Protein AF-A0A957N315-F1 (afdb_monomer_lite)

Foldseek 3Di:
DDDDDDPPPVVVVVVVVVVVVVVLVVVLVVLVVVLVPPDPDDPDDDDVDPPDDPSRVVLLVVLLVCLQVLVLVSSLSSQVSCCVVPVCSNLVSLLSNLVPCVVPVPSLVVSVVVLVVCVVVLLDDDDPVCLVVSLVSLLSSLLSCLSSVNLPSNVVSVVSQVPDDCSCQVQLQDPVSLLSVLLSLLSNADDPVSLVCLQCQCVPHNPSSLVSLLSNLLNHDCVPVNSLVSLVSSLVNLLPHPRDAPNSLLSNLQSCQLNQNLVSNVVSLVVLLVVVVVCVVVVPDHDPVNCVLLVPDPDPLAPSSLLSSLVSLLSSLVNHPLVPHDPVSLVVSLVSLLVSLLSGALQSVLSSLLSNVVSVNNVSLVVSLVSHDPPDPSSVSSVVSSVD

Structure (mmCIF, N/CA/C/O backbone):
data_AF-A0A957N315-F1
#
_entry.id   AF-A0A957N315-F1
#
loop_
_atom_site.group_PDB
_atom_site.id
_atom_site.type_symbol
_atom_site.label_atom_id
_atom_site.label_alt_id
_atom_site.label_comp_id
_atom_site.label_asym_id
_atom_site.label_entity_id
_atom_site.label_seq_id
_atom_site.pdbx_PDB_ins_code
_atom_site.Cartn_x
_atom_site.Cartn_y
_atom_site.Cartn_z
_atom_site.occupancy
_atom_site.B_iso_or_equiv
_atom_site.auth_seq_id
_atom_site.auth_comp_id
_atom_site.auth_asym_id
_atom_site.auth_atom_id
_atom_site.pdbx_PDB_model_num
ATOM 1 N N . MET A 1 1 ? 66.581 -8.376 11.804 1.00 42.16 1 MET A N 1
ATOM 2 C CA . MET A 1 1 ? 65.235 -8.975 11.687 1.00 42.16 1 MET A CA 1
ATOM 3 C C . MET A 1 1 ? 64.242 -7.842 11.503 1.00 42.16 1 MET A C 1
ATOM 5 O O . MET A 1 1 ? 63.866 -7.203 12.472 1.00 42.16 1 MET A O 1
ATOM 9 N N . THR A 1 2 ? 63.918 -7.516 10.257 1.00 40.84 2 THR A N 1
ATOM 10 C CA . THR A 1 2 ? 62.877 -6.547 9.901 1.00 40.84 2 THR A CA 1
ATOM 11 C C . THR A 1 2 ? 61.554 -7.301 9.798 1.00 40.84 2 THR A C 1
ATOM 13 O O . THR A 1 2 ? 61.443 -8.248 9.023 1.00 40.84 2 THR A O 1
ATOM 16 N N . ALA A 1 3 ? 60.582 -6.945 10.639 1.00 39.81 3 ALA A N 1
ATOM 17 C CA . ALA A 1 3 ? 59.240 -7.519 10.597 1.00 39.81 3 ALA A CA 1
ATOM 18 C C . ALA A 1 3 ? 58.529 -7.111 9.289 1.00 39.81 3 ALA A C 1
ATOM 20 O O . ALA A 1 3 ? 58.725 -5.980 8.833 1.00 39.81 3 ALA A O 1
ATOM 21 N N . PRO A 1 4 ? 57.723 -7.992 8.669 1.00 47.16 4 PRO A N 1
ATOM 22 C CA . PRO A 1 4 ? 56.985 -7.645 7.466 1.00 47.16 4 PRO A CA 1
ATOM 23 C C . PRO A 1 4 ? 55.876 -6.651 7.824 1.00 47.16 4 PRO A C 1
ATOM 25 O O . PRO A 1 4 ? 55.060 -6.892 8.711 1.00 47.16 4 PRO A O 1
ATOM 28 N N . VAL A 1 5 ? 55.878 -5.513 7.135 1.00 52.97 5 VAL A N 1
ATOM 29 C CA . VAL A 1 5 ? 54.829 -4.495 7.213 1.00 52.97 5 VAL A CA 1
ATOM 30 C C . VAL A 1 5 ? 53.558 -5.095 6.610 1.00 52.97 5 VAL A C 1
ATOM 32 O O . VAL A 1 5 ? 53.549 -5.441 5.427 1.00 52.97 5 VAL A O 1
ATOM 35 N N . SER A 1 6 ? 52.504 -5.256 7.416 1.00 55.56 6 SER A N 1
ATOM 36 C CA . SER A 1 6 ? 51.179 -5.641 6.920 1.00 55.56 6 SER A CA 1
ATOM 37 C C . SER A 1 6 ? 50.740 -4.657 5.831 1.00 55.56 6 SER A C 1
ATOM 39 O O . SER A 1 6 ? 50.891 -3.447 6.026 1.00 55.56 6 SER A O 1
ATOM 41 N N . PRO A 1 7 ? 50.223 -5.133 4.683 1.00 53.25 7 PRO A N 1
ATOM 42 C CA . PRO A 1 7 ? 49.737 -4.234 3.649 1.00 53.25 7 PRO A CA 1
ATOM 43 C C . PRO A 1 7 ? 48.617 -3.350 4.223 1.00 53.25 7 PRO A C 1
ATOM 45 O O . PRO A 1 7 ? 47.848 -3.815 5.068 1.00 53.25 7 PRO A O 1
ATOM 48 N N . PRO A 1 8 ? 48.516 -2.078 3.800 1.00 57.81 8 PRO A N 1
ATOM 49 C CA . PRO A 1 8 ? 47.429 -1.217 4.242 1.00 57.81 8 PRO A CA 1
ATOM 50 C C . PRO A 1 8 ? 46.096 -1.862 3.849 1.00 57.81 8 PRO A C 1
ATOM 52 O O . PRO A 1 8 ? 45.973 -2.405 2.752 1.00 57.8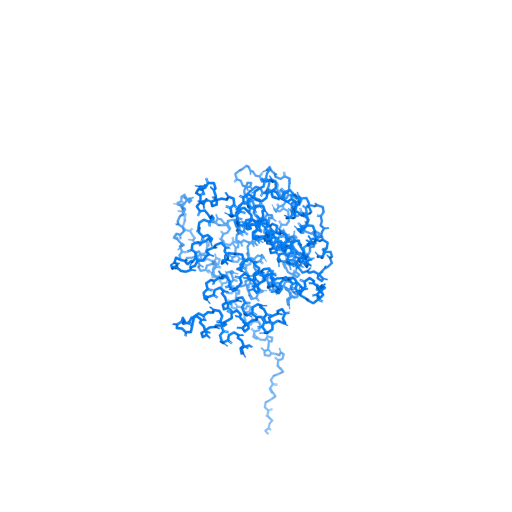1 8 PRO A O 1
ATOM 55 N N . VAL A 1 9 ? 45.103 -1.797 4.738 1.00 56.72 9 VAL A N 1
ATOM 56 C CA . VAL A 1 9 ? 43.756 -2.386 4.576 1.00 56.72 9 VAL A CA 1
ATOM 57 C C . VAL A 1 9 ? 43.121 -2.029 3.217 1.00 56.72 9 VAL A C 1
ATOM 59 O O . VAL A 1 9 ? 42.408 -2.834 2.622 1.00 56.72 9 VAL A O 1
ATOM 62 N N . GLU A 1 10 ? 43.462 -0.865 2.660 1.00 50.09 10 GLU A N 1
ATOM 63 C CA . GLU A 1 10 ? 43.061 -0.416 1.319 1.00 50.09 10 GLU A CA 1
ATOM 64 C C . GLU A 1 10 ? 43.592 -1.294 0.171 1.00 50.09 10 GLU A C 1
ATOM 66 O O . GLU A 1 10 ? 42.893 -1.505 -0.823 1.00 50.09 10 GLU A O 1
ATOM 71 N N . ALA A 1 11 ? 44.805 -1.842 0.288 1.00 59.50 11 ALA A N 1
ATOM 72 C CA . ALA A 1 11 ? 45.408 -2.703 -0.730 1.00 59.50 11 ALA A CA 1
ATOM 73 C C . ALA A 1 11 ? 44.773 -4.102 -0.748 1.00 59.50 11 ALA A C 1
ATOM 75 O O . ALA A 1 11 ? 44.626 -4.706 -1.812 1.00 59.50 11 ALA A O 1
ATOM 76 N N . GLU A 1 12 ? 44.368 -4.610 0.415 1.00 60.16 12 GLU A N 1
ATOM 77 C CA . GLU A 1 12 ? 43.662 -5.888 0.538 1.00 60.16 12 GLU A CA 1
ATOM 78 C C . GLU A 1 12 ? 42.206 -5.764 0.065 1.00 60.16 12 GLU A C 1
ATOM 80 O O . GLU A 1 12 ? 41.742 -6.590 -0.723 1.00 60.16 12 GLU A O 1
ATOM 85 N N . TYR A 1 13 ? 41.532 -4.662 0.411 1.00 50.81 13 TYR A N 1
ATOM 86 C CA . TYR A 1 13 ? 40.208 -4.326 -0.114 1.00 50.81 13 TYR A CA 1
ATOM 87 C C . TYR A 1 13 ? 40.211 -4.185 -1.646 1.00 50.81 13 TYR A C 1
ATOM 89 O O . TYR A 1 13 ? 39.395 -4.797 -2.335 1.00 50.81 13 TYR A O 1
ATOM 97 N N . SER A 1 14 ? 41.189 -3.466 -2.206 1.00 57.22 14 SER A N 1
ATOM 98 C CA . SER A 1 14 ? 41.328 -3.285 -3.660 1.00 57.22 14 SER A CA 1
ATOM 99 C C . SER A 1 14 ? 41.595 -4.602 -4.398 1.00 57.22 14 SER A C 1
ATOM 101 O O . SER A 1 14 ? 41.053 -4.830 -5.483 1.00 57.22 14 SER A O 1
ATOM 103 N N . ARG A 1 15 ? 42.387 -5.511 -3.809 1.00 62.25 15 ARG A N 1
ATOM 104 C CA . ARG A 1 15 ? 42.617 -6.857 -4.362 1.00 62.25 15 ARG A CA 1
ATOM 105 C C . ARG A 1 15 ? 41.348 -7.702 -4.355 1.00 62.25 15 ARG A C 1
ATOM 107 O O . ARG A 1 15 ? 41.042 -8.311 -5.375 1.00 62.25 15 ARG A O 1
ATOM 114 N N . LEU A 1 16 ? 40.593 -7.699 -3.257 1.00 55.22 16 LEU A N 1
ATOM 115 C CA . LEU A 1 16 ? 39.334 -8.443 -3.151 1.00 55.22 16 LEU A CA 1
ATOM 116 C C . LEU A 1 16 ? 38.274 -7.925 -4.132 1.00 55.22 16 LEU A C 1
ATOM 118 O O . LEU A 1 16 ? 37.578 -8.726 -4.753 1.00 55.22 16 LEU A O 1
ATOM 122 N N . VAL A 1 17 ? 38.183 -6.606 -4.335 1.00 58.78 17 VAL A N 1
ATOM 123 C CA . VAL A 1 17 ? 37.297 -5.999 -5.346 1.00 58.78 17 VAL A CA 1
ATOM 124 C C . VAL A 1 17 ? 37.718 -6.403 -6.764 1.00 58.78 17 VAL A C 1
ATOM 126 O O . VAL A 1 17 ? 36.874 -6.801 -7.565 1.00 58.78 17 VAL A O 1
ATOM 129 N N . THR A 1 18 ? 39.019 -6.376 -7.064 1.00 61.09 18 THR A N 1
ATOM 130 C CA . THR A 1 18 ? 39.552 -6.758 -8.385 1.00 61.09 18 THR A CA 1
ATOM 131 C C . THR A 1 18 ? 39.343 -8.248 -8.676 1.00 61.09 18 THR A C 1
ATOM 133 O O . THR A 1 18 ? 38.938 -8.617 -9.775 1.00 61.09 18 THR A O 1
ATOM 136 N N . GLN A 1 19 ? 39.562 -9.115 -7.684 1.00 63.75 19 GLN A N 1
ATOM 137 C CA . GLN A 1 19 ? 39.376 -10.563 -7.808 1.00 63.75 19 GLN A CA 1
ATOM 138 C C . GLN A 1 19 ? 37.895 -10.958 -7.917 1.00 63.75 19 GLN A C 1
ATOM 140 O O . GLN A 1 19 ? 37.559 -11.921 -8.602 1.00 63.75 19 GLN A O 1
ATOM 145 N N . ARG A 1 20 ? 36.991 -10.212 -7.269 1.00 59.84 20 ARG A N 1
ATOM 146 C CA . ARG A 1 20 ? 35.546 -10.387 -7.465 1.00 59.84 20 ARG A CA 1
ATOM 147 C C . ARG A 1 20 ? 35.123 -9.992 -8.877 1.00 59.84 20 ARG A C 1
ATOM 149 O O . ARG A 1 20 ? 34.410 -10.764 -9.505 1.00 59.84 20 ARG A O 1
ATOM 156 N N . ARG A 1 21 ? 35.610 -8.857 -9.398 1.00 61.50 21 ARG A N 1
ATOM 157 C CA . ARG A 1 21 ? 35.339 -8.435 -10.785 1.00 61.50 21 ARG A CA 1
ATOM 158 C C . ARG A 1 21 ? 35.793 -9.481 -11.804 1.00 61.50 21 ARG A C 1
ATOM 160 O O . ARG A 1 21 ? 35.005 -9.856 -12.662 1.00 61.50 21 ARG A O 1
ATOM 167 N N . SER A 1 22 ? 36.992 -10.046 -11.648 1.00 74.00 22 SER A N 1
ATOM 168 C CA . SER A 1 22 ? 37.493 -11.064 -12.584 1.00 74.00 22 SER A CA 1
ATOM 169 C C . SER A 1 22 ? 36.699 -12.379 -12.562 1.00 74.00 22 SER A C 1
ATOM 171 O O . SER A 1 22 ? 36.553 -13.029 -13.599 1.00 74.00 22 SER A O 1
ATOM 173 N N . LEU A 1 23 ? 36.146 -12.777 -11.410 1.00 73.12 23 LEU A N 1
ATOM 174 C CA . LEU A 1 23 ? 35.267 -13.948 -11.310 1.00 73.12 23 LEU A CA 1
ATOM 175 C C . LEU A 1 23 ? 33.892 -13.695 -11.934 1.00 73.12 23 LEU A C 1
ATOM 177 O O . LEU A 1 23 ? 33.381 -14.568 -12.639 1.00 73.12 23 LEU A O 1
ATOM 181 N N . THR A 1 24 ? 33.307 -12.516 -11.710 1.00 74.62 24 THR A N 1
ATOM 182 C CA . THR A 1 24 ? 32.029 -12.139 -12.326 1.00 74.62 24 THR A CA 1
ATOM 183 C C . THR A 1 24 ? 32.164 -12.067 -13.846 1.00 74.62 24 THR A C 1
ATOM 185 O O . THR A 1 24 ? 31.366 -12.677 -14.552 1.00 74.62 24 THR A O 1
ATOM 188 N N . GLU A 1 25 ? 33.220 -11.434 -14.363 1.00 76.56 25 GLU A N 1
ATOM 189 C CA . GLU A 1 25 ? 33.518 -11.375 -15.802 1.00 76.56 25 GLU A CA 1
ATOM 190 C C . GLU A 1 25 ? 33.652 -12.775 -16.424 1.00 76.56 25 GLU A C 1
ATOM 192 O O . GLU A 1 25 ? 33.081 -13.051 -17.487 1.00 76.56 25 GLU A O 1
ATOM 197 N N . TYR A 1 26 ? 34.359 -13.691 -15.750 1.00 74.25 26 TYR A N 1
ATOM 198 C CA . TYR A 1 26 ? 34.494 -15.077 -16.201 1.00 74.25 26 TYR A CA 1
ATOM 199 C C . TYR A 1 26 ? 33.142 -15.804 -16.227 1.00 74.25 26 TYR A C 1
ATOM 201 O O . TYR A 1 26 ? 32.805 -16.458 -17.217 1.00 74.25 26 TYR A O 1
ATOM 209 N N . ALA A 1 27 ? 32.338 -15.661 -15.168 1.00 76.94 27 ALA A N 1
ATOM 210 C CA . ALA A 1 27 ? 31.018 -16.278 -15.069 1.00 76.94 27 ALA A CA 1
ATOM 211 C C . ALA A 1 27 ? 30.054 -15.750 -16.143 1.00 76.94 27 ALA A C 1
ATOM 213 O O . ALA A 1 27 ? 29.397 -16.541 -16.823 1.00 76.94 27 ALA A O 1
ATOM 214 N N . VAL A 1 28 ? 30.012 -14.431 -16.359 1.00 78.81 28 VAL A N 1
ATOM 215 C CA . VAL A 1 28 ? 29.196 -13.810 -17.411 1.00 78.81 28 VAL A CA 1
ATOM 216 C C . VAL A 1 28 ? 29.643 -14.291 -18.793 1.00 78.81 28 VAL A C 1
ATOM 218 O O . VAL A 1 28 ? 28.807 -14.655 -19.621 1.00 78.81 28 VAL A O 1
ATOM 221 N N . THR A 1 29 ? 30.951 -14.383 -19.040 1.00 79.56 29 THR A N 1
ATOM 222 C CA . THR A 1 29 ? 31.499 -14.895 -20.309 1.00 79.56 29 THR A CA 1
ATOM 223 C C . THR A 1 29 ? 31.118 -16.358 -20.554 1.00 79.56 29 THR A C 1
ATOM 225 O O . THR A 1 29 ? 30.714 -16.722 -21.665 1.00 79.56 29 THR A O 1
ATOM 228 N N . ALA A 1 30 ? 31.181 -17.201 -19.521 1.00 75.00 30 ALA A N 1
ATOM 229 C CA . ALA A 1 30 ? 30.751 -18.594 -19.600 1.00 75.00 30 ALA A CA 1
ATOM 230 C C . ALA A 1 30 ? 29.245 -18.706 -19.901 1.00 75.00 30 ALA A C 1
ATOM 232 O O . ALA A 1 30 ? 28.848 -19.470 -20.784 1.00 75.00 30 ALA A O 1
ATOM 233 N N . LEU A 1 31 ? 28.413 -17.892 -19.239 1.00 77.44 31 LEU A N 1
ATOM 234 C CA . LEU A 1 31 ? 26.967 -17.838 -19.481 1.00 77.44 31 LEU A CA 1
ATOM 235 C C . LEU A 1 31 ? 26.634 -17.375 -20.903 1.00 77.44 31 LEU A C 1
ATOM 237 O O . LEU A 1 31 ? 25.792 -17.992 -21.553 1.00 77.44 31 LEU A O 1
ATOM 241 N N . ARG A 1 32 ? 27.319 -16.347 -21.426 1.00 76.88 32 ARG A N 1
ATOM 242 C CA . ARG A 1 32 ? 27.168 -15.902 -22.825 1.00 76.88 32 ARG A CA 1
ATOM 243 C C . ARG A 1 32 ? 27.498 -17.018 -23.809 1.00 76.88 32 ARG A C 1
ATOM 245 O O . ARG A 1 32 ? 26.747 -17.248 -24.753 1.00 76.88 32 ARG A O 1
ATOM 252 N N . THR A 1 33 ? 28.607 -17.717 -23.572 1.00 74.88 33 THR A N 1
ATOM 253 C CA . THR A 1 33 ? 29.059 -18.818 -24.431 1.00 74.88 33 THR A CA 1
ATOM 254 C C . THR A 1 33 ? 28.037 -19.955 -24.441 1.00 74.88 33 THR A C 1
ATOM 256 O O . THR A 1 33 ? 27.688 -20.454 -25.508 1.00 74.88 33 THR A O 1
ATOM 259 N N . ALA A 1 34 ? 27.493 -20.314 -23.276 1.00 70.25 34 ALA A N 1
ATOM 260 C CA . ALA A 1 34 ? 26.443 -21.322 -23.160 1.00 70.25 34 ALA A CA 1
ATOM 261 C C . ALA A 1 34 ? 25.122 -20.877 -23.819 1.00 70.25 34 ALA A C 1
ATOM 263 O O . ALA A 1 34 ? 24.487 -21.663 -24.519 1.00 70.25 34 ALA A O 1
ATOM 264 N N . ALA A 1 35 ? 24.724 -19.610 -23.652 1.00 68.50 35 ALA A N 1
ATOM 265 C CA . ALA A 1 35 ? 23.514 -19.055 -24.262 1.00 68.50 35 ALA A CA 1
ATOM 266 C C . ALA A 1 35 ? 23.584 -19.034 -25.800 1.00 68.50 35 ALA A C 1
ATOM 268 O O . ALA A 1 35 ? 22.588 -19.306 -26.469 1.00 68.50 35 ALA A O 1
ATOM 269 N N . ALA A 1 36 ? 24.764 -18.757 -26.364 1.00 69.56 36 ALA A N 1
ATOM 270 C CA . ALA A 1 36 ? 25.000 -18.747 -27.807 1.00 69.56 36 ALA A CA 1
ATOM 271 C C . ALA A 1 36 ? 24.941 -20.147 -28.452 1.00 69.56 36 ALA A C 1
ATOM 273 O O . ALA A 1 36 ? 24.751 -20.255 -29.661 1.00 69.56 36 ALA A O 1
ATOM 274 N N . GLN A 1 37 ? 25.077 -21.216 -27.661 1.00 65.94 37 GLN A N 1
ATOM 275 C CA . GLN A 1 37 ? 25.017 -22.608 -28.124 1.00 65.94 37 GLN A CA 1
ATOM 276 C C . GLN A 1 37 ? 23.588 -23.185 -28.146 1.00 65.94 37 GLN A C 1
ATOM 278 O O . GLN A 1 37 ? 23.415 -24.381 -28.386 1.00 65.94 37 GLN A O 1
ATOM 283 N N . ALA A 1 38 ? 22.553 -22.369 -27.901 1.00 54.44 38 ALA A N 1
ATOM 284 C CA . ALA A 1 38 ? 21.168 -22.835 -27.897 1.00 54.44 38 ALA A CA 1
ATOM 285 C C . ALA A 1 38 ? 20.775 -23.467 -29.256 1.00 54.44 38 ALA A C 1
ATOM 287 O O . ALA A 1 38 ? 21.025 -22.869 -30.306 1.00 54.44 38 ALA A O 1
ATOM 288 N N . PRO A 1 39 ? 20.157 -24.666 -29.258 1.00 49.19 39 PRO A N 1
ATOM 289 C CA . PRO A 1 39 ? 19.951 -25.452 -30.468 1.00 49.19 39 PRO A CA 1
ATOM 290 C C . PRO A 1 39 ? 18.994 -24.767 -31.445 1.00 49.19 39 PRO A C 1
ATOM 292 O O . PRO A 1 39 ? 17.957 -24.212 -31.076 1.00 49.19 39 PRO A O 1
ATOM 295 N N . SER A 1 40 ? 19.362 -24.844 -32.718 1.00 43.81 40 SER A N 1
ATOM 296 C CA . SER A 1 40 ? 18.586 -24.392 -33.858 1.00 43.81 40 SER A CA 1
ATOM 297 C C . SER A 1 40 ? 17.329 -25.248 -34.034 1.00 43.81 40 SER A C 1
ATOM 299 O O . SER A 1 40 ? 17.402 -26.422 -34.374 1.00 43.81 40 SER A O 1
ATOM 301 N N . GLY A 1 41 ? 16.163 -24.620 -33.873 1.00 45.44 41 GLY A N 1
ATOM 302 C CA . GLY A 1 41 ? 14.938 -25.067 -34.534 1.00 45.44 41 GLY A CA 1
ATOM 303 C C . GLY A 1 41 ? 13.937 -25.856 -33.698 1.00 45.44 41 GLY A C 1
ATOM 304 O O . GLY A 1 41 ? 13.662 -26.997 -34.025 1.00 45.44 41 GLY A O 1
ATOM 305 N N . GLU A 1 42 ? 13.257 -25.206 -32.754 1.00 41.69 42 GLU A N 1
ATOM 306 C CA . GLU A 1 42 ? 11.867 -25.549 -32.427 1.00 41.69 42 GLU A CA 1
ATOM 307 C C . GLU A 1 42 ? 11.088 -24.256 -32.159 1.00 41.69 42 GLU A C 1
ATOM 309 O O . GLU A 1 42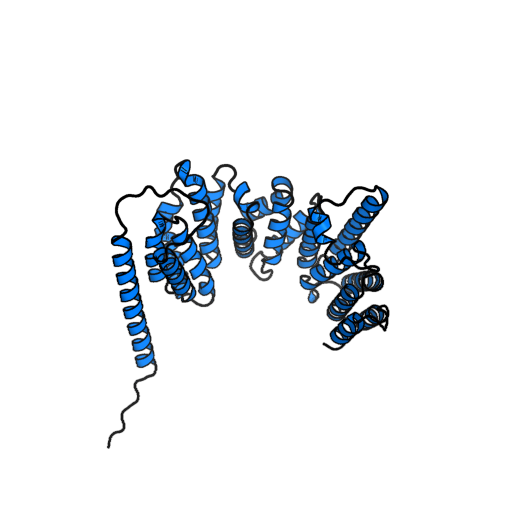 ? 11.545 -23.369 -31.437 1.00 41.69 42 GLU A O 1
ATOM 314 N N . ARG A 1 43 ? 9.930 -24.106 -32.815 1.00 42.97 43 ARG A N 1
ATOM 315 C CA . ARG A 1 43 ? 9.032 -22.961 -32.629 1.00 42.97 43 ARG A CA 1
ATOM 316 C C . ARG A 1 43 ? 8.603 -22.911 -31.163 1.00 42.97 43 ARG A C 1
ATOM 318 O O . ARG A 1 43 ? 7.898 -23.799 -30.696 1.00 42.97 43 ARG A O 1
ATOM 325 N N . PHE A 1 44 ? 9.024 -21.855 -30.476 1.00 46.66 44 PHE A N 1
ATOM 326 C CA . PHE A 1 44 ? 8.706 -21.562 -29.084 1.00 46.66 44 PHE A CA 1
ATOM 327 C C . PHE A 1 44 ? 7.207 -21.276 -28.927 1.00 46.66 44 PHE A C 1
ATOM 329 O O . PHE A 1 44 ? 6.764 -20.134 -29.047 1.00 46.66 44 PHE A O 1
ATOM 336 N N . PHE A 1 45 ? 6.411 -22.319 -28.702 1.00 38.00 45 PHE A N 1
ATOM 337 C CA . PHE A 1 45 ? 5.033 -22.156 -28.261 1.00 38.00 45 PHE A CA 1
ATOM 338 C C . PHE A 1 45 ? 5.026 -21.724 -26.793 1.00 38.00 45 PHE A C 1
ATOM 340 O O . PHE A 1 45 ? 5.645 -22.353 -25.937 1.00 38.00 45 PHE A O 1
ATOM 347 N N . GLN A 1 46 ? 4.334 -20.615 -26.528 1.00 43.41 46 GLN A N 1
ATOM 348 C CA . GLN A 1 46 ? 3.899 -20.212 -25.197 1.00 43.41 46 GLN A CA 1
ATOM 349 C C . GLN A 1 46 ? 3.005 -21.321 -24.628 1.00 43.41 46 GLN A C 1
ATOM 351 O O . GLN A 1 46 ? 1.822 -21.377 -24.949 1.00 43.41 46 GLN A O 1
ATOM 356 N N . GLU A 1 47 ? 3.550 -22.207 -23.799 1.00 33.78 47 GLU A N 1
ATOM 357 C CA . GLU A 1 47 ? 2.734 -23.036 -22.914 1.00 33.78 47 GLU A CA 1
ATOM 358 C C . GLU A 1 47 ? 2.729 -22.413 -21.519 1.00 33.78 47 GLU A C 1
ATOM 360 O O . GLU A 1 47 ? 3.769 -22.183 -20.906 1.00 33.78 47 GLU A O 1
ATOM 365 N N . GLU A 1 48 ? 1.522 -22.137 -21.024 1.00 36.34 48 GLU A N 1
ATOM 366 C CA . GLU A 1 48 ? 1.171 -21.444 -19.775 1.00 36.34 48 GLU A CA 1
ATOM 367 C C . GLU A 1 48 ? 1.627 -22.164 -18.484 1.00 36.34 48 GLU A C 1
ATOM 369 O O . GLU A 1 48 ? 1.170 -21.858 -17.383 1.00 36.34 48 GLU A O 1
ATOM 374 N N . ARG A 1 49 ? 2.550 -23.125 -18.584 1.00 40.56 49 ARG A N 1
ATOM 375 C CA . ARG A 1 49 ? 3.168 -23.825 -17.458 1.00 40.56 49 ARG A CA 1
ATOM 376 C C . ARG A 1 49 ? 4.680 -23.819 -17.640 1.00 40.56 49 ARG A C 1
ATOM 378 O O . ARG A 1 49 ? 5.244 -24.691 -18.290 1.00 40.56 49 ARG A O 1
ATOM 385 N N . ASN A 1 50 ? 5.321 -22.822 -17.031 1.00 40.94 50 ASN A N 1
ATOM 386 C CA . ASN A 1 50 ? 6.772 -22.658 -16.947 1.00 40.94 50 ASN A CA 1
ATOM 387 C C . ASN A 1 50 ? 7.447 -23.878 -16.289 1.00 40.94 50 ASN A C 1
ATOM 389 O O . ASN A 1 50 ? 7.788 -23.847 -15.106 1.00 40.94 50 ASN A O 1
ATOM 393 N N . ILE A 1 51 ? 7.697 -24.945 -17.046 1.00 41.72 51 ILE A N 1
ATOM 394 C CA . ILE A 1 51 ? 8.771 -25.880 -16.713 1.00 41.72 51 ILE A CA 1
ATOM 395 C C . ILE A 1 51 ? 10.055 -25.165 -17.130 1.00 41.72 51 ILE A C 1
ATOM 397 O O . ILE A 1 51 ? 10.482 -25.226 -18.283 1.00 41.72 51 ILE A O 1
ATOM 401 N N . TRP A 1 52 ? 10.613 -24.386 -16.199 1.00 50.56 52 TRP A N 1
ATOM 402 C CA . TRP A 1 52 ? 11.869 -23.674 -16.399 1.00 50.56 52 TRP A CA 1
ATOM 403 C C . TRP A 1 52 ? 12.943 -24.679 -16.809 1.00 50.56 52 TRP A C 1
ATOM 405 O O . TRP A 1 52 ? 13.300 -25.569 -16.036 1.00 50.56 52 TRP A O 1
ATOM 415 N N . ARG A 1 53 ? 13.474 -24.546 -18.029 1.00 55.47 53 ARG A N 1
ATOM 416 C CA . ARG A 1 53 ? 14.694 -25.266 -18.389 1.00 55.47 53 ARG A CA 1
ATOM 417 C C . ARG A 1 53 ? 15.797 -24.843 -17.394 1.00 55.47 53 ARG A C 1
ATOM 419 O O . ARG A 1 53 ? 15.859 -23.657 -17.047 1.00 55.47 53 ARG A O 1
ATOM 426 N N . PRO A 1 54 ? 16.651 -25.771 -16.918 1.00 56.88 54 PRO A N 1
ATOM 427 C CA . PRO A 1 54 ? 17.663 -25.470 -15.900 1.00 56.88 54 PRO A CA 1
ATOM 428 C C . PRO A 1 54 ? 18.579 -24.285 -16.256 1.00 56.88 54 PRO A C 1
ATOM 430 O O . PRO A 1 54 ? 18.980 -23.534 -15.371 1.00 56.88 54 PRO A O 1
ATOM 433 N N . ASP A 1 55 ? 18.846 -24.080 -17.554 1.00 63.47 55 ASP A N 1
ATOM 434 C CA . ASP A 1 55 ? 19.615 -22.951 -18.103 1.00 63.47 55 ASP A CA 1
ATOM 435 C C . ASP A 1 55 ? 18.975 -21.585 -17.783 1.00 63.47 55 ASP A C 1
ATOM 437 O O . ASP A 1 55 ? 19.647 -20.645 -17.368 1.00 63.47 55 ASP A O 1
ATOM 441 N N . SER A 1 56 ? 17.657 -21.494 -17.924 1.00 71.62 56 SER A N 1
ATOM 442 C CA . SER A 1 56 ? 16.879 -20.262 -17.797 1.00 71.62 56 SER A CA 1
ATOM 443 C C . SER A 1 56 ? 16.694 -19.878 -16.338 1.00 71.62 56 SER A C 1
ATOM 445 O O . SER A 1 56 ? 16.747 -18.699 -16.001 1.00 71.62 56 SER A O 1
ATOM 447 N N . TRP A 1 57 ? 16.513 -20.876 -15.469 1.00 81.50 57 TRP A N 1
ATOM 448 C CA . TRP A 1 57 ? 16.418 -20.651 -14.031 1.00 81.50 57 TRP A CA 1
ATOM 449 C C . TRP A 1 57 ? 17.754 -20.173 -13.460 1.00 81.50 57 TRP A C 1
ATOM 451 O O . TRP A 1 57 ? 17.773 -19.213 -12.694 1.00 81.50 57 TRP A O 1
ATOM 461 N N . LEU A 1 58 ? 18.871 -20.784 -13.875 1.00 83.50 58 LEU A N 1
ATOM 462 C CA . LEU A 1 58 ? 20.203 -20.367 -13.435 1.00 83.50 58 LEU A CA 1
ATOM 463 C C . LEU A 1 58 ? 20.504 -18.929 -13.876 1.00 83.50 58 LEU A C 1
ATOM 465 O O . LEU A 1 58 ? 20.921 -18.120 -13.055 1.00 83.50 58 LEU A O 1
ATOM 469 N N . MET A 1 59 ? 20.249 -18.594 -15.147 1.00 85.12 59 MET A N 1
ATOM 470 C CA . MET A 1 59 ? 20.412 -17.222 -15.642 1.00 85.12 59 MET A CA 1
ATOM 471 C C . MET A 1 59 ? 19.503 -16.244 -14.897 1.00 85.12 59 MET A C 1
ATOM 473 O O . MET A 1 59 ? 19.939 -15.141 -14.582 1.00 85.12 59 MET A O 1
ATOM 477 N N . GLN A 1 60 ? 18.269 -16.650 -14.575 1.00 87.88 60 GLN A N 1
ATOM 478 C CA . GLN A 1 60 ? 17.361 -15.822 -13.791 1.00 87.88 60 GLN A CA 1
ATOM 479 C C . GLN A 1 60 ? 17.915 -15.541 -12.392 1.00 87.88 60 GLN A C 1
ATOM 481 O O . GLN A 1 60 ? 18.001 -14.388 -11.985 1.00 87.88 60 GLN A O 1
ATOM 486 N N . ARG A 1 61 ? 18.315 -16.588 -11.662 1.00 90.06 61 ARG A N 1
ATOM 487 C CA . ARG A 1 61 ? 18.906 -16.441 -10.327 1.00 90.06 61 ARG A CA 1
ATOM 488 C C . ARG A 1 61 ? 20.181 -15.601 -10.373 1.00 90.06 61 ARG A C 1
ATOM 490 O O . ARG A 1 61 ? 20.377 -14.761 -9.509 1.00 90.06 61 ARG A O 1
ATOM 497 N N . ALA A 1 62 ? 21.015 -15.789 -11.394 1.00 89.88 62 ALA A N 1
ATOM 498 C CA . ALA A 1 62 ? 22.268 -15.061 -11.534 1.00 89.88 62 ALA A CA 1
ATOM 499 C C . ALA A 1 62 ? 22.056 -13.548 -11.684 1.00 89.88 62 ALA A C 1
ATOM 501 O O . ALA A 1 62 ? 22.692 -12.789 -10.958 1.00 89.88 62 ALA A O 1
ATOM 502 N N . TRP A 1 63 ? 21.161 -13.087 -12.572 1.00 93.69 63 TRP A N 1
ATOM 503 C CA . TRP A 1 63 ? 20.924 -11.641 -12.680 1.00 93.69 63 TRP A CA 1
ATOM 504 C C . TRP A 1 63 ? 20.217 -11.078 -11.442 1.00 93.69 63 TRP A C 1
ATOM 506 O O . TRP A 1 63 ? 20.497 -9.940 -11.074 1.00 93.69 63 TRP A O 1
ATOM 516 N N . GLU A 1 64 ? 19.335 -11.848 -10.788 1.00 93.50 64 GLU A N 1
ATOM 517 C CA . GLU A 1 64 ? 18.656 -11.415 -9.558 1.00 93.50 64 GLU A CA 1
ATOM 518 C C . GLU A 1 64 ?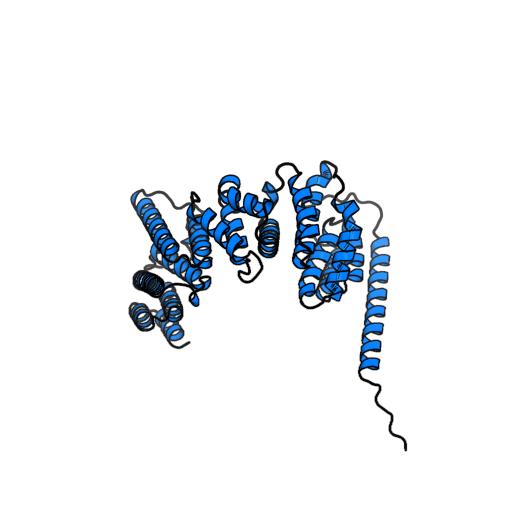 19.666 -11.136 -8.432 1.00 93.50 64 GLU A C 1
ATOM 520 O O . GLU A 1 64 ? 19.641 -10.054 -7.851 1.00 93.50 64 GLU A O 1
ATOM 525 N N . GLU A 1 65 ? 20.603 -12.057 -8.190 1.00 93.31 65 GLU A N 1
ATOM 526 C CA . GLU A 1 65 ? 21.656 -11.904 -7.171 1.00 93.31 65 GLU A CA 1
ATOM 527 C C . GLU A 1 65 ? 22.650 -10.778 -7.515 1.00 93.31 65 GLU A C 1
ATOM 529 O O . GLU A 1 65 ? 23.092 -10.022 -6.645 1.00 93.31 65 GLU A O 1
ATOM 534 N N . LEU A 1 66 ? 22.998 -10.613 -8.796 1.00 92.56 66 LEU A N 1
ATOM 535 C CA . LEU A 1 66 ? 23.848 -9.500 -9.240 1.00 92.56 66 LEU A CA 1
ATOM 536 C C . LEU A 1 66 ? 23.155 -8.145 -9.028 1.00 92.56 66 LEU A C 1
ATOM 538 O O . LEU A 1 66 ? 23.778 -7.200 -8.544 1.00 92.56 66 LEU A O 1
ATOM 542 N N . ALA A 1 67 ? 21.855 -8.057 -9.320 1.00 92.94 67 ALA A N 1
ATOM 543 C CA . ALA A 1 67 ? 21.070 -6.852 -9.074 1.00 92.94 67 ALA A CA 1
ATOM 544 C C . ALA A 1 67 ? 20.977 -6.530 -7.572 1.00 92.94 67 ALA A C 1
ATOM 546 O O . ALA A 1 67 ? 21.195 -5.382 -7.186 1.00 92.94 67 ALA A O 1
ATOM 547 N N . ASP A 1 68 ? 20.743 -7.536 -6.723 1.00 91.94 68 ASP A N 1
ATOM 548 C CA . ASP A 1 68 ? 20.664 -7.373 -5.262 1.00 91.94 68 ASP A CA 1
ATOM 549 C C . ASP A 1 68 ? 22.001 -6.956 -4.632 1.00 91.94 68 ASP A C 1
ATOM 551 O O . ASP A 1 68 ? 22.034 -6.313 -3.585 1.00 91.94 68 ASP A O 1
ATOM 555 N N . THR A 1 69 ? 23.123 -7.278 -5.276 1.00 89.25 69 THR A N 1
ATOM 556 C CA . THR A 1 69 ? 24.462 -6.851 -4.836 1.00 89.25 69 THR A CA 1
ATOM 557 C C . THR A 1 69 ? 24.907 -5.516 -5.448 1.00 89.25 69 THR A C 1
ATOM 559 O O . THR A 1 69 ? 25.967 -4.988 -5.091 1.00 89.25 69 THR A O 1
ATOM 562 N N . GLY A 1 70 ? 24.099 -4.924 -6.334 1.00 86.94 70 GLY A N 1
ATOM 563 C CA . GLY A 1 70 ? 24.393 -3.663 -7.020 1.00 86.94 70 GLY A CA 1
ATOM 564 C C . GLY A 1 70 ? 25.429 -3.779 -8.145 1.00 86.94 70 GLY A C 1
ATOM 565 O O . GLY A 1 70 ? 26.020 -2.768 -8.523 1.00 86.94 70 GLY A O 1
ATOM 566 N N . ALA A 1 71 ? 25.674 -4.984 -8.670 1.00 90.19 71 ALA A N 1
ATOM 567 C CA . ALA A 1 71 ? 26.487 -5.227 -9.866 1.00 90.19 71 ALA A CA 1
ATOM 568 C C . ALA A 1 71 ? 25.633 -4.990 -11.126 1.00 90.19 71 ALA A C 1
ATOM 570 O O . ALA A 1 71 ? 25.144 -5.928 -11.758 1.00 90.19 71 ALA A O 1
ATOM 571 N N . VAL A 1 72 ? 25.347 -3.712 -11.410 1.00 91.00 72 VAL A N 1
ATOM 572 C CA . VAL A 1 72 ? 24.330 -3.300 -12.393 1.00 91.00 72 VAL A CA 1
ATOM 573 C C . VAL A 1 72 ? 24.670 -3.790 -13.797 1.00 91.00 72 VAL A C 1
ATOM 575 O O . VAL A 1 72 ? 23.830 -4.434 -14.420 1.00 91.00 72 VAL A O 1
ATOM 578 N N . ASP A 1 73 ? 25.877 -3.519 -14.294 1.00 90.50 73 ASP A N 1
ATOM 579 C CA . ASP A 1 73 ? 26.249 -3.860 -15.670 1.00 90.50 73 ASP A CA 1
ATOM 580 C C . ASP A 1 73 ? 26.182 -5.372 -15.893 1.00 90.50 73 ASP A C 1
ATOM 582 O O . ASP A 1 73 ? 25.537 -5.842 -16.830 1.00 90.50 73 ASP A O 1
ATOM 586 N N . GLU A 1 74 ? 26.740 -6.154 -14.971 1.00 90.50 74 GLU A N 1
ATOM 587 C CA . GLU A 1 74 ? 26.746 -7.610 -15.061 1.00 90.50 74 GLU A CA 1
ATOM 588 C C . GLU A 1 74 ? 25.331 -8.194 -14.944 1.00 90.50 74 GLU A C 1
ATOM 590 O O . GLU A 1 74 ? 24.979 -9.126 -15.675 1.00 90.50 74 GLU A O 1
ATOM 595 N N . ALA A 1 75 ? 24.478 -7.622 -14.086 1.00 92.81 75 ALA A N 1
ATOM 596 C CA . ALA A 1 75 ? 23.072 -8.008 -14.001 1.00 92.81 75 ALA A CA 1
ATOM 597 C C . ALA A 1 75 ? 22.337 -7.756 -15.327 1.00 92.81 75 ALA A C 1
ATOM 599 O O . ALA A 1 75 ? 21.603 -8.627 -15.801 1.00 92.81 75 ALA A O 1
ATOM 600 N N . LEU A 1 76 ? 22.545 -6.592 -15.954 1.00 93.31 76 LEU A N 1
ATOM 601 C CA . LEU A 1 76 ? 21.910 -6.243 -17.227 1.00 93.31 76 LEU A CA 1
ATOM 602 C C . LEU A 1 76 ? 22.417 -7.108 -18.380 1.00 93.31 76 LEU A C 1
ATOM 604 O O . LEU A 1 76 ? 21.625 -7.511 -19.235 1.00 93.31 76 LEU A O 1
ATOM 608 N N . GLU A 1 77 ? 23.702 -7.448 -18.385 1.00 91.31 77 GLU A N 1
ATOM 609 C CA . GLU A 1 77 ? 24.294 -8.343 -19.374 1.00 91.31 77 GLU A CA 1
ATOM 610 C C . GLU A 1 77 ? 23.718 -9.761 -19.289 1.00 91.31 77 GLU A C 1
ATOM 612 O O . GLU A 1 77 ? 23.348 -10.334 -20.317 1.00 91.31 77 GLU A O 1
ATOM 617 N N . VAL A 1 78 ? 23.583 -10.324 -18.083 1.00 89.88 78 VAL A N 1
ATOM 618 C CA . VAL A 1 78 ? 22.956 -11.644 -17.895 1.00 89.88 78 VAL A CA 1
ATOM 619 C C . VAL A 1 78 ? 21.461 -11.585 -18.217 1.00 89.88 78 VAL A C 1
ATOM 621 O O . VAL A 1 78 ? 20.942 -12.472 -18.898 1.00 89.88 78 VAL A O 1
ATOM 624 N N . ALA A 1 79 ? 20.763 -10.522 -17.808 1.00 90.31 79 ALA A N 1
ATOM 625 C CA . ALA A 1 79 ? 19.351 -10.319 -18.124 1.00 90.31 79 ALA A CA 1
ATOM 626 C C . ALA A 1 79 ? 19.096 -10.218 -19.639 1.00 90.31 79 ALA A C 1
ATOM 628 O O . ALA A 1 79 ? 18.082 -10.724 -20.131 1.00 90.31 79 ALA A O 1
ATOM 629 N N . ALA A 1 80 ? 20.020 -9.617 -20.398 1.00 90.12 80 ALA A N 1
ATOM 630 C CA . ALA A 1 80 ? 19.926 -9.496 -21.851 1.00 90.12 80 ALA A CA 1
ATOM 631 C C . ALA A 1 80 ? 19.879 -10.863 -22.558 1.00 90.12 80 ALA A C 1
ATOM 633 O O . ALA A 1 80 ? 19.190 -11.002 -23.572 1.00 90.12 80 ALA A O 1
ATOM 634 N N . LEU A 1 81 ? 20.522 -11.894 -21.993 1.00 87.62 81 LEU A N 1
ATOM 635 C CA . LEU A 1 81 ? 20.505 -13.263 -22.531 1.00 87.62 81 LEU A CA 1
ATOM 636 C C . LEU A 1 81 ? 19.105 -13.893 -22.512 1.00 87.62 81 LEU A C 1
ATOM 638 O O . LEU A 1 81 ? 18.808 -14.777 -23.315 1.00 87.62 81 LEU A O 1
ATOM 642 N N . LEU A 1 82 ? 18.226 -13.420 -21.626 1.00 86.19 82 LEU A N 1
ATOM 643 C CA . LEU A 1 82 ? 16.868 -13.935 -21.468 1.00 86.19 82 LEU A CA 1
ATOM 644 C C . LEU A 1 82 ? 15.816 -13.140 -22.251 1.00 86.19 82 LEU A C 1
ATOM 646 O O . LEU A 1 82 ? 14.676 -13.593 -22.333 1.00 86.19 82 LEU A O 1
ATOM 650 N N . VAL A 1 83 ? 16.160 -12.005 -22.875 1.00 84.06 83 VAL A N 1
ATOM 651 C CA . VAL A 1 83 ? 15.186 -11.087 -23.510 1.00 84.06 83 VAL A CA 1
ATOM 652 C C . VAL A 1 83 ? 14.345 -11.756 -24.598 1.00 84.06 83 VAL A C 1
ATOM 654 O O . VAL A 1 83 ? 13.158 -11.458 -24.722 1.00 84.06 83 VAL A O 1
ATOM 657 N N . ALA A 1 84 ? 14.927 -12.686 -25.360 1.00 80.69 84 ALA A N 1
ATOM 658 C CA . ALA A 1 84 ? 14.207 -13.420 -26.402 1.00 80.69 84 ALA A CA 1
ATOM 659 C C . ALA A 1 84 ? 13.090 -14.321 -25.839 1.00 80.69 84 ALA A C 1
ATOM 661 O O . ALA A 1 84 ? 12.092 -14.551 -26.518 1.00 80.69 84 ALA A O 1
ATOM 662 N N . ARG A 1 85 ? 13.252 -14.822 -24.606 1.00 79.75 85 ARG A N 1
ATOM 663 C CA . ARG A 1 85 ? 12.276 -15.686 -23.918 1.00 79.75 85 ARG A CA 1
ATOM 664 C C . ARG A 1 85 ? 11.341 -14.869 -23.026 1.00 79.75 85 ARG A C 1
ATOM 666 O O . ARG A 1 85 ? 10.138 -15.103 -23.015 1.00 79.75 85 ARG A O 1
ATOM 673 N N . ASN A 1 86 ? 11.895 -13.902 -22.300 1.00 84.88 86 ASN A N 1
ATOM 674 C CA . ASN A 1 86 ? 11.168 -12.982 -21.442 1.00 84.88 86 ASN A CA 1
ATOM 675 C C . ASN A 1 86 ? 11.595 -11.526 -21.732 1.00 84.88 86 ASN A C 1
ATOM 677 O O . ASN A 1 86 ? 12.625 -11.060 -21.229 1.00 84.88 86 ASN A O 1
ATOM 681 N N . PRO A 1 87 ? 10.781 -10.770 -22.491 1.00 85.75 87 PRO A N 1
ATOM 682 C CA . PRO A 1 87 ? 11.104 -9.409 -22.912 1.00 85.75 87 PRO A CA 1
ATOM 683 C C . PRO A 1 87 ? 11.131 -8.358 -21.790 1.00 85.75 87 PRO A C 1
ATOM 685 O O . PRO A 1 87 ? 11.416 -7.192 -22.077 1.00 85.75 87 PRO A O 1
ATOM 688 N N . LEU A 1 88 ? 10.774 -8.723 -20.556 1.00 89.94 88 LEU A N 1
ATOM 689 C CA . LEU A 1 88 ? 10.749 -7.826 -19.397 1.00 89.94 88 LEU A CA 1
ATOM 690 C C . LEU A 1 88 ? 11.984 -7.969 -18.502 1.00 89.94 88 LEU A C 1
ATOM 692 O O . LEU A 1 88 ? 12.164 -7.144 -17.613 1.00 89.94 88 LEU A O 1
ATOM 696 N N . THR A 1 89 ? 12.848 -8.958 -18.754 1.00 90.88 89 THR A N 1
ATOM 697 C CA . THR A 1 89 ? 13.962 -9.304 -17.854 1.00 90.88 89 THR A CA 1
ATOM 698 C C . THR A 1 89 ? 14.912 -8.131 -17.604 1.00 90.88 89 THR A C 1
ATOM 700 O O . THR A 1 89 ? 15.253 -7.854 -16.462 1.00 90.88 89 THR A O 1
ATOM 703 N N . VAL A 1 90 ? 15.304 -7.389 -18.646 1.00 92.19 90 VAL A N 1
ATOM 704 C CA . VAL A 1 90 ? 16.221 -6.240 -18.504 1.00 92.19 90 VAL A CA 1
ATOM 705 C C . VAL A 1 90 ? 15.590 -5.096 -17.688 1.00 92.19 90 VAL A C 1
ATOM 707 O O . VAL A 1 90 ? 16.202 -4.664 -16.714 1.00 92.19 90 VAL A O 1
ATOM 710 N N . PRO A 1 91 ? 14.357 -4.631 -17.984 1.00 93.06 91 PRO A N 1
ATOM 711 C CA . PRO A 1 91 ? 13.647 -3.707 -17.096 1.00 93.06 91 PRO A CA 1
ATOM 712 C C . PRO A 1 91 ? 13.495 -4.209 -15.655 1.00 93.06 91 PRO A C 1
ATOM 714 O O . PRO A 1 91 ? 13.672 -3.432 -14.722 1.00 93.06 91 PRO A O 1
ATOM 717 N N . GLN A 1 92 ? 13.191 -5.495 -15.458 1.00 94.50 92 GLN A N 1
ATOM 718 C CA . GLN A 1 92 ? 13.062 -6.094 -14.125 1.00 94.50 92 GLN A CA 1
ATOM 719 C C . GLN A 1 92 ? 14.391 -6.082 -13.359 1.00 94.50 92 GLN A C 1
ATOM 721 O O . GLN A 1 92 ? 14.393 -5.776 -12.169 1.00 94.50 92 GLN A O 1
ATOM 726 N N . ALA A 1 93 ? 15.509 -6.347 -14.039 1.00 94.50 93 ALA A N 1
ATOM 727 C CA . ALA A 1 93 ? 16.847 -6.255 -13.464 1.00 94.50 93 ALA A CA 1
ATOM 728 C C . ALA A 1 93 ? 17.180 -4.828 -13.011 1.00 94.50 93 ALA A C 1
ATOM 730 O O . ALA A 1 93 ? 17.637 -4.646 -11.885 1.00 94.50 93 ALA A O 1
ATOM 731 N N . MET A 1 94 ? 16.864 -3.816 -13.830 1.00 95.06 94 MET A N 1
ATOM 732 C CA . MET A 1 94 ? 17.037 -2.409 -13.441 1.00 95.06 94 MET A CA 1
ATOM 733 C C . MET A 1 94 ? 16.197 -2.048 -12.210 1.00 95.06 94 MET A C 1
ATOM 735 O O . MET A 1 94 ? 16.719 -1.460 -11.265 1.00 95.06 94 MET A O 1
ATOM 739 N N . LEU A 1 95 ? 14.914 -2.429 -12.185 1.00 95.56 95 LEU A N 1
ATOM 740 C CA . LEU A 1 95 ? 14.028 -2.160 -11.048 1.00 95.56 95 LEU A CA 1
ATOM 741 C C . LEU A 1 95 ? 14.515 -2.846 -9.767 1.00 95.56 95 LEU A C 1
ATOM 743 O O . LEU A 1 95 ? 14.469 -2.246 -8.695 1.00 95.56 95 LEU A O 1
ATOM 747 N N . ARG A 1 96 ? 14.987 -4.092 -9.873 1.00 94.50 96 ARG A N 1
ATOM 748 C CA . ARG A 1 96 ? 15.527 -4.837 -8.733 1.00 94.50 96 ARG A CA 1
ATOM 749 C C . ARG A 1 96 ? 16.789 -4.171 -8.188 1.00 94.50 96 ARG A C 1
ATOM 751 O O . ARG A 1 96 ? 16.855 -3.910 -6.992 1.00 94.50 96 ARG A O 1
ATOM 758 N N . ALA A 1 97 ? 17.722 -3.796 -9.064 1.00 93.62 97 ALA A N 1
ATOM 759 C CA . ALA A 1 97 ? 18.931 -3.069 -8.678 1.00 93.62 97 ALA A CA 1
ATOM 760 C C . ALA A 1 97 ? 18.613 -1.695 -8.057 1.00 93.62 97 ALA A C 1
ATOM 762 O O . ALA A 1 97 ? 19.297 -1.251 -7.136 1.00 93.62 97 ALA A O 1
ATOM 763 N N . ALA A 1 98 ? 17.534 -1.035 -8.491 1.00 93.31 98 ALA A N 1
ATOM 764 C CA . ALA A 1 98 ? 17.086 0.218 -7.883 1.00 93.31 98 ALA A CA 1
ATOM 765 C C . ALA A 1 98 ? 16.651 0.044 -6.416 1.00 93.31 98 ALA A C 1
ATOM 767 O O . ALA A 1 98 ? 16.683 1.010 -5.653 1.00 93.31 98 ALA A O 1
ATOM 768 N N . GLY A 1 99 ? 16.310 -1.178 -5.991 1.00 90.38 99 GLY A N 1
ATOM 769 C CA . GLY A 1 99 ? 16.006 -1.508 -4.598 1.00 90.38 99 GLY A CA 1
ATOM 770 C C . GLY A 1 99 ? 17.171 -1.266 -3.633 1.00 90.38 99 GLY A C 1
ATOM 771 O O . GLY A 1 99 ? 16.926 -0.933 -2.477 1.00 90.38 99 GLY A O 1
ATOM 772 N N . VAL A 1 100 ? 18.421 -1.352 -4.106 1.00 88.56 100 VAL A N 1
ATOM 773 C CA . VAL A 1 100 ? 19.631 -1.102 -3.296 1.00 88.56 100 VAL A CA 1
ATOM 774 C C . VAL A 1 100 ? 20.271 0.267 -3.558 1.00 88.56 100 VAL A C 1
ATOM 776 O O . VAL A 1 100 ? 21.277 0.615 -2.944 1.00 88.56 100 VAL A O 1
ATOM 779 N N . ALA A 1 101 ? 19.681 1.079 -4.442 1.00 86.12 101 ALA A N 1
ATOM 780 C CA . ALA A 1 101 ? 20.209 2.389 -4.829 1.00 86.12 101 ALA A CA 1
ATOM 781 C C . ALA A 1 101 ? 20.072 3.465 -3.733 1.00 86.12 101 ALA A C 1
ATOM 783 O O . ALA A 1 101 ? 20.771 4.477 -3.783 1.00 86.12 101 ALA A O 1
ATOM 784 N N . GLY A 1 102 ? 19.191 3.261 -2.744 1.00 80.56 102 GLY A N 1
ATOM 785 C CA . GLY A 1 102 ? 18.999 4.194 -1.625 1.00 80.56 102 GLY A CA 1
ATOM 786 C C . GLY A 1 102 ? 20.277 4.421 -0.812 1.00 80.56 102 GLY A C 1
ATOM 787 O O . GLY A 1 102 ? 20.615 5.563 -0.510 1.00 80.56 102 GLY A O 1
ATOM 788 N N . ASP A 1 103 ? 21.027 3.347 -0.562 1.00 79.81 103 ASP A N 1
ATOM 789 C CA . ASP A 1 103 ? 22.267 3.367 0.227 1.00 79.81 103 ASP A CA 1
ATOM 790 C C . ASP A 1 103 ? 23.530 3.506 -0.644 1.00 79.81 103 ASP A C 1
ATOM 792 O O . ASP A 1 103 ? 24.647 3.594 -0.131 1.00 79.81 103 ASP A O 1
ATOM 796 N N . ARG A 1 104 ? 23.370 3.510 -1.976 1.00 88.75 104 ARG A N 1
ATOM 797 C CA . ARG A 1 104 ? 24.464 3.429 -2.953 1.00 88.75 104 ARG A CA 1
ATOM 798 C C . ARG A 1 104 ? 24.278 4.419 -4.108 1.00 88.75 104 ARG A C 1
ATOM 800 O O . ARG A 1 104 ? 23.667 4.077 -5.126 1.00 88.75 104 ARG A O 1
ATOM 807 N N . PRO A 1 105 ? 24.809 5.653 -3.989 1.00 88.88 105 PRO A N 1
ATOM 808 C CA . PRO A 1 105 ? 24.655 6.674 -5.026 1.00 88.88 105 PRO A CA 1
ATOM 809 C C . PRO A 1 105 ? 25.324 6.282 -6.352 1.00 88.88 105 PRO A C 1
ATOM 811 O O . PRO A 1 105 ? 24.827 6.664 -7.407 1.00 88.88 105 PRO A O 1
ATOM 814 N N . ASP A 1 106 ? 26.385 5.474 -6.306 1.00 89.81 106 ASP A N 1
ATOM 815 C CA . ASP A 1 106 ? 27.057 4.905 -7.478 1.00 89.81 106 ASP A CA 1
ATOM 816 C C . ASP A 1 106 ? 26.122 3.989 -8.283 1.00 89.81 106 ASP A C 1
ATOM 818 O O . ASP A 1 106 ? 26.013 4.107 -9.501 1.00 89.81 106 ASP A O 1
ATOM 822 N N . VAL A 1 107 ? 25.385 3.108 -7.600 1.00 91.44 107 VAL A N 1
ATOM 823 C CA . VAL A 1 107 ? 24.397 2.216 -8.228 1.00 91.44 107 VAL A CA 1
ATOM 824 C C . VAL A 1 107 ? 23.272 3.029 -8.863 1.00 91.44 107 VAL A C 1
ATOM 826 O O . VAL A 1 107 ? 22.874 2.757 -9.995 1.00 91.44 107 VAL A O 1
ATOM 829 N N . ARG A 1 108 ? 22.793 4.065 -8.165 1.00 94.00 108 ARG A N 1
ATOM 830 C CA . ARG A 1 108 ? 21.768 4.979 -8.680 1.00 94.00 108 ARG A CA 1
ATOM 831 C C . ARG A 1 108 ? 22.201 5.641 -9.989 1.00 94.00 108 ARG A C 1
ATOM 833 O O . ARG A 1 108 ? 21.438 5.632 -10.950 1.00 94.00 108 ARG A O 1
ATOM 840 N N . GLU A 1 109 ? 23.404 6.208 -10.038 1.00 92.62 109 GLU A N 1
ATOM 841 C CA . GLU A 1 109 ? 23.930 6.872 -11.239 1.00 92.62 109 GLU A CA 1
ATOM 842 C C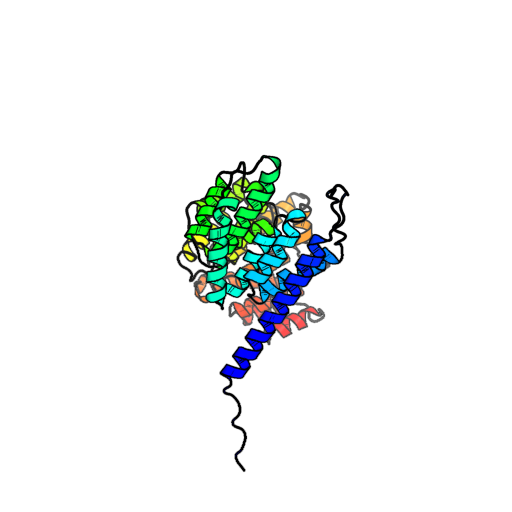 . GLU A 1 109 ? 24.058 5.905 -12.422 1.00 92.62 109 GLU A C 1
ATOM 844 O O . GLU A 1 109 ? 23.648 6.240 -13.537 1.00 92.62 109 GLU A O 1
ATOM 849 N N . HIS A 1 110 ? 24.532 4.678 -12.181 1.00 92.56 110 HIS A N 1
ATOM 850 C CA . HIS A 1 110 ? 24.595 3.645 -13.216 1.00 92.56 110 HIS A CA 1
ATOM 851 C C . HIS A 1 110 ? 23.207 3.269 -13.755 1.00 92.56 110 HIS A C 1
ATOM 853 O O . HIS A 1 110 ? 23.026 3.186 -14.971 1.00 92.56 110 HIS A O 1
ATOM 859 N N . ILE A 1 111 ? 22.203 3.105 -12.886 1.00 94.94 111 ILE A N 1
ATOM 860 C CA . ILE A 1 111 ? 20.826 2.797 -13.308 1.00 94.94 111 ILE A CA 1
ATOM 861 C C . ILE A 1 111 ? 20.229 3.944 -14.129 1.00 94.94 111 ILE A C 1
ATOM 863 O O . ILE A 1 111 ? 19.607 3.698 -15.163 1.00 94.94 111 ILE A O 1
ATOM 867 N N . LEU A 1 112 ? 20.428 5.196 -13.708 1.00 94.25 112 LEU A N 1
ATOM 868 C CA . LEU A 1 112 ? 19.942 6.360 -14.453 1.00 94.25 112 LEU A CA 1
ATOM 869 C C . LEU A 1 112 ? 20.596 6.449 -15.839 1.00 94.25 112 LEU A C 1
ATOM 871 O O . LEU A 1 112 ? 19.900 6.662 -16.830 1.00 94.25 112 LEU A O 1
ATOM 875 N N . SER A 1 113 ? 21.904 6.195 -15.937 1.00 94.06 113 SER A N 1
ATOM 876 C CA . SER A 1 113 ? 22.607 6.100 -17.224 1.00 94.06 113 SER A CA 1
ATOM 877 C C . SER A 1 113 ? 22.038 4.979 -18.107 1.00 94.06 113 SER A C 1
ATOM 879 O O . SER A 1 113 ? 21.742 5.193 -19.286 1.00 94.06 113 SER A O 1
ATOM 881 N N . ALA A 1 114 ? 21.789 3.796 -17.534 1.00 93.31 114 ALA A N 1
ATOM 882 C CA . ALA A 1 114 ? 21.170 2.679 -18.246 1.00 93.31 114 ALA A CA 1
ATOM 883 C C . ALA A 1 114 ? 19.756 3.021 -18.758 1.00 93.31 114 ALA A C 1
ATOM 885 O O . ALA A 1 114 ? 19.418 2.690 -19.897 1.00 93.31 114 ALA A O 1
ATOM 886 N N . LEU A 1 115 ? 18.948 3.738 -17.967 1.00 94.69 115 LEU A N 1
ATOM 887 C CA . LEU A 1 115 ? 17.622 4.212 -18.375 1.00 94.69 115 LEU A CA 1
ATOM 888 C C . LEU A 1 115 ? 17.691 5.215 -19.531 1.00 94.69 115 LEU A C 1
ATOM 890 O O . LEU A 1 115 ? 16.913 5.090 -20.479 1.00 94.69 115 LEU A O 1
ATOM 894 N N . VAL A 1 116 ? 18.632 6.164 -19.491 1.00 94.06 116 VAL A N 1
ATOM 895 C CA . VAL A 1 116 ? 18.867 7.123 -20.585 1.00 94.06 116 VAL A CA 1
ATOM 896 C C . VAL A 1 116 ? 19.235 6.384 -21.873 1.00 94.06 116 VAL A C 1
ATOM 898 O O . VAL A 1 116 ? 18.647 6.637 -22.926 1.00 94.06 116 VAL A O 1
ATOM 901 N N . ASN A 1 117 ? 20.132 5.400 -21.791 1.00 92.50 117 ASN A N 1
ATOM 902 C CA . ASN A 1 117 ? 20.527 4.586 -22.943 1.00 92.50 117 ASN A CA 1
ATOM 903 C C . ASN A 1 117 ? 19.367 3.736 -23.492 1.00 92.50 117 ASN A C 1
ATOM 905 O O . ASN A 1 117 ? 19.257 3.533 -24.703 1.00 92.50 117 ASN A O 1
ATOM 909 N N . ALA A 1 118 ? 18.471 3.258 -22.623 1.00 90.88 118 ALA A N 1
ATOM 910 C CA . ALA A 1 118 ? 17.296 2.481 -23.013 1.00 90.88 118 ALA A CA 1
ATOM 911 C C . ALA A 1 118 ? 16.135 3.344 -23.548 1.00 90.88 118 ALA A C 1
ATOM 913 O O . ALA A 1 118 ? 15.236 2.824 -24.221 1.00 90.88 118 ALA A O 1
ATOM 914 N N . GLN A 1 119 ? 16.138 4.654 -23.284 1.00 92.38 119 GLN A N 1
ATOM 915 C CA . GLN A 1 119 ? 15.029 5.560 -23.588 1.00 92.38 119 GLN A CA 1
ATOM 916 C C . GLN A 1 119 ? 14.577 5.531 -25.063 1.00 92.38 119 GLN A C 1
ATOM 918 O O . GLN A 1 119 ? 13.366 5.435 -25.289 1.00 92.38 119 GLN A O 1
ATOM 923 N N . PRO A 1 120 ? 15.463 5.524 -26.085 1.00 92.00 120 PRO A N 1
ATOM 924 C CA . PRO A 1 120 ? 15.036 5.462 -27.487 1.00 92.00 120 PRO A CA 1
ATOM 925 C C . PRO A 1 120 ? 14.213 4.209 -27.818 1.00 92.00 120 PRO A C 1
ATOM 927 O O . PRO A 1 120 ? 13.293 4.257 -28.635 1.00 92.00 120 PRO A O 1
ATOM 930 N N . VAL A 1 121 ? 14.519 3.084 -27.164 1.00 88.88 121 VAL A N 1
ATOM 931 C CA . VAL A 1 121 ? 13.802 1.816 -27.345 1.00 88.88 121 VAL A CA 1
ATOM 932 C C . VAL A 1 121 ? 12.479 1.829 -26.584 1.00 88.88 121 VAL A C 1
ATOM 934 O O . VAL A 1 121 ? 11.461 1.408 -27.132 1.00 88.88 121 VAL A O 1
ATOM 937 N N . LEU A 1 122 ? 12.476 2.337 -25.348 1.00 89.62 122 LEU A N 1
ATOM 938 C CA . LEU A 1 122 ? 11.284 2.412 -24.494 1.00 89.62 122 LEU A CA 1
ATOM 939 C C . LEU A 1 122 ? 10.214 3.355 -25.060 1.00 89.62 122 LEU A C 1
ATOM 941 O O . LEU A 1 122 ? 9.024 3.059 -24.983 1.00 89.62 122 LEU A O 1
ATOM 945 N N . MET A 1 123 ? 10.628 4.472 -25.663 1.00 91.25 123 MET A N 1
ATOM 946 C CA . MET A 1 123 ? 9.706 5.479 -26.200 1.00 91.25 123 MET A CA 1
ATOM 947 C C . MET A 1 123 ? 9.142 5.127 -27.577 1.00 91.25 123 MET A C 1
ATOM 949 O O . MET A 1 123 ? 8.133 5.708 -27.999 1.00 91.25 123 MET A O 1
ATOM 953 N N . ARG A 1 124 ? 9.761 4.173 -28.282 1.00 88.62 124 ARG A N 1
ATOM 954 C CA . ARG A 1 124 ? 9.353 3.770 -29.628 1.00 88.62 124 ARG A CA 1
ATOM 955 C C . ARG A 1 124 ? 7.893 3.313 -29.639 1.00 88.62 124 ARG A C 1
ATOM 957 O O . ARG A 1 124 ? 7.414 2.634 -28.732 1.00 88.62 124 ARG A O 1
ATOM 964 N N . ARG A 1 125 ? 7.159 3.675 -30.695 1.00 86.38 125 ARG A N 1
ATOM 965 C CA . ARG A 1 125 ? 5.802 3.163 -30.915 1.00 86.38 125 ARG A CA 1
ATOM 966 C C . ARG A 1 125 ? 5.872 1.651 -31.182 1.00 86.38 125 ARG A C 1
ATOM 968 O O . ARG A 1 125 ? 6.536 1.270 -32.149 1.00 86.38 125 ARG A O 1
ATOM 975 N N . PRO A 1 126 ? 5.233 0.808 -30.354 1.00 86.94 126 PRO A N 1
ATOM 976 C CA . PRO A 1 126 ? 5.202 -0.624 -30.604 1.00 86.94 126 PRO A CA 1
ATOM 977 C C . PRO A 1 126 ? 4.234 -0.946 -31.744 1.00 86.94 126 PRO A C 1
ATOM 979 O O . PRO A 1 126 ? 3.361 -0.146 -32.097 1.00 86.94 126 PRO A O 1
ATOM 982 N N . ASP A 1 127 ? 4.397 -2.133 -32.309 1.00 85.00 127 ASP A N 1
ATOM 983 C CA . ASP A 1 127 ? 3.380 -2.773 -33.128 1.00 85.00 127 ASP A CA 1
ATOM 984 C C . ASP A 1 127 ? 2.212 -3.270 -32.255 1.00 85.00 127 ASP A C 1
ATOM 986 O O . ASP A 1 127 ? 2.304 -3.332 -31.027 1.00 85.00 127 ASP A O 1
ATOM 990 N N . ALA A 1 128 ? 1.092 -3.631 -32.887 1.00 78.88 128 ALA A N 1
ATOM 991 C CA . ALA A 1 128 ? -0.103 -4.071 -32.162 1.00 78.88 128 ALA A CA 1
ATOM 992 C C . ALA A 1 128 ? 0.155 -5.327 -31.302 1.00 78.88 128 ALA A C 1
ATOM 994 O O . ALA A 1 128 ? -0.417 -5.463 -30.224 1.00 78.88 128 ALA A O 1
ATOM 995 N N . ALA A 1 129 ? 1.041 -6.225 -31.751 1.00 79.06 129 ALA A N 1
ATOM 996 C CA . ALA A 1 129 ? 1.400 -7.439 -31.018 1.00 79.06 129 ALA A CA 1
ATOM 997 C C . ALA A 1 129 ? 2.288 -7.154 -29.789 1.00 79.06 129 ALA A C 1
ATOM 999 O O . ALA A 1 129 ? 2.142 -7.814 -28.761 1.00 79.06 129 ALA A O 1
ATOM 1000 N N . GLY A 1 130 ? 3.180 -6.160 -29.864 1.00 84.12 130 GLY A N 1
ATOM 1001 C CA . GLY A 1 130 ? 4.090 -5.778 -28.784 1.00 84.12 130 GLY A CA 1
ATOM 1002 C C . GLY A 1 130 ? 3.535 -4.740 -27.807 1.00 84.12 130 GLY A C 1
ATOM 1003 O O . GLY A 1 130 ? 4.223 -4.380 -26.849 1.00 84.12 130 GLY A O 1
ATOM 1004 N N . GLU A 1 131 ? 2.312 -4.244 -28.017 1.00 87.81 131 GLU A N 1
ATOM 1005 C CA . GLU A 1 131 ? 1.743 -3.137 -27.244 1.00 87.81 131 GLU A CA 1
ATOM 1006 C C . GLU A 1 131 ? 1.658 -3.439 -25.741 1.00 87.81 131 GLU A C 1
ATOM 1008 O O . GLU A 1 131 ? 2.080 -2.620 -24.922 1.00 87.81 131 GLU A O 1
ATOM 1013 N N . ARG A 1 132 ? 1.182 -4.633 -25.368 1.00 88.38 132 ARG A N 1
ATOM 1014 C CA . ARG A 1 132 ? 1.074 -5.055 -23.961 1.00 88.38 132 ARG A CA 1
ATOM 1015 C C . ARG A 1 132 ? 2.435 -5.045 -23.265 1.00 88.38 132 ARG A C 1
ATOM 1017 O O . ARG A 1 132 ? 2.603 -4.419 -22.222 1.00 88.38 132 ARG A O 1
ATOM 1024 N N . THR A 1 133 ? 3.425 -5.683 -23.883 1.00 89.00 133 THR A N 1
ATOM 1025 C CA . THR A 1 133 ? 4.794 -5.732 -23.363 1.00 89.00 133 THR A CA 1
ATOM 1026 C C . THR A 1 133 ? 5.406 -4.337 -23.275 1.00 89.00 133 THR A C 1
ATOM 1028 O O . THR A 1 133 ? 6.059 -4.026 -22.286 1.00 89.00 133 THR A O 1
ATOM 1031 N N . ALA A 1 134 ? 5.177 -3.469 -24.262 1.00 91.69 134 ALA A N 1
ATOM 1032 C CA . ALA A 1 134 ? 5.687 -2.100 -24.239 1.00 91.69 134 ALA A CA 1
ATOM 1033 C C . ALA A 1 134 ? 5.128 -1.286 -23.060 1.00 91.69 134 ALA A C 1
ATOM 1035 O O . ALA A 1 134 ? 5.890 -0.584 -22.396 1.00 91.69 134 ALA A O 1
ATOM 1036 N N . ARG A 1 135 ? 3.832 -1.425 -22.750 1.00 92.81 135 ARG A N 1
ATOM 1037 C CA . ARG A 1 135 ? 3.215 -0.782 -21.576 1.00 92.81 135 ARG A CA 1
ATOM 1038 C C . ARG A 1 135 ? 3.854 -1.249 -20.271 1.00 92.81 135 ARG A C 1
ATOM 1040 O O . ARG A 1 135 ? 4.162 -0.430 -19.412 1.00 92.81 135 ARG A O 1
ATOM 1047 N N . GLU A 1 136 ? 4.081 -2.553 -20.127 1.00 92.88 136 GLU A N 1
ATOM 1048 C CA . GLU A 1 136 ? 4.723 -3.115 -18.933 1.00 92.88 136 GLU A CA 1
ATOM 1049 C C . GLU A 1 136 ? 6.179 -2.667 -18.795 1.00 92.88 136 GLU A C 1
ATOM 1051 O O . GLU A 1 136 ? 6.594 -2.277 -17.706 1.00 92.88 136 GLU A O 1
ATOM 1056 N N . ARG A 1 137 ? 6.940 -2.630 -19.898 1.00 93.69 137 ARG A N 1
ATOM 1057 C CA . ARG A 1 137 ? 8.305 -2.082 -19.891 1.00 93.69 137 ARG A CA 1
ATOM 1058 C C . ARG A 1 137 ? 8.322 -0.620 -19.442 1.00 93.69 137 ARG A C 1
ATOM 1060 O O . ARG A 1 137 ? 9.178 -0.262 -18.643 1.00 93.69 137 ARG A O 1
ATOM 1067 N N . LEU A 1 138 ? 7.383 0.202 -19.920 1.00 95.69 138 LEU A N 1
ATOM 1068 C CA . LEU A 1 138 ? 7.261 1.605 -19.510 1.00 95.69 138 LEU A CA 1
ATOM 1069 C C . LEU A 1 138 ? 6.895 1.748 -18.031 1.00 95.69 138 LEU A C 1
ATOM 1071 O O . LEU A 1 138 ? 7.487 2.583 -17.355 1.00 95.69 138 LEU A O 1
ATOM 1075 N N . LEU A 1 139 ? 5.983 0.922 -17.508 1.00 96.00 139 LEU A N 1
ATOM 1076 C CA . LEU A 1 139 ? 5.648 0.924 -16.079 1.00 96.00 139 LEU A CA 1
ATOM 1077 C C . LEU A 1 139 ? 6.864 0.572 -15.213 1.00 96.00 139 LEU A C 1
ATOM 1079 O O . LEU A 1 139 ? 7.131 1.251 -14.226 1.00 96.00 139 LEU A O 1
ATOM 1083 N N . ILE A 1 140 ? 7.612 -0.468 -15.590 1.00 96.31 140 ILE A N 1
ATOM 1084 C CA . ILE A 1 140 ? 8.808 -0.900 -14.857 1.00 96.31 140 ILE A CA 1
ATOM 1085 C C . ILE A 1 140 ? 9.912 0.162 -14.946 1.00 96.31 140 ILE A C 1
ATOM 1087 O O . ILE A 1 140 ? 10.535 0.477 -13.933 1.00 96.31 140 ILE A O 1
ATOM 1091 N N . ALA A 1 141 ? 10.125 0.766 -16.119 1.00 96.56 141 ALA A N 1
ATOM 1092 C CA . ALA A 1 141 ? 11.092 1.849 -16.297 1.00 96.56 141 ALA A CA 1
ATOM 1093 C C . ALA A 1 141 ? 10.719 3.098 -15.480 1.00 96.56 141 ALA A C 1
ATOM 1095 O O . ALA A 1 141 ? 11.581 3.676 -14.820 1.00 96.56 141 ALA A O 1
ATOM 1096 N N . ALA A 1 142 ? 9.435 3.472 -15.455 1.00 96.19 142 ALA A N 1
ATOM 1097 C CA . ALA A 1 142 ? 8.926 4.557 -14.621 1.00 96.19 142 ALA A CA 1
ATOM 1098 C C . ALA A 1 142 ? 9.154 4.273 -13.130 1.00 96.19 142 ALA A C 1
ATOM 1100 O O . ALA A 1 142 ? 9.683 5.116 -12.412 1.00 96.19 142 ALA A O 1
ATOM 1101 N N . ALA A 1 143 ? 8.837 3.061 -12.669 1.00 95.94 143 ALA A N 1
ATOM 1102 C CA . ALA A 1 143 ? 9.067 2.672 -11.282 1.00 95.94 143 ALA A CA 1
ATOM 1103 C C . ALA A 1 143 ? 10.561 2.647 -10.915 1.00 95.94 143 ALA A C 1
ATOM 1105 O O . ALA A 1 143 ? 10.925 3.038 -9.809 1.00 95.94 143 ALA A O 1
ATOM 1106 N N . THR A 1 144 ? 11.426 2.244 -11.851 1.00 96.38 144 THR A N 1
ATOM 1107 C CA . THR A 1 144 ? 12.888 2.267 -11.684 1.00 96.38 144 THR A CA 1
ATOM 1108 C C . THR A 1 144 ? 13.393 3.701 -11.512 1.00 96.38 144 THR A C 1
ATOM 1110 O O . THR A 1 144 ? 14.128 3.987 -10.567 1.00 96.38 144 THR A O 1
ATOM 1113 N N . ALA A 1 145 ? 12.964 4.617 -12.389 1.00 95.38 145 ALA A N 1
ATOM 1114 C CA . ALA A 1 145 ? 13.314 6.034 -12.304 1.00 95.38 145 ALA A CA 1
ATOM 1115 C C . ALA A 1 145 ? 12.829 6.652 -10.982 1.00 95.38 145 ALA A C 1
ATOM 1117 O O . ALA A 1 145 ? 13.589 7.350 -10.310 1.00 95.38 145 ALA A O 1
ATOM 1118 N N . ALA A 1 146 ? 11.609 6.315 -10.550 1.00 93.62 146 ALA A N 1
ATOM 1119 C CA . ALA A 1 146 ? 11.043 6.790 -9.290 1.00 93.62 146 ALA A CA 1
ATOM 1120 C C . ALA A 1 146 ? 11.812 6.271 -8.071 1.00 93.62 146 ALA A C 1
ATOM 1122 O O . ALA A 1 146 ? 12.052 7.020 -7.127 1.00 93.62 146 ALA A O 1
ATOM 1123 N N . ALA A 1 147 ? 12.224 5.000 -8.088 1.00 92.88 147 ALA A N 1
ATOM 1124 C CA . ALA A 1 147 ? 13.058 4.416 -7.039 1.00 92.88 147 ALA A CA 1
ATOM 1125 C C . ALA A 1 147 ? 14.431 5.104 -6.946 1.00 92.88 147 ALA A C 1
ATOM 1127 O O . ALA A 1 147 ? 14.956 5.268 -5.848 1.00 92.88 147 ALA A O 1
ATOM 1128 N N . CYS A 1 148 ? 14.961 5.581 -8.075 1.00 93.25 148 CYS A N 1
ATOM 1129 C CA . CYS A 1 148 ? 16.190 6.372 -8.143 1.00 93.25 148 CYS A CA 1
ATOM 1130 C C . CYS A 1 148 ? 15.990 7.871 -7.840 1.00 93.25 148 CYS A C 1
ATOM 1132 O O . CYS A 1 148 ? 16.964 8.619 -7.844 1.00 93.25 148 CYS A O 1
ATOM 1134 N N . GLY A 1 149 ? 14.761 8.332 -7.586 1.00 89.94 149 GLY A N 1
ATOM 1135 C CA . GLY A 1 149 ? 14.457 9.743 -7.323 1.00 89.94 149 GLY A CA 1
ATOM 1136 C C . GLY A 1 149 ? 14.436 10.649 -8.563 1.00 89.94 149 GLY A C 1
ATOM 1137 O O . GLY A 1 149 ? 14.351 11.867 -8.415 1.00 89.94 149 GLY A O 1
ATOM 1138 N N . ASP A 1 150 ? 14.478 10.094 -9.780 1.00 92.50 150 ASP A N 1
ATOM 1139 C CA . ASP A 1 150 ? 14.364 10.871 -11.019 1.00 92.50 150 ASP A CA 1
ATOM 1140 C C . ASP A 1 150 ? 12.894 11.061 -11.412 1.00 92.50 150 ASP A C 1
ATOM 1142 O O . ASP A 1 150 ? 12.282 10.292 -12.165 1.00 92.50 150 ASP A O 1
ATOM 1146 N N . VAL A 1 151 ? 12.322 12.133 -10.874 1.00 91.06 151 VAL A N 1
ATOM 1147 C CA . VAL A 1 151 ? 10.931 12.536 -11.091 1.00 91.06 151 VAL A CA 1
ATOM 1148 C C . VAL A 1 151 ? 10.650 12.854 -12.567 1.00 91.06 151 VAL A C 1
ATOM 1150 O O . VAL A 1 151 ? 9.590 12.494 -13.082 1.00 91.06 151 VAL A O 1
ATOM 1153 N N . SER A 1 152 ? 11.597 13.485 -13.269 1.00 91.44 152 SER A N 1
ATOM 1154 C CA . SER A 1 152 ? 11.419 13.928 -14.659 1.00 91.44 152 SER A CA 1
ATOM 1155 C C . SER A 1 152 ? 11.301 12.739 -15.612 1.00 91.44 152 SER A C 1
ATOM 1157 O O . SER A 1 152 ? 10.332 12.613 -16.371 1.00 91.44 152 SER A O 1
ATOM 1159 N N . THR A 1 153 ? 12.249 11.805 -15.523 1.00 93.50 153 THR A N 1
ATOM 1160 C CA . THR A 1 153 ? 12.244 10.585 -16.339 1.00 93.50 153 THR A CA 1
ATOM 1161 C C . THR A 1 153 ? 11.031 9.717 -16.018 1.00 93.50 153 THR A C 1
ATOM 1163 O O . THR A 1 153 ? 10.394 9.177 -16.927 1.00 93.50 153 THR A O 1
ATOM 1166 N N . THR A 1 154 ? 10.640 9.647 -14.741 1.00 94.75 154 THR A N 1
ATOM 1167 C CA . THR A 1 154 ? 9.432 8.923 -14.336 1.00 94.75 154 THR A CA 1
ATOM 1168 C C . THR A 1 154 ? 8.187 9.460 -15.038 1.00 94.75 154 THR A C 1
ATOM 1170 O O . THR A 1 154 ? 7.444 8.683 -15.642 1.00 94.75 154 THR A O 1
ATOM 1173 N N . PHE A 1 155 ? 7.955 10.778 -15.005 1.00 91.50 155 PHE A N 1
ATOM 1174 C CA . PHE A 1 155 ? 6.790 11.358 -15.675 1.00 91.50 155 PHE A CA 1
ATOM 1175 C C . PHE A 1 155 ? 6.852 11.203 -17.183 1.00 91.50 155 PHE A C 1
ATOM 1177 O O . PHE A 1 155 ? 5.835 10.881 -17.786 1.00 91.50 155 PHE A O 1
ATOM 1184 N N . THR A 1 156 ? 8.036 11.304 -17.780 1.00 93.31 156 THR A N 1
ATOM 1185 C CA . THR A 1 156 ? 8.196 11.077 -19.219 1.00 93.31 156 THR A CA 1
ATOM 1186 C C . THR A 1 156 ? 7.703 9.677 -19.616 1.00 93.31 156 THR A C 1
ATOM 1188 O O . THR A 1 156 ? 6.954 9.520 -20.584 1.00 93.31 156 THR A O 1
ATOM 1191 N N . PHE A 1 157 ? 8.061 8.642 -18.848 1.00 95.19 157 PHE A N 1
ATOM 1192 C CA . PHE A 1 157 ? 7.573 7.282 -19.094 1.00 95.19 157 PHE A CA 1
ATOM 1193 C C . PHE A 1 157 ? 6.075 7.123 -18.801 1.00 95.19 157 PHE A C 1
ATOM 1195 O O . PHE A 1 157 ? 5.385 6.427 -19.550 1.00 95.19 157 PHE A O 1
ATOM 1202 N N . LEU A 1 158 ? 5.550 7.777 -17.760 1.00 93.81 158 LEU A N 1
ATOM 1203 C CA . LEU A 1 158 ? 4.125 7.709 -17.423 1.00 93.81 158 LEU A CA 1
ATOM 1204 C C . LEU A 1 158 ? 3.230 8.426 -18.431 1.00 93.81 158 LEU A C 1
ATOM 1206 O O . LEU A 1 158 ? 2.175 7.908 -18.779 1.00 93.81 158 LEU A O 1
ATOM 1210 N N . GLU A 1 159 ? 3.646 9.582 -18.932 1.00 92.25 159 GLU A N 1
ATOM 1211 C CA . GLU A 1 159 ? 2.936 10.306 -19.984 1.00 92.25 159 GLU A CA 1
ATOM 1212 C C . GLU A 1 159 ? 2.955 9.513 -21.287 1.00 92.25 159 GLU A C 1
ATOM 1214 O O . GLU A 1 159 ? 1.933 9.390 -21.962 1.00 92.25 159 GLU A O 1
ATOM 1219 N N . ARG A 1 160 ? 4.094 8.890 -21.621 1.00 94.25 160 ARG A N 1
ATOM 1220 C CA . ARG A 1 160 ? 4.162 7.981 -22.768 1.00 94.25 160 ARG A CA 1
ATOM 1221 C C . ARG A 1 160 ? 3.215 6.794 -22.599 1.00 94.25 160 ARG A C 1
ATOM 1223 O O . ARG A 1 160 ? 2.584 6.382 -23.573 1.00 94.25 160 ARG A O 1
ATOM 1230 N N . LEU A 1 161 ? 3.123 6.247 -21.390 1.00 93.44 161 LEU A N 1
ATOM 1231 C CA . LEU A 1 161 ? 2.203 5.170 -21.055 1.00 93.44 161 LEU A CA 1
ATOM 1232 C C . LEU A 1 161 ? 0.732 5.620 -21.149 1.00 93.44 161 LEU A C 1
ATOM 1234 O O . LEU A 1 161 ? -0.090 4.877 -21.679 1.00 93.44 161 LEU A O 1
ATOM 1238 N N . ASP A 1 162 ? 0.399 6.838 -20.721 1.00 92.25 162 ASP A N 1
ATOM 1239 C CA . ASP A 1 162 ? -0.966 7.387 -20.783 1.00 92.25 162 ASP A CA 1
ATOM 1240 C C . ASP A 1 162 ? -1.487 7.553 -22.226 1.00 92.25 162 ASP A C 1
ATOM 1242 O O . ASP A 1 162 ? -2.689 7.515 -22.474 1.00 92.25 162 ASP A O 1
ATOM 1246 N N . GLN A 1 163 ? -0.586 7.649 -23.208 1.00 91.31 163 GLN A N 1
ATOM 1247 C CA . GLN A 1 163 ? -0.938 7.736 -24.632 1.00 91.31 163 GLN A CA 1
ATOM 1248 C C . GLN A 1 163 ? -1.449 6.415 -25.238 1.00 91.31 163 GLN A C 1
ATOM 1250 O O . GLN A 1 163 ? -1.914 6.409 -26.381 1.00 91.31 163 GLN A O 1
ATOM 1255 N N . PHE A 1 164 ? -1.335 5.282 -24.538 1.00 91.44 164 PHE A N 1
ATOM 1256 C CA . PHE A 1 164 ? -1.870 4.007 -25.023 1.00 91.44 164 PHE A CA 1
ATOM 1257 C C . PHE A 1 164 ? -3.386 3.903 -24.813 1.00 91.44 164 PHE A C 1
ATOM 1259 O O . PHE A 1 164 ? -3.967 4.545 -23.943 1.00 91.44 164 PHE A O 1
ATOM 1266 N N . ALA A 1 165 ? -4.062 3.048 -25.584 1.00 88.50 165 ALA A N 1
ATOM 1267 C CA . ALA A 1 165 ? -5.504 2.863 -25.439 1.00 88.50 165 ALA A CA 1
ATOM 1268 C C . ALA A 1 165 ? -5.845 2.148 -24.119 1.00 88.50 165 ALA A C 1
ATOM 1270 O O . ALA A 1 165 ? -5.500 0.982 -23.936 1.00 88.50 165 ALA A O 1
ATOM 1271 N N . LYS A 1 166 ? -6.572 2.807 -23.208 1.00 88.50 166 LYS A N 1
ATOM 1272 C CA . LYS A 1 166 ? -6.927 2.244 -21.887 1.00 88.50 166 LYS A CA 1
ATOM 1273 C C . LYS A 1 166 ? -5.685 1.721 -21.128 1.00 88.50 166 LYS A C 1
ATOM 1275 O O . LYS A 1 166 ? -5.606 0.531 -20.820 1.00 88.50 166 LYS A O 1
ATOM 1280 N N . PRO A 1 167 ? -4.692 2.580 -20.840 1.00 88.75 167 PRO A N 1
ATOM 1281 C CA . PRO A 1 167 ? -3.396 2.125 -20.329 1.00 88.75 167 PRO A CA 1
ATOM 1282 C C . PRO A 1 167 ? -3.483 1.588 -18.900 1.00 88.75 167 PRO A C 1
ATOM 1284 O O . PRO A 1 167 ? -2.757 0.672 -18.524 1.00 88.75 167 PRO A O 1
ATOM 1287 N N . TRP A 1 168 ? -4.429 2.120 -18.132 1.00 93.19 168 TRP A N 1
ATOM 1288 C CA . TRP A 1 168 ? -4.581 1.860 -16.706 1.00 93.19 168 TRP A CA 1
ATOM 1289 C C . TRP A 1 168 ? -5.467 0.656 -16.377 1.00 93.19 168 TRP A C 1
ATOM 1291 O O . TRP A 1 168 ? -5.382 0.145 -15.265 1.00 93.19 168 TRP A O 1
ATOM 1301 N N . ASP A 1 169 ? -6.291 0.189 -17.322 1.00 91.06 169 ASP A N 1
ATOM 1302 C CA . ASP A 1 169 ? -7.269 -0.881 -17.080 1.00 91.06 169 ASP A CA 1
ATOM 1303 C C . ASP A 1 169 ? -6.568 -2.170 -16.631 1.00 91.06 169 ASP A C 1
ATOM 1305 O O . ASP A 1 169 ? -6.892 -2.724 -15.585 1.00 91.06 169 ASP A O 1
ATOM 1309 N N . GLU A 1 170 ? -5.542 -2.606 -17.364 1.00 88.94 170 GLU A N 1
ATOM 1310 C CA . GLU A 1 170 ? -4.763 -3.785 -16.979 1.00 88.94 170 GLU A CA 1
ATOM 1311 C C . GLU A 1 170 ? -3.907 -3.515 -15.728 1.00 88.94 170 GLU A C 1
ATOM 1313 O O . GLU A 1 170 ? -3.792 -4.361 -14.843 1.00 88.94 170 GLU A O 1
ATOM 1318 N N . MET A 1 171 ? -3.322 -2.322 -15.615 1.00 92.25 171 MET A N 1
ATOM 1319 C CA . MET A 1 171 ? -2.377 -2.016 -14.537 1.00 92.25 171 MET A CA 1
ATOM 1320 C C . MET A 1 171 ? -3.029 -1.914 -13.165 1.00 92.25 171 MET A C 1
ATOM 1322 O O . MET A 1 171 ? -2.413 -2.301 -12.181 1.00 92.25 171 MET A O 1
ATOM 1326 N N . ILE A 1 172 ? -4.262 -1.419 -13.087 1.00 94.00 172 ILE A N 1
ATOM 1327 C CA . ILE A 1 172 ? -4.987 -1.302 -11.819 1.00 94.00 172 ILE A CA 1
ATOM 1328 C C . ILE A 1 172 ? -5.669 -2.624 -11.451 1.00 94.00 172 ILE A C 1
ATOM 1330 O O . ILE A 1 172 ? -5.774 -2.946 -10.269 1.00 94.00 172 ILE A O 1
ATOM 1334 N N . VAL A 1 173 ? -6.102 -3.420 -12.432 1.00 90.69 173 VAL A N 1
ATOM 1335 C CA . VAL A 1 173 ? -6.770 -4.704 -12.163 1.00 90.69 173 VAL A CA 1
ATOM 1336 C C . VAL A 1 173 ? -5.776 -5.789 -11.735 1.00 90.69 173 VAL A C 1
ATOM 1338 O O . VAL A 1 173 ? -6.079 -6.559 -10.823 1.00 90.69 173 VAL A O 1
ATOM 1341 N N . HIS A 1 174 ? -4.584 -5.854 -12.337 1.00 93.44 174 HIS A N 1
ATOM 1342 C CA . HIS A 1 174 ? -3.590 -6.872 -11.983 1.00 93.44 174 HIS A CA 1
ATOM 1343 C C . HIS A 1 174 ? -2.829 -6.510 -10.692 1.00 93.44 174 HIS A C 1
ATOM 1345 O O . HIS A 1 174 ? -2.193 -5.455 -10.647 1.00 93.44 174 HIS A O 1
ATOM 1351 N N . PRO A 1 175 ? -2.823 -7.380 -9.657 1.00 92.75 175 PRO A N 1
ATOM 1352 C CA . PRO A 1 175 ? -2.275 -7.049 -8.339 1.00 92.75 175 PRO A CA 1
ATOM 1353 C C . PRO A 1 175 ? -0.826 -6.551 -8.339 1.00 92.75 175 PRO A C 1
ATOM 1355 O O . PRO A 1 175 ? -0.553 -5.523 -7.724 1.00 92.75 175 PRO A O 1
ATOM 1358 N N . GLU A 1 176 ? 0.072 -7.233 -9.053 1.00 92.31 176 GLU A N 1
ATOM 1359 C CA . GLU A 1 176 ? 1.505 -6.901 -9.104 1.00 92.31 176 GLU A CA 1
ATOM 1360 C C . GLU A 1 176 ? 1.754 -5.536 -9.762 1.00 92.31 176 GLU A C 1
ATOM 1362 O O . GLU A 1 176 ? 2.491 -4.700 -9.242 1.00 92.31 176 GLU A O 1
ATOM 1367 N N . LYS A 1 177 ? 1.071 -5.268 -10.882 1.00 93.75 177 LYS A N 1
ATOM 1368 C CA . LYS A 1 177 ? 1.174 -3.997 -11.616 1.00 93.75 177 LYS A CA 1
ATOM 1369 C C . LYS A 1 177 ? 0.598 -2.841 -10.805 1.00 93.75 177 LYS A C 1
ATOM 1371 O O . LYS A 1 177 ? 1.178 -1.757 -10.775 1.00 93.75 177 LYS A O 1
ATOM 1376 N N . ARG A 1 178 ? -0.514 -3.089 -10.110 1.00 95.75 178 ARG A N 1
ATOM 1377 C CA . ARG A 1 178 ? -1.164 -2.115 -9.230 1.00 95.75 178 ARG A CA 1
ATOM 1378 C C . ARG A 1 178 ? -0.258 -1.735 -8.071 1.00 95.75 178 ARG A C 1
ATOM 1380 O O . ARG A 1 178 ? -0.208 -0.568 -7.704 1.00 95.75 178 ARG A O 1
ATOM 1387 N N . GLU A 1 179 ? 0.431 -2.708 -7.488 1.00 94.75 179 GLU A N 1
ATOM 1388 C CA . GLU A 1 179 ? 1.370 -2.481 -6.393 1.00 94.75 179 GLU A CA 1
ATOM 1389 C C . GLU A 1 179 ? 2.573 -1.655 -6.837 1.00 94.75 179 GLU A C 1
ATOM 1391 O O . GLU A 1 179 ? 2.906 -0.664 -6.188 1.00 94.75 179 GLU A O 1
ATOM 1396 N N . LEU A 1 180 ? 3.136 -1.988 -7.998 1.00 94.50 180 LEU A N 1
ATOM 1397 C CA . LEU A 1 180 ? 4.218 -1.221 -8.600 1.00 94.50 180 LEU A CA 1
ATOM 1398 C C . LEU A 1 180 ? 3.801 0.232 -8.889 1.00 94.50 180 LEU A C 1
ATOM 1400 O O . LEU A 1 180 ? 4.505 1.169 -8.513 1.00 94.50 180 LEU A O 1
ATOM 1404 N N . LEU A 1 181 ? 2.626 0.426 -9.500 1.00 96.00 181 LEU A N 1
ATOM 1405 C CA . LEU A 1 181 ? 2.062 1.750 -9.771 1.00 96.00 181 LEU A CA 1
ATOM 1406 C C . LEU A 1 181 ? 1.819 2.532 -8.473 1.00 96.00 181 LEU A C 1
ATOM 1408 O O . LEU A 1 181 ? 2.172 3.705 -8.391 1.00 96.00 181 LEU A O 1
ATOM 1412 N N . ALA A 1 182 ? 1.247 1.891 -7.453 1.00 95.88 182 ALA A N 1
ATOM 1413 C CA . ALA A 1 182 ? 0.946 2.538 -6.182 1.00 95.88 182 ALA A CA 1
ATOM 1414 C C . ALA A 1 182 ? 2.212 3.016 -5.457 1.00 95.88 182 ALA A C 1
ATOM 1416 O O . ALA A 1 182 ? 2.277 4.174 -5.045 1.00 95.88 182 ALA A O 1
ATOM 1417 N N . GLY A 1 183 ? 3.231 2.155 -5.355 1.00 93.62 183 GLY A N 1
ATOM 1418 C CA . GLY A 1 183 ? 4.504 2.497 -4.717 1.00 93.62 183 GLY A CA 1
ATOM 1419 C C . GLY A 1 183 ? 5.255 3.609 -5.452 1.00 93.62 183 GLY A C 1
ATOM 1420 O O . GLY A 1 183 ? 5.821 4.499 -4.821 1.00 93.62 183 GLY A O 1
ATOM 1421 N N . MET A 1 184 ? 5.210 3.609 -6.785 1.00 93.88 184 MET A N 1
ATOM 1422 C CA . MET A 1 184 ? 5.783 4.679 -7.602 1.00 93.88 184 MET A CA 1
ATOM 1423 C C . MET A 1 184 ? 5.068 6.019 -7.373 1.00 93.88 184 MET A C 1
ATOM 1425 O O . MET A 1 184 ? 5.728 7.025 -7.123 1.00 93.88 184 MET A O 1
ATOM 1429 N N . LEU A 1 185 ? 3.730 6.057 -7.422 1.00 94.12 185 LEU A N 1
ATOM 1430 C CA . LEU A 1 185 ? 2.982 7.305 -7.221 1.00 94.12 185 LEU A CA 1
ATOM 1431 C C . LEU A 1 185 ? 3.157 7.874 -5.809 1.00 94.12 185 LEU A C 1
ATOM 1433 O O . LEU A 1 185 ? 3.240 9.091 -5.656 1.00 94.12 185 LEU A O 1
ATOM 1437 N N . ALA A 1 186 ? 3.256 7.009 -4.797 1.00 93.56 186 ALA A N 1
ATOM 1438 C CA . ALA A 1 186 ? 3.522 7.424 -3.425 1.00 93.56 186 ALA A CA 1
ATOM 1439 C C . ALA A 1 186 ? 4.865 8.166 -3.282 1.00 93.56 186 ALA A C 1
ATOM 1441 O O . ALA A 1 186 ? 4.941 9.130 -2.525 1.00 93.56 186 ALA A O 1
ATOM 1442 N N . ARG A 1 187 ? 5.892 7.771 -4.050 1.00 90.12 187 ARG A N 1
ATOM 1443 C CA . ARG A 1 187 ? 7.219 8.419 -4.062 1.00 90.12 187 ARG A CA 1
ATOM 1444 C C . ARG A 1 187 ? 7.255 9.728 -4.850 1.00 90.12 187 ARG A C 1
ATOM 1446 O O . ARG A 1 187 ? 7.983 10.638 -4.478 1.00 90.12 187 ARG A O 1
ATOM 1453 N N . LEU A 1 188 ? 6.499 9.823 -5.945 1.00 88.12 188 LEU A N 1
ATOM 1454 C CA . LEU A 1 188 ? 6.488 11.015 -6.806 1.00 88.12 188 LEU A CA 1
ATOM 1455 C C . LEU A 1 188 ? 5.763 12.210 -6.181 1.00 88.12 188 LEU A C 1
ATOM 1457 O O . LEU A 1 188 ? 6.049 13.355 -6.529 1.00 88.12 188 LEU A O 1
ATOM 1461 N N . GLY A 1 189 ? 4.792 11.951 -5.305 1.00 85.69 189 GLY A N 1
ATOM 1462 C CA . GLY A 1 189 ? 3.969 12.998 -4.719 1.00 85.69 189 GLY A CA 1
ATOM 1463 C C . GLY A 1 189 ? 2.896 13.551 -5.681 1.00 85.69 189 GLY A C 1
ATOM 1464 O O . GLY A 1 189 ? 2.476 12.891 -6.638 1.00 85.69 189 GLY A O 1
ATOM 1465 N N . PRO A 1 190 ? 2.360 14.754 -5.406 1.00 87.94 190 PRO A N 1
ATOM 1466 C CA . PRO A 1 190 ? 1.153 15.262 -6.050 1.00 87.94 190 PRO A CA 1
ATOM 1467 C C . PRO A 1 190 ? 1.432 15.849 -7.445 1.00 87.94 190 PRO A C 1
ATOM 1469 O O . PRO A 1 190 ? 1.686 17.042 -7.592 1.00 87.94 190 PRO A O 1
ATOM 1472 N N . HIS A 1 191 ? 1.293 15.020 -8.480 1.00 88.44 191 HIS A N 1
ATOM 1473 C CA . HIS A 1 191 ? 1.337 15.415 -9.897 1.00 88.44 191 HIS A CA 1
ATOM 1474 C C . HIS A 1 191 ? -0.050 15.334 -10.558 1.00 88.44 191 HIS A C 1
ATOM 1476 O O . HIS A 1 191 ? -0.825 14.454 -10.177 1.00 88.44 191 HIS A O 1
ATOM 1482 N N . PRO A 1 192 ? -0.395 16.163 -11.569 1.00 90.25 192 PRO A N 1
ATOM 1483 C CA . PRO A 1 192 ? -1.702 16.113 -12.233 1.00 90.25 192 PRO A CA 1
ATOM 1484 C C . PRO A 1 192 ? -2.137 14.711 -12.681 1.00 90.25 192 PRO A C 1
ATOM 1486 O O . PRO A 1 192 ? -3.273 14.323 -12.414 1.00 90.25 192 PRO A O 1
ATOM 1489 N N . LEU A 1 193 ? -1.231 13.922 -13.270 1.00 89.19 193 LEU A N 1
ATOM 1490 C CA . LEU A 1 193 ? -1.522 12.537 -13.667 1.00 89.19 193 LEU A CA 1
ATOM 1491 C C . LEU A 1 193 ? -1.817 11.634 -12.456 1.00 89.19 193 LEU A C 1
ATOM 1493 O O . LEU A 1 193 ? -2.807 10.907 -12.455 1.00 89.19 193 LEU A O 1
ATOM 1497 N N . ALA A 1 194 ? -0.999 11.719 -11.401 1.00 90.62 194 ALA A N 1
ATOM 1498 C CA . ALA A 1 194 ? -1.190 10.949 -10.170 1.00 90.62 194 ALA A CA 1
ATOM 1499 C C . ALA A 1 194 ? -2.531 11.294 -9.505 1.00 90.62 194 ALA A C 1
ATOM 1501 O O . ALA A 1 194 ? -3.315 10.414 -9.149 1.00 90.62 194 ALA A O 1
ATOM 1502 N N . LEU A 1 195 ? -2.830 12.592 -9.405 1.00 93.81 195 LEU A N 1
ATOM 1503 C CA . LEU A 1 195 ? -4.076 13.097 -8.847 1.00 93.81 195 LEU A CA 1
ATOM 1504 C C . LEU A 1 195 ? -5.275 12.649 -9.685 1.00 93.81 195 LEU A C 1
ATOM 1506 O O . LEU A 1 195 ? -6.270 12.219 -9.107 1.00 93.81 195 LEU A O 1
ATOM 1510 N N . ALA A 1 196 ? -5.201 12.705 -11.017 1.00 92.12 196 ALA A N 1
ATOM 1511 C CA . ALA A 1 196 ? -6.275 12.252 -11.900 1.00 92.12 196 ALA A CA 1
ATOM 1512 C C . ALA A 1 196 ? -6.554 10.749 -11.739 1.00 92.12 196 ALA A C 1
ATOM 1514 O O . ALA A 1 196 ? -7.716 10.357 -11.595 1.00 92.12 196 ALA A O 1
ATOM 1515 N N . LEU A 1 197 ? -5.501 9.924 -11.682 1.00 92.94 197 LEU A N 1
ATOM 1516 C CA . LEU A 1 197 ? -5.612 8.481 -11.463 1.00 92.94 197 LEU A CA 1
ATOM 1517 C C . LEU A 1 197 ? -6.281 8.153 -10.130 1.00 92.94 197 LEU A C 1
ATOM 1519 O O . LEU A 1 197 ? -7.252 7.401 -10.111 1.00 92.94 197 LEU A O 1
ATOM 1523 N N . ILE A 1 198 ? -5.815 8.763 -9.037 1.00 95.12 198 ILE A N 1
ATOM 1524 C CA . ILE A 1 198 ? -6.385 8.562 -7.697 1.00 95.12 198 ILE A CA 1
ATOM 1525 C C . ILE A 1 198 ? -7.846 9.023 -7.664 1.00 95.12 198 ILE A C 1
ATOM 1527 O O . ILE A 1 198 ? -8.715 8.301 -7.190 1.00 95.12 198 ILE A O 1
ATOM 1531 N N . SER A 1 199 ? -8.145 10.190 -8.238 1.00 93.75 199 SER A N 1
ATOM 1532 C CA . SER A 1 199 ? -9.498 10.768 -8.241 1.00 93.75 199 SER A CA 1
ATOM 1533 C C . SER A 1 199 ? -10.526 9.920 -8.983 1.00 93.75 199 SER A C 1
ATOM 1535 O O . SER A 1 199 ? -11.694 9.887 -8.602 1.00 93.75 199 SER A O 1
ATOM 1537 N N . GLY A 1 200 ? -10.111 9.281 -10.079 1.00 91.44 200 GLY A N 1
ATOM 1538 C CA . GLY A 1 200 ? -10.984 8.466 -10.920 1.00 91.44 200 GLY A CA 1
ATOM 1539 C C . GLY A 1 200 ? -11.019 6.986 -10.543 1.00 91.44 200 GLY A C 1
ATOM 1540 O O . GLY A 1 200 ? -11.837 6.258 -11.109 1.00 91.44 200 GLY A O 1
ATOM 1541 N N . ALA A 1 201 ? -10.155 6.535 -9.626 1.00 92.81 201 ALA A N 1
ATOM 1542 C CA . ALA A 1 201 ? -9.877 5.119 -9.406 1.00 92.81 201 ALA A CA 1
ATOM 1543 C C . ALA A 1 201 ? -11.134 4.316 -9.052 1.00 92.81 201 ALA A C 1
ATOM 1545 O O . ALA A 1 201 ? -11.499 3.386 -9.771 1.00 92.81 201 ALA A O 1
ATOM 1546 N N . ASN A 1 202 ? -11.832 4.710 -7.988 1.00 90.38 202 ASN A N 1
ATOM 1547 C CA . ASN A 1 202 ? -12.975 3.969 -7.451 1.00 90.38 202 ASN A CA 1
ATOM 1548 C C . ASN A 1 202 ? -14.129 3.939 -8.462 1.00 90.38 202 ASN A C 1
ATOM 1550 O O . ASN A 1 202 ? -14.743 2.901 -8.699 1.00 90.38 202 ASN A O 1
ATOM 1554 N N . ARG A 1 203 ? -14.390 5.071 -9.132 1.00 89.62 203 ARG A N 1
ATOM 1555 C CA . ARG A 1 203 ? -15.463 5.177 -10.132 1.00 89.62 203 ARG A CA 1
ATOM 1556 C C . ARG A 1 203 ? -15.181 4.340 -11.380 1.00 89.62 203 ARG A C 1
ATOM 1558 O O . ARG A 1 203 ? -16.114 3.794 -11.959 1.00 89.62 203 ARG A O 1
ATOM 1565 N N . ARG A 1 204 ? -13.924 4.283 -11.828 1.00 90.81 204 ARG A N 1
ATOM 1566 C CA . ARG A 1 204 ? -13.548 3.622 -13.085 1.00 90.81 204 ARG A CA 1
ATOM 1567 C C . ARG A 1 204 ? -13.257 2.132 -12.914 1.00 90.81 204 ARG A C 1
ATOM 1569 O O . ARG A 1 204 ? -13.575 1.364 -13.815 1.00 90.81 204 ARG A O 1
ATOM 1576 N N . PHE A 1 205 ? -12.670 1.729 -11.788 1.00 91.62 205 PHE A N 1
ATOM 1577 C CA . PHE A 1 205 ? -12.160 0.368 -11.575 1.00 91.62 205 PHE A CA 1
ATOM 1578 C C . PHE A 1 205 ? -12.828 -0.371 -10.407 1.00 91.62 205 PHE A C 1
ATOM 1580 O O . PHE A 1 205 ? -12.445 -1.503 -10.106 1.00 91.62 205 PHE A O 1
ATOM 1587 N N . GLY A 1 206 ? -13.817 0.240 -9.744 1.00 89.94 206 GLY A N 1
ATOM 1588 C CA . GLY A 1 206 ? -14.529 -0.358 -8.615 1.00 89.94 206 GLY A CA 1
ATOM 1589 C C . GLY A 1 206 ? -13.575 -0.769 -7.493 1.00 89.94 206 GLY A C 1
ATOM 1590 O O . GLY A 1 206 ? -12.673 -0.016 -7.128 1.00 89.94 206 GLY A O 1
ATOM 1591 N N . GLU A 1 207 ? -13.724 -2.004 -7.012 1.00 89.56 207 GLU A N 1
ATOM 1592 C CA . GLU A 1 207 ? -12.911 -2.576 -5.930 1.00 89.56 207 GLU A CA 1
ATOM 1593 C C . GLU A 1 207 ? -11.404 -2.564 -6.234 1.00 89.56 207 GLU A C 1
ATOM 1595 O O . GLU A 1 207 ? -10.589 -2.298 -5.351 1.00 89.56 207 GLU A O 1
ATOM 1600 N N . ALA A 1 208 ? -11.001 -2.781 -7.493 1.00 91.94 208 ALA A N 1
ATOM 1601 C CA . ALA A 1 208 ? -9.587 -2.707 -7.860 1.00 91.94 208 ALA A CA 1
ATOM 1602 C C . ALA A 1 208 ? -9.019 -1.290 -7.669 1.00 91.94 208 ALA A C 1
ATOM 1604 O O . ALA A 1 208 ? -7.859 -1.149 -7.272 1.00 91.94 208 ALA A O 1
ATOM 1605 N N . GLY A 1 209 ? -9.856 -0.273 -7.904 1.00 94.31 209 GLY A N 1
ATOM 1606 C CA . GLY A 1 209 ? -9.568 1.133 -7.642 1.00 94.31 209 GLY A CA 1
ATOM 1607 C C . GLY A 1 209 ? -9.492 1.450 -6.149 1.00 94.31 209 GLY A C 1
ATOM 1608 O O . GLY A 1 209 ? -8.551 2.117 -5.730 1.00 94.31 209 GLY A O 1
ATOM 1609 N N . ASP A 1 210 ? -10.404 0.910 -5.338 1.00 93.06 210 ASP A N 1
ATOM 1610 C CA . ASP A 1 210 ? -10.386 1.085 -3.877 1.00 93.06 210 ASP A CA 1
ATOM 1611 C C . ASP A 1 210 ? -9.080 0.544 -3.265 1.00 93.06 210 ASP A C 1
ATOM 1613 O O . ASP A 1 210 ? -8.411 1.219 -2.480 1.00 93.06 210 ASP A O 1
ATOM 1617 N N . VAL A 1 211 ? -8.670 -0.662 -3.677 1.00 94.00 211 VAL A N 1
ATOM 1618 C CA . VAL A 1 211 ? -7.406 -1.279 -3.239 1.00 94.00 211 VAL A CA 1
ATOM 1619 C C . VAL A 1 211 ? -6.198 -0.493 -3.750 1.00 94.00 211 VAL A C 1
ATOM 1621 O O . VAL A 1 211 ? -5.192 -0.385 -3.052 1.00 94.00 211 VAL A O 1
ATOM 1624 N N . PHE A 1 212 ? -6.275 0.069 -4.959 1.00 96.50 212 PHE A N 1
ATOM 1625 C CA . PHE A 1 212 ? -5.216 0.915 -5.501 1.00 96.50 212 PHE A CA 1
ATOM 1626 C C . PHE A 1 212 ? -5.020 2.184 -4.661 1.00 96.50 212 PHE A C 1
ATOM 1628 O O . PHE A 1 212 ? -3.898 2.450 -4.235 1.00 96.50 212 PHE A O 1
ATOM 1635 N N . VAL A 1 213 ? -6.095 2.918 -4.355 1.00 96.50 213 VAL A N 1
ATOM 1636 C CA . VAL A 1 213 ? -6.028 4.123 -3.507 1.00 96.50 213 VAL A CA 1
ATOM 1637 C C . VAL A 1 213 ? -5.531 3.780 -2.104 1.00 96.50 213 VAL A C 1
ATOM 1639 O O . VAL A 1 213 ? -4.709 4.510 -1.553 1.00 96.50 213 VAL A O 1
ATOM 1642 N N . ASN A 1 214 ? -5.960 2.645 -1.543 1.00 95.38 214 ASN A N 1
ATOM 1643 C CA . ASN A 1 214 ? -5.455 2.164 -0.260 1.00 95.38 214 ASN A CA 1
ATOM 1644 C C . ASN A 1 214 ? -3.943 1.883 -0.289 1.00 95.38 214 ASN A C 1
ATOM 1646 O O . ASN A 1 214 ? -3.223 2.393 0.568 1.00 95.38 214 ASN A O 1
ATOM 1650 N N . LYS A 1 215 ? -3.442 1.157 -1.299 1.00 96.12 215 LYS A N 1
ATOM 1651 C CA . LYS A 1 215 ? -2.000 0.890 -1.450 1.00 96.12 215 LYS A CA 1
ATOM 1652 C C . LYS A 1 215 ? -1.186 2.173 -1.612 1.00 96.12 215 LYS A C 1
ATOM 1654 O O . LYS A 1 215 ? -0.124 2.275 -1.009 1.00 96.12 215 LYS A O 1
ATOM 1659 N N . VAL A 1 216 ? -1.683 3.150 -2.377 1.00 96.81 216 VAL A N 1
ATOM 1660 C CA . VAL A 1 216 ? -1.032 4.466 -2.491 1.00 96.81 216 VAL A CA 1
ATOM 1661 C C . VAL A 1 216 ? -0.968 5.128 -1.117 1.00 96.81 216 VAL A C 1
ATOM 1663 O O . VAL A 1 216 ? 0.118 5.466 -0.665 1.00 96.81 216 VAL A O 1
ATOM 1666 N N . ALA A 1 217 ? -2.100 5.257 -0.420 1.00 96.44 217 ALA A N 1
ATOM 1667 C CA . ALA A 1 217 ? -2.169 5.933 0.875 1.00 96.44 217 ALA A CA 1
ATOM 1668 C C . ALA A 1 217 ? -1.230 5.327 1.932 1.00 96.44 217 ALA A C 1
ATOM 1670 O O . ALA A 1 217 ? -0.597 6.066 2.683 1.00 96.44 217 ALA A O 1
ATOM 1671 N N . LEU A 1 218 ? -1.129 3.995 1.983 1.00 94.69 218 LEU A N 1
ATOM 1672 C CA . LEU A 1 218 ? -0.264 3.297 2.936 1.00 94.69 218 LEU A CA 1
ATOM 1673 C C . LEU A 1 218 ? 1.228 3.407 2.593 1.00 94.69 218 LEU A C 1
ATOM 1675 O O . LEU A 1 218 ? 2.051 3.340 3.500 1.00 94.69 218 LEU A O 1
ATOM 1679 N N . ALA A 1 219 ? 1.576 3.594 1.318 1.00 94.50 219 ALA A N 1
ATOM 1680 C CA . ALA A 1 219 ? 2.960 3.726 0.866 1.00 94.50 219 ALA A CA 1
ATOM 1681 C C . ALA A 1 219 ? 3.497 5.170 0.917 1.00 94.50 219 ALA A C 1
ATOM 1683 O O . ALA A 1 219 ? 4.690 5.375 0.699 1.00 94.50 219 ALA A O 1
ATOM 1684 N N . ILE A 1 220 ? 2.641 6.171 1.163 1.00 95.31 220 ILE A N 1
ATOM 1685 C CA . ILE A 1 220 ? 3.054 7.578 1.230 1.00 95.31 220 ILE A CA 1
ATOM 1686 C C . ILE A 1 220 ? 3.914 7.823 2.469 1.00 95.31 220 ILE A C 1
ATOM 1688 O O . ILE A 1 220 ? 3.468 7.649 3.610 1.00 95.31 220 ILE A O 1
ATOM 1692 N N . ASP A 1 221 ? 5.113 8.335 2.209 1.00 91.31 221 ASP A N 1
ATOM 1693 C CA . ASP A 1 221 ? 5.892 9.083 3.182 1.00 91.31 221 ASP A CA 1
ATOM 1694 C C . ASP A 1 221 ? 5.315 10.504 3.286 1.00 91.31 221 ASP A C 1
ATOM 1696 O O . ASP A 1 221 ? 5.318 11.272 2.323 1.00 91.31 221 ASP A O 1
ATOM 1700 N N . GLU A 1 222 ? 4.744 10.837 4.443 1.00 86.38 222 GLU A N 1
ATOM 1701 C CA . GLU A 1 222 ? 4.138 12.151 4.672 1.00 86.38 222 GLU A CA 1
ATOM 1702 C C . GLU A 1 222 ? 5.165 13.268 4.819 1.00 86.38 222 GLU A C 1
ATOM 1704 O O . GLU A 1 222 ? 4.824 14.425 4.558 1.00 86.38 222 GLU A O 1
ATOM 1709 N N . ASP A 1 223 ? 6.385 12.926 5.231 1.00 87.38 223 ASP A N 1
ATOM 1710 C CA . ASP A 1 223 ? 7.460 13.889 5.445 1.00 87.38 223 ASP A CA 1
ATOM 1711 C C . ASP A 1 223 ? 8.148 14.244 4.112 1.00 87.38 223 ASP A C 1
ATOM 1713 O O . ASP A 1 223 ? 8.814 15.278 3.998 1.00 87.38 223 ASP A O 1
ATOM 1717 N N . ALA A 1 224 ? 7.919 13.443 3.063 1.00 86.81 224 ALA A N 1
ATOM 1718 C CA . ALA A 1 224 ? 8.350 13.743 1.707 1.00 86.81 224 ALA A CA 1
ATOM 1719 C C . ALA A 1 224 ? 7.583 14.944 1.102 1.00 86.81 224 ALA A C 1
ATOM 1721 O O . ALA A 1 224 ? 6.395 15.156 1.386 1.00 86.81 224 ALA A O 1
ATOM 1722 N N . PRO A 1 225 ? 8.213 15.731 0.204 1.00 83.81 225 PRO A N 1
ATOM 1723 C CA . PRO A 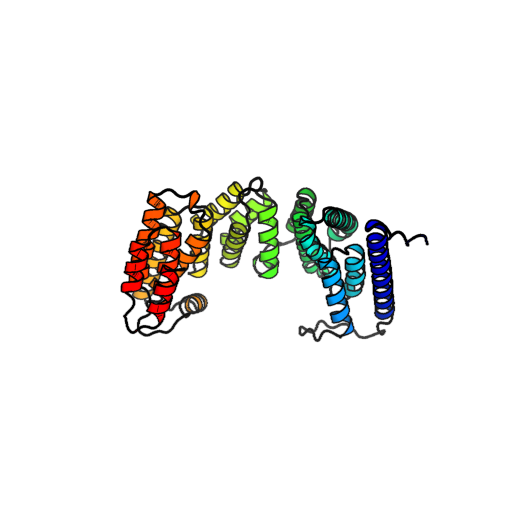1 225 ? 7.582 16.891 -0.421 1.00 83.81 225 PRO A CA 1
ATOM 1724 C C . PRO A 1 225 ? 6.234 16.564 -1.081 1.00 83.81 225 PRO A C 1
ATOM 1726 O O . PRO A 1 225 ? 6.143 15.818 -2.053 1.00 83.81 225 PRO A O 1
ATOM 1729 N N . GLY A 1 226 ? 5.157 17.157 -0.560 1.00 87.12 226 GLY A N 1
ATOM 1730 C CA . GLY A 1 226 ? 3.804 16.964 -1.083 1.00 87.12 226 GLY A CA 1
ATOM 1731 C C . GLY A 1 226 ? 3.125 15.647 -0.682 1.00 87.12 226 GLY A C 1
ATOM 1732 O O . GLY A 1 226 ? 1.966 15.453 -1.062 1.00 87.12 226 GLY A O 1
ATOM 1733 N N . GLY A 1 227 ? 3.771 14.793 0.120 1.00 91.44 227 GLY A N 1
ATOM 1734 C CA . GLY A 1 227 ? 3.210 13.535 0.623 1.00 91.44 227 GLY A CA 1
ATOM 1735 C C . GLY A 1 227 ? 1.889 13.740 1.366 1.00 91.44 227 GLY A C 1
ATOM 1736 O O . GLY A 1 227 ? 0.869 13.159 0.995 1.00 91.44 227 GLY A O 1
ATOM 1737 N N . ALA A 1 228 ? 1.849 14.681 2.315 1.00 92.25 228 ALA A N 1
ATOM 1738 C CA . ALA A 1 228 ? 0.621 15.045 3.032 1.00 92.25 228 ALA A CA 1
ATOM 1739 C C . ALA A 1 228 ? -0.531 15.478 2.096 1.00 92.25 228 ALA A C 1
ATOM 1741 O O . ALA A 1 228 ? -1.689 15.118 2.312 1.00 92.25 228 ALA A O 1
ATOM 1742 N N . ARG A 1 229 ? -0.228 16.206 1.010 1.00 93.75 229 ARG A N 1
ATOM 1743 C CA . ARG A 1 229 ? -1.232 16.629 0.016 1.00 93.75 229 ARG A CA 1
ATOM 1744 C C . ARG A 1 229 ? -1.763 15.442 -0.788 1.00 93.75 229 ARG A C 1
ATOM 1746 O O . ARG A 1 229 ? -2.960 15.384 -1.070 1.00 93.75 229 ARG A O 1
ATOM 1753 N N . LEU A 1 230 ? -0.891 14.511 -1.171 1.00 95.00 230 LEU A N 1
ATOM 1754 C CA . LEU A 1 230 ? -1.289 13.293 -1.875 1.00 95.00 230 LEU A CA 1
ATOM 1755 C C . LEU A 1 230 ? -2.139 12.382 -0.974 1.00 95.00 230 LEU A C 1
ATOM 1757 O O . LEU A 1 230 ? -3.161 11.858 -1.421 1.00 95.00 230 LEU A O 1
ATOM 1761 N N . LEU A 1 231 ? -1.774 12.259 0.306 1.00 95.75 231 LEU A N 1
ATOM 1762 C CA . LEU A 1 231 ? -2.538 11.502 1.296 1.00 95.75 231 LEU A CA 1
ATOM 1763 C C . LEU A 1 231 ? -3.924 12.117 1.512 1.00 95.75 231 LEU A C 1
ATOM 1765 O O . LEU A 1 231 ? -4.921 11.399 1.447 1.00 95.75 231 LEU A O 1
ATOM 1769 N N . ALA A 1 232 ? -4.007 13.442 1.670 1.00 94.50 232 ALA A N 1
ATOM 1770 C CA . ALA A 1 232 ? -5.282 14.151 1.760 1.00 94.50 232 ALA A CA 1
ATOM 1771 C C . ALA A 1 232 ? -6.179 13.856 0.547 1.00 94.50 232 ALA A C 1
ATOM 1773 O O . ALA A 1 232 ? -7.373 13.607 0.706 1.00 94.50 232 ALA A O 1
ATOM 1774 N N . ARG A 1 233 ? -5.601 13.770 -0.661 1.00 95.69 233 ARG A N 1
ATOM 1775 C CA . ARG A 1 233 ? -6.366 13.385 -1.853 1.00 95.69 233 ARG A CA 1
ATOM 1776 C C . ARG A 1 233 ? -6.899 11.954 -1.779 1.00 95.69 233 ARG A C 1
ATOM 1778 O O . ARG A 1 233 ? -8.042 11.729 -2.168 1.00 95.69 233 ARG A O 1
ATOM 1785 N N . CYS A 1 234 ? -6.107 11.001 -1.291 1.00 96.50 234 CYS A N 1
ATOM 1786 C CA . CYS A 1 234 ? -6.561 9.620 -1.101 1.00 96.50 234 CYS A CA 1
ATOM 1787 C C . CYS A 1 234 ? -7.716 9.550 -0.090 1.00 96.50 234 CYS A C 1
ATOM 1789 O O . CYS A 1 234 ? -8.712 8.868 -0.333 1.00 96.50 234 CYS A O 1
ATOM 1791 N N . VAL A 1 235 ? -7.612 10.305 1.009 1.00 95.44 235 VAL A N 1
ATOM 1792 C CA . VAL A 1 235 ? -8.666 10.429 2.026 1.00 95.44 235 VAL A CA 1
ATOM 1793 C C . VAL A 1 235 ? -9.948 10.999 1.426 1.00 95.44 235 VAL A C 1
ATOM 1795 O O . VAL A 1 235 ? -11.014 10.424 1.636 1.00 95.44 235 VAL A O 1
ATOM 1798 N N . ASP A 1 236 ? -9.860 12.085 0.656 1.00 94.62 236 ASP A N 1
ATOM 1799 C CA . ASP A 1 236 ? -11.027 12.697 0.016 1.00 94.62 236 ASP A CA 1
ATOM 1800 C C . ASP A 1 236 ? -11.726 11.725 -0.938 1.00 94.62 236 ASP A C 1
ATOM 1802 O O . ASP A 1 236 ? -12.950 11.611 -0.919 1.00 94.62 236 ASP A O 1
ATOM 1806 N N . VAL A 1 237 ? -10.964 10.986 -1.750 1.00 93.56 237 VAL A N 1
ATOM 1807 C CA . VAL A 1 237 ? -11.535 10.006 -2.683 1.00 93.56 237 VAL A CA 1
ATOM 1808 C C . VAL A 1 237 ? -12.289 8.910 -1.939 1.00 93.56 237 VAL A C 1
ATOM 1810 O O . VAL A 1 237 ? -13.439 8.640 -2.277 1.00 93.56 237 VAL A O 1
ATOM 1813 N N . MET A 1 238 ? -11.687 8.316 -0.906 1.00 92.50 238 MET A N 1
ATOM 1814 C CA . MET A 1 238 ? -12.337 7.239 -0.150 1.00 92.50 238 MET A CA 1
ATOM 1815 C C . MET A 1 238 ? -13.541 7.738 0.656 1.00 92.50 238 MET A C 1
ATOM 1817 O O . MET A 1 238 ? -14.518 7.007 0.793 1.00 92.50 238 MET A O 1
ATOM 1821 N N . ARG A 1 239 ? -13.508 8.985 1.146 1.00 87.94 239 ARG A N 1
ATOM 1822 C CA . ARG A 1 239 ? -14.613 9.597 1.899 1.00 87.94 239 ARG A CA 1
ATOM 1823 C C . ARG A 1 239 ? -15.883 9.754 1.063 1.00 87.94 239 ARG A C 1
ATOM 1825 O O . ARG A 1 239 ? -16.977 9.618 1.599 1.00 87.94 239 ARG A O 1
ATOM 1832 N N . TYR A 1 240 ? -15.742 10.063 -0.224 1.00 83.38 240 TYR A N 1
ATOM 1833 C CA . TYR A 1 240 ? -16.875 10.317 -1.123 1.00 83.38 240 TYR A CA 1
ATOM 1834 C C . TYR A 1 240 ? -17.143 9.171 -2.107 1.00 83.38 240 TYR A C 1
ATOM 1836 O O . TYR A 1 240 ? -17.963 9.310 -3.017 1.00 83.38 240 TYR A O 1
ATOM 1844 N N . ALA A 1 241 ? -16.457 8.038 -1.954 1.00 81.75 241 ALA A N 1
ATOM 1845 C CA . ALA A 1 241 ? -16.663 6.875 -2.799 1.00 81.75 241 ALA A CA 1
ATOM 1846 C C . ALA A 1 241 ? -17.971 6.149 -2.447 1.00 81.75 241 ALA A C 1
ATOM 1848 O O . ALA A 1 241 ? -18.320 5.961 -1.283 1.00 81.75 241 ALA A O 1
ATOM 1849 N N . ALA A 1 242 ? -18.679 5.669 -3.471 1.00 73.75 242 ALA A N 1
ATOM 1850 C CA . ALA A 1 242 ? -19.794 4.746 -3.290 1.00 73.75 242 ALA A CA 1
ATOM 1851 C C . ALA A 1 242 ? -19.249 3.327 -3.046 1.00 73.75 242 ALA A C 1
ATOM 1853 O O . ALA A 1 242 ? -19.038 2.554 -3.981 1.00 73.75 242 ALA A O 1
ATOM 1854 N N . LEU A 1 243 ? -18.981 2.997 -1.782 1.00 78.56 243 LEU A N 1
ATOM 1855 C CA . LEU A 1 243 ? -18.359 1.730 -1.390 1.00 78.56 243 LEU A CA 1
ATOM 1856 C C . LEU A 1 243 ? -19.413 0.620 -1.296 1.00 78.56 243 LEU A C 1
ATOM 1858 O O . LEU A 1 243 ? -20.250 0.604 -0.393 1.00 78.56 243 LEU A O 1
ATOM 1862 N N . THR A 1 244 ? -19.370 -0.322 -2.240 1.00 74.44 244 THR A N 1
ATOM 1863 C CA . THR A 1 244 ? -20.421 -1.347 -2.404 1.00 74.44 244 THR A CA 1
ATOM 1864 C C . THR A 1 244 ? -20.128 -2.684 -1.712 1.00 74.44 244 THR A C 1
ATOM 1866 O O . THR A 1 244 ? -21.016 -3.538 -1.637 1.00 74.44 244 THR A O 1
ATOM 1869 N N . THR A 1 245 ? -18.904 -2.888 -1.216 1.00 83.19 245 THR A N 1
ATOM 1870 C CA . THR A 1 245 ? -18.457 -4.123 -0.548 1.00 83.19 245 THR A CA 1
ATOM 1871 C C . THR A 1 245 ? -17.911 -3.826 0.846 1.00 83.19 245 THR A C 1
ATOM 1873 O O . THR A 1 245 ? -17.428 -2.722 1.112 1.00 83.19 245 THR A O 1
ATOM 1876 N N . MET A 1 246 ? -17.943 -4.830 1.729 1.00 83.94 246 MET A N 1
ATOM 1877 C CA . MET A 1 246 ? -17.360 -4.714 3.073 1.00 83.94 246 MET A CA 1
ATOM 1878 C C . MET A 1 246 ? -15.841 -4.524 3.003 1.00 83.94 246 MET A C 1
ATOM 1880 O O . MET A 1 246 ? -15.259 -3.785 3.796 1.00 83.94 246 MET A O 1
ATOM 1884 N N . HIS A 1 247 ? -15.196 -5.151 2.013 1.00 85.31 247 HIS A N 1
ATOM 1885 C CA . HIS A 1 247 ? -13.766 -4.999 1.769 1.00 85.31 247 HIS A CA 1
ATOM 1886 C C . HIS A 1 247 ? -13.386 -3.541 1.482 1.00 85.31 247 HIS A C 1
ATOM 1888 O O . HIS A 1 247 ? -12.525 -2.984 2.163 1.00 85.31 247 HIS A O 1
ATOM 1894 N N . SER A 1 248 ? -14.069 -2.903 0.528 1.00 87.88 248 SER A N 1
ATOM 1895 C CA . SER A 1 248 ? -13.826 -1.510 0.151 1.00 87.88 248 SER A CA 1
ATOM 1896 C C . SER A 1 248 ? -14.099 -0.545 1.307 1.00 87.88 248 SER A C 1
ATOM 1898 O O . SER A 1 248 ? -13.340 0.401 1.513 1.00 87.88 248 SER A O 1
ATOM 1900 N N . GLN A 1 249 ? -15.133 -0.812 2.112 1.00 90.00 249 GLN A N 1
ATOM 1901 C CA . GLN A 1 249 ? -15.431 -0.038 3.322 1.00 90.00 249 GLN A CA 1
ATOM 1902 C C . GLN A 1 249 ? -14.308 -0.139 4.361 1.00 90.00 249 GLN A C 1
ATOM 1904 O O . GLN A 1 249 ? -13.868 0.885 4.884 1.00 90.00 249 GLN A O 1
ATOM 1909 N N . ARG A 1 250 ? -13.762 -1.339 4.595 1.00 90.94 250 ARG A N 1
ATOM 1910 C CA . ARG A 1 250 ? -12.593 -1.530 5.469 1.00 90.94 250 ARG A CA 1
ATOM 1911 C C . ARG A 1 250 ? -11.358 -0.792 4.949 1.00 90.94 250 ARG A C 1
ATOM 1913 O O . ARG A 1 250 ? -10.644 -0.159 5.721 1.00 90.94 250 ARG A O 1
ATOM 1920 N N . MET A 1 251 ? -11.110 -0.841 3.639 1.00 91.56 251 MET A N 1
ATOM 1921 C CA . MET A 1 251 ? -10.000 -0.107 3.021 1.00 91.56 251 MET A CA 1
ATOM 1922 C C . MET A 1 251 ? -10.159 1.408 3.188 1.00 91.56 251 MET A C 1
ATOM 1924 O O . MET A 1 251 ? -9.174 2.090 3.469 1.00 91.56 251 MET A O 1
ATOM 1928 N N . ALA A 1 252 ? -11.381 1.938 3.074 1.00 93.88 252 ALA A N 1
ATOM 1929 C CA . ALA A 1 252 ? -11.659 3.352 3.322 1.00 93.88 252 ALA A CA 1
ATOM 1930 C C . ALA A 1 252 ? -11.358 3.748 4.768 1.00 93.88 252 ALA A C 1
ATOM 1932 O O . ALA A 1 252 ? -10.720 4.776 4.990 1.00 93.88 252 ALA A O 1
ATOM 1933 N N . VAL A 1 253 ? -11.761 2.919 5.738 1.00 95.19 253 VAL A N 1
ATOM 1934 C CA . VAL A 1 253 ? -11.447 3.123 7.159 1.00 95.19 253 VAL A CA 1
ATOM 1935 C C . VAL A 1 253 ? -9.934 3.230 7.369 1.00 95.19 253 VAL A C 1
ATOM 1937 O O . VAL A 1 253 ? -9.481 4.207 7.961 1.00 95.19 253 VAL A O 1
ATOM 1940 N N . ALA A 1 254 ? -9.144 2.312 6.805 1.00 95.12 254 ALA A N 1
ATOM 1941 C CA . ALA A 1 254 ? -7.683 2.363 6.900 1.00 95.12 254 ALA A CA 1
ATOM 1942 C C . ALA A 1 254 ? -7.085 3.638 6.269 1.00 95.12 254 ALA A C 1
ATOM 1944 O O . ALA A 1 254 ? -6.207 4.261 6.862 1.00 95.12 254 ALA A O 1
ATOM 1945 N N . VAL A 1 255 ? -7.580 4.079 5.104 1.00 96.12 255 VAL A N 1
ATOM 1946 C CA . VAL A 1 255 ? -7.106 5.320 4.456 1.00 96.12 255 VAL A CA 1
ATOM 1947 C C . VAL A 1 255 ? -7.452 6.558 5.288 1.00 96.12 255 VAL A C 1
ATOM 1949 O O . VAL A 1 255 ? -6.603 7.426 5.486 1.00 96.12 255 VAL A O 1
ATOM 1952 N N . MET A 1 256 ? -8.679 6.649 5.807 1.00 96.00 256 MET A N 1
ATOM 1953 C CA . MET A 1 256 ? -9.097 7.765 6.664 1.00 96.00 256 MET A CA 1
ATOM 1954 C C . MET A 1 256 ? -8.309 7.803 7.974 1.00 96.00 256 MET A C 1
ATOM 1956 O O . MET A 1 256 ? -7.926 8.883 8.427 1.00 96.00 256 MET A O 1
ATOM 1960 N N . ALA A 1 257 ? -8.020 6.632 8.544 1.00 96.12 257 ALA A N 1
ATOM 1961 C CA . ALA A 1 257 ? -7.193 6.502 9.731 1.00 96.12 257 ALA A CA 1
ATOM 1962 C C . ALA A 1 257 ? -5.751 6.941 9.469 1.00 96.12 257 ALA A C 1
ATOM 1964 O O . ALA A 1 257 ? -5.220 7.744 10.232 1.00 96.12 257 ALA A O 1
ATOM 1965 N N . ARG A 1 258 ? -5.156 6.512 8.347 1.00 95.38 258 ARG A N 1
ATOM 1966 C CA . ARG A 1 258 ? -3.819 6.939 7.908 1.00 95.38 258 ARG A CA 1
ATOM 1967 C C . ARG A 1 258 ? -3.709 8.461 7.800 1.00 95.38 258 ARG A C 1
ATOM 1969 O O . ARG A 1 258 ? -2.682 9.012 8.176 1.00 95.38 258 ARG A O 1
ATOM 1976 N N . GLY A 1 259 ? -4.771 9.129 7.344 1.00 94.12 259 GLY A N 1
ATOM 1977 C CA . GLY A 1 259 ? -4.874 10.591 7.297 1.00 94.12 259 GLY A CA 1
ATOM 1978 C C . GLY A 1 259 ? -5.191 11.284 8.629 1.00 94.12 259 GLY A C 1
ATOM 1979 O O . GLY A 1 259 ? -5.386 12.495 8.635 1.00 94.12 259 GLY A O 1
ATOM 1980 N N . GLY A 1 260 ? -5.297 10.551 9.741 1.00 94.31 260 GLY A N 1
ATOM 1981 C CA . GLY A 1 260 ? -5.590 11.108 11.066 1.00 94.31 260 GLY A CA 1
ATOM 1982 C C . GLY A 1 260 ? -7.036 11.572 11.267 1.00 94.31 260 GLY A C 1
ATOM 1983 O O . GLY A 1 260 ? -7.313 12.307 12.209 1.00 94.31 260 GLY A O 1
ATOM 1984 N N . VAL A 1 261 ? -7.980 11.165 10.411 1.00 94.25 261 VAL A N 1
ATOM 1985 C CA . VAL A 1 261 ? -9.370 11.651 10.461 1.00 94.25 261 VAL A CA 1
ATOM 1986 C C . VAL A 1 261 ? -10.245 10.713 11.300 1.00 94.25 261 VAL A C 1
ATOM 1988 O O . VAL A 1 261 ? -11.100 9.997 10.775 1.00 94.25 261 VAL A O 1
ATOM 1991 N N . ALA A 1 262 ? -10.028 10.712 12.617 1.00 94.50 262 ALA A N 1
ATOM 1992 C CA . ALA A 1 262 ? -10.689 9.804 13.563 1.00 94.50 262 ALA A CA 1
ATOM 1993 C C . ALA A 1 262 ? -12.228 9.850 13.495 1.00 94.50 262 ALA A C 1
ATOM 1995 O O . ALA A 1 262 ? -12.877 8.806 13.460 1.00 94.50 262 ALA A O 1
ATOM 1996 N N . ASP A 1 263 ? -12.825 11.039 13.378 1.00 94.12 263 ASP A N 1
ATOM 1997 C CA . ASP A 1 263 ? -14.288 11.173 13.296 1.00 94.12 263 ASP A CA 1
ATOM 1998 C C . ASP A 1 263 ? -14.861 10.518 12.032 1.00 94.12 263 ASP A C 1
ATOM 2000 O O . ASP A 1 263 ? -15.966 9.978 12.036 1.00 94.12 263 ASP A O 1
ATOM 2004 N N . ALA A 1 264 ? -14.110 10.546 10.926 1.00 93.56 264 ALA A N 1
ATOM 2005 C CA . ALA A 1 264 ? -14.523 9.884 9.695 1.00 93.56 264 ALA A CA 1
ATOM 2006 C C . ALA A 1 264 ? -14.392 8.357 9.799 1.00 93.56 264 ALA A C 1
ATOM 2008 O O . ALA A 1 264 ? -15.249 7.649 9.277 1.00 93.56 264 ALA A O 1
ATOM 2009 N N . VAL A 1 265 ? -13.384 7.856 10.524 1.00 95.44 265 VAL A N 1
ATOM 2010 C CA . VAL A 1 265 ? -13.254 6.426 10.852 1.00 95.44 265 VAL A CA 1
ATOM 2011 C C . VAL A 1 265 ? -14.467 5.943 11.645 1.00 95.44 265 VAL A C 1
ATOM 2013 O O . VAL A 1 265 ? -15.097 4.965 11.251 1.00 95.44 265 VAL A O 1
ATOM 2016 N N . LEU A 1 266 ? -14.835 6.651 12.716 1.00 95.25 266 LEU A N 1
ATOM 2017 C CA . LEU A 1 266 ? -15.971 6.282 13.564 1.00 95.25 266 LEU A CA 1
ATOM 2018 C C . LEU A 1 266 ? -17.300 6.310 12.796 1.00 95.25 266 LEU A C 1
ATOM 2020 O O . LEU A 1 266 ? -18.047 5.335 12.839 1.00 95.25 266 LEU A O 1
ATOM 2024 N N . ARG A 1 267 ? -17.558 7.365 12.010 1.00 94.19 267 ARG A N 1
ATOM 2025 C CA . ARG A 1 267 ? -18.754 7.437 11.146 1.00 94.19 267 ARG A CA 1
ATOM 2026 C C . ARG A 1 267 ? -18.808 6.314 10.112 1.00 94.19 267 ARG A C 1
ATOM 2028 O O . ARG A 1 267 ? -19.881 5.801 9.793 1.00 94.19 267 ARG A O 1
ATOM 2035 N N . GLN A 1 268 ? -17.661 5.924 9.563 1.00 93.94 268 GLN A N 1
ATOM 2036 C CA . GLN A 1 268 ? -17.611 4.831 8.602 1.00 93.94 268 GLN A CA 1
ATOM 2037 C C . GLN A 1 268 ? -17.851 3.475 9.272 1.00 93.94 268 GLN A C 1
ATOM 2039 O O . GLN A 1 268 ? -18.524 2.639 8.680 1.00 93.94 268 GLN A O 1
ATOM 2044 N N . LEU A 1 269 ? -17.364 3.261 10.497 1.00 93.75 269 LEU A N 1
ATOM 2045 C CA . LEU A 1 269 ? -17.683 2.068 11.289 1.00 93.75 269 LEU A CA 1
ATOM 2046 C C . LEU A 1 269 ? -19.179 1.973 11.600 1.00 93.75 269 LEU A C 1
ATOM 2048 O O . LEU A 1 269 ? -19.760 0.904 11.445 1.00 93.75 269 LEU A O 1
ATOM 2052 N N . GLU A 1 270 ? -19.816 3.086 11.956 1.00 93.50 270 GLU A N 1
ATOM 2053 C CA . GLU A 1 270 ? -21.270 3.150 12.134 1.00 93.50 270 GLU A CA 1
ATOM 2054 C C . GLU A 1 270 ? -22.010 2.823 10.828 1.00 93.50 270 GLU A C 1
ATOM 2056 O O . GLU A 1 270 ? -22.945 2.026 10.811 1.00 93.50 270 GLU A O 1
ATOM 2061 N N . THR A 1 271 ? -21.538 3.356 9.698 1.00 91.31 271 THR A N 1
ATOM 2062 C CA . THR A 1 271 ? -22.091 3.031 8.373 1.00 91.31 271 THR A CA 1
ATOM 2063 C C . THR A 1 271 ? -21.967 1.538 8.063 1.00 91.31 271 THR A C 1
ATOM 2065 O O . THR A 1 271 ? -22.915 0.933 7.565 1.00 91.31 271 THR A O 1
ATOM 2068 N N . ILE A 1 272 ? -20.816 0.931 8.370 1.00 90.56 272 ILE A N 1
ATOM 2069 C CA . ILE A 1 272 ? -20.586 -0.507 8.207 1.00 90.56 272 ILE A CA 1
ATOM 2070 C C . ILE A 1 272 ? -21.573 -1.303 9.075 1.00 90.56 272 ILE A C 1
ATOM 2072 O O . ILE A 1 272 ? -22.238 -2.202 8.558 1.00 90.56 272 ILE A O 1
ATOM 2076 N N . ALA A 1 273 ? -21.716 -0.939 10.353 1.00 90.56 273 ALA A N 1
ATOM 2077 C CA . ALA A 1 273 ? -22.626 -1.593 11.289 1.00 90.56 273 ALA A CA 1
ATOM 2078 C C . ALA A 1 273 ? -24.084 -1.533 10.801 1.00 90.56 273 ALA A C 1
ATOM 2080 O O . ALA A 1 273 ? -24.747 -2.567 10.724 1.00 90.56 273 ALA A O 1
ATOM 2081 N N . ASN A 1 274 ? -24.544 -0.358 10.359 1.00 90.44 274 ASN A N 1
ATOM 2082 C CA . ASN A 1 274 ? -25.891 -0.161 9.817 1.00 90.44 274 ASN A CA 1
ATOM 2083 C C . ASN A 1 274 ? -26.126 -0.988 8.541 1.00 90.44 274 ASN A C 1
ATOM 2085 O O . ASN A 1 274 ? -27.201 -1.552 8.341 1.00 90.44 274 ASN A O 1
ATOM 2089 N N . VAL A 1 275 ? -25.118 -1.099 7.665 1.00 87.06 275 VAL A N 1
ATOM 2090 C CA . VAL A 1 275 ? -25.201 -1.942 6.460 1.00 87.06 275 VAL A CA 1
ATOM 2091 C C . VAL A 1 275 ? -25.268 -3.426 6.826 1.00 87.06 275 VAL A C 1
ATOM 2093 O O . VAL A 1 275 ? -26.023 -4.167 6.194 1.00 87.06 275 VAL A O 1
ATOM 2096 N N . GLN A 1 276 ? -24.500 -3.880 7.818 1.00 86.00 276 GLN A N 1
ATOM 2097 C CA . GLN A 1 276 ? -24.560 -5.260 8.309 1.00 86.00 276 GLN A CA 1
ATOM 2098 C C . GLN A 1 276 ? -25.921 -5.564 8.944 1.00 86.00 276 GLN A C 1
ATOM 2100 O O . GLN A 1 276 ? -26.532 -6.578 8.611 1.00 86.00 276 GLN A O 1
ATOM 2105 N N . GLU A 1 277 ? -26.439 -4.665 9.779 1.00 86.50 277 GLU A N 1
ATOM 2106 C CA . GLU A 1 277 ? -27.752 -4.799 10.410 1.00 86.50 277 GLU A CA 1
ATOM 2107 C C . GLU A 1 277 ? -28.884 -4.867 9.380 1.00 86.50 277 GLU A C 1
ATOM 2109 O O . GLU A 1 277 ? -29.618 -5.855 9.349 1.00 86.50 277 GLU A O 1
ATOM 2114 N N . ALA A 1 278 ? -28.945 -3.916 8.444 1.00 84.81 278 ALA A N 1
ATOM 2115 C CA . ALA A 1 278 ? -29.940 -3.921 7.371 1.00 84.81 278 ALA A CA 1
ATOM 2116 C C . ALA A 1 278 ? -29.856 -5.186 6.493 1.00 84.81 278 ALA A C 1
ATOM 2118 O O . ALA A 1 278 ? -30.868 -5.697 6.000 1.00 84.81 278 ALA A O 1
ATOM 2119 N N . ARG A 1 279 ? -28.652 -5.740 6.286 1.00 78.75 279 ARG A N 1
ATOM 2120 C CA . ARG A 1 279 ? -28.470 -7.019 5.575 1.00 78.75 279 ARG A CA 1
ATOM 2121 C C . ARG A 1 279 ? -29.023 -8.203 6.367 1.00 78.75 279 ARG A C 1
ATOM 2123 O O . ARG A 1 279 ? -29.635 -9.080 5.759 1.00 78.75 279 ARG A O 1
ATOM 2130 N N . ARG A 1 280 ? -28.838 -8.228 7.693 1.00 79.81 280 ARG A N 1
ATOM 2131 C CA . ARG A 1 280 ? -29.423 -9.261 8.565 1.00 79.81 280 ARG A CA 1
ATOM 2132 C C . ARG A 1 280 ? -30.947 -9.215 8.521 1.00 79.81 280 ARG A C 1
ATOM 2134 O O . ARG A 1 280 ? -31.566 -10.255 8.321 1.00 79.81 280 ARG A O 1
ATOM 2141 N N . GLU A 1 281 ? -31.532 -8.025 8.633 1.00 84.38 281 GLU A N 1
ATOM 2142 C CA . GLU A 1 281 ? -32.989 -7.835 8.604 1.00 84.38 281 GLU A CA 1
ATOM 2143 C C . GLU A 1 281 ? -33.611 -8.201 7.252 1.00 84.38 281 GLU A C 1
ATOM 2145 O O . GLU A 1 281 ? -34.680 -8.803 7.192 1.00 84.38 281 GLU A O 1
ATOM 2150 N N . SER A 1 282 ? -32.929 -7.879 6.151 1.00 80.56 282 SER A N 1
ATOM 2151 C CA . SER A 1 282 ? -33.416 -8.167 4.795 1.00 80.56 282 SER A CA 1
ATOM 2152 C C . SER A 1 282 ? -33.223 -9.620 4.347 1.00 80.56 282 SER A C 1
ATOM 2154 O O . SER A 1 282 ? -33.730 -10.001 3.291 1.00 80.56 282 SER A O 1
ATOM 2156 N N . GLY A 1 283 ? -32.480 -10.441 5.100 1.00 71.62 283 GLY A N 1
ATOM 2157 C CA . GLY A 1 283 ? -32.185 -11.831 4.734 1.00 71.62 283 GLY A CA 1
ATOM 2158 C C . GLY A 1 283 ? -31.343 -11.982 3.458 1.00 71.62 283 GLY A C 1
ATOM 2159 O O . GLY A 1 283 ? -31.263 -13.075 2.891 1.00 71.62 283 GLY A O 1
ATOM 2160 N N . LEU A 1 284 ? -30.714 -10.902 2.980 1.00 68.88 284 LEU A N 1
ATOM 2161 C CA . LEU A 1 284 ? -29.858 -10.932 1.798 1.00 68.88 284 LEU A CA 1
ATOM 2162 C C . LEU A 1 284 ? -28.589 -11.737 2.098 1.00 68.88 284 LEU A C 1
ATOM 2164 O O . LEU A 1 284 ? -27.820 -11.415 3.004 1.00 68.88 284 LEU A O 1
ATOM 2168 N N . ALA A 1 285 ? -28.335 -12.779 1.304 1.00 60.62 285 ALA A N 1
ATOM 2169 C CA . ALA A 1 285 ? -27.131 -13.585 1.451 1.00 60.62 285 ALA A CA 1
ATOM 2170 C C . ALA A 1 285 ? -25.866 -12.728 1.256 1.00 60.62 285 ALA A C 1
ATOM 2172 O O . ALA A 1 285 ? -25.736 -11.989 0.277 1.00 60.62 285 ALA A O 1
ATOM 2173 N N . LEU A 1 286 ? -24.898 -12.878 2.166 1.00 62.19 286 LEU A N 1
ATOM 2174 C CA . LEU A 1 286 ? -23.569 -12.279 2.035 1.00 62.19 286 LEU A CA 1
ATOM 2175 C C . LEU A 1 286 ? -22.949 -12.645 0.679 1.00 62.19 286 LEU A C 1
ATOM 2177 O O . LEU A 1 286 ? -22.936 -13.822 0.298 1.00 62.19 286 LEU A O 1
ATOM 2181 N N . ARG A 1 287 ? -22.381 -11.657 -0.026 1.00 61.31 287 ARG A N 1
ATOM 2182 C CA . ARG A 1 287 ? -21.582 -11.905 -1.237 1.00 61.31 287 ARG A CA 1
ATOM 2183 C C . ARG A 1 287 ? -20.443 -12.870 -0.891 1.00 61.31 287 ARG A C 1
ATOM 2185 O O . ARG A 1 287 ? -19.875 -12.772 0.192 1.00 61.31 287 ARG A O 1
ATOM 2192 N N . LYS A 1 288 ? -20.074 -13.786 -1.797 1.00 57.16 288 LYS A N 1
ATOM 2193 C CA . LYS A 1 288 ? -19.029 -14.807 -1.544 1.00 57.16 288 LYS A CA 1
ATOM 2194 C C . LYS A 1 288 ? -17.719 -14.218 -0.987 1.00 57.16 288 LYS A C 1
ATOM 2196 O O . LYS A 1 288 ? -17.134 -14.821 -0.093 1.00 57.16 288 LYS A O 1
ATOM 2201 N N . ASN A 1 289 ? -17.308 -13.039 -1.460 1.00 57.84 289 ASN A N 1
ATOM 2202 C CA . ASN A 1 289 ? -16.100 -12.353 -0.985 1.00 57.84 289 ASN A CA 1
ATOM 2203 C C . ASN A 1 289 ? -16.276 -11.779 0.435 1.00 57.84 289 ASN A C 1
ATOM 2205 O O . ASN A 1 289 ? -15.396 -11.946 1.274 1.00 57.84 289 ASN A O 1
ATOM 2209 N N . ASP A 1 290 ? -17.441 -11.196 0.742 1.00 62.03 290 ASP A N 1
ATOM 2210 C CA . ASP A 1 290 ? -17.774 -10.715 2.093 1.00 62.03 290 ASP A CA 1
ATOM 2211 C C . ASP A 1 290 ? -17.875 -11.896 3.084 1.00 62.03 290 ASP A C 1
ATOM 2213 O O . ASP A 1 290 ? -17.451 -11.788 4.232 1.00 62.03 290 ASP A O 1
ATOM 2217 N N . GLN A 1 291 ? -18.360 -13.066 2.636 1.00 57.78 291 GLN A N 1
ATOM 2218 C CA . GLN A 1 291 ? -18.391 -14.277 3.464 1.00 57.78 291 GLN A CA 1
ATOM 2219 C C . GLN A 1 291 ? -16.996 -14.733 3.873 1.00 57.78 291 GLN A C 1
ATOM 2221 O O . GLN A 1 291 ? -16.843 -15.192 4.994 1.00 57.78 291 GLN A O 1
ATOM 2226 N N . GLN A 1 292 ? -15.988 -14.645 3.002 1.00 60.25 292 GLN A N 1
ATOM 2227 C CA . GLN A 1 292 ? -14.617 -15.035 3.353 1.00 60.25 292 GLN A CA 1
ATOM 2228 C C . GLN A 1 292 ? -13.996 -14.090 4.388 1.00 60.25 292 GLN A C 1
ATOM 2230 O O . GLN A 1 292 ? -13.255 -14.553 5.250 1.00 60.25 292 GLN A O 1
ATOM 2235 N N . LEU A 1 293 ? -14.344 -12.801 4.342 1.00 58.06 293 LEU A N 1
ATOM 2236 C CA . LEU A 1 293 ? -13.895 -11.806 5.319 1.00 58.06 293 LEU A CA 1
ATOM 2237 C C . LEU A 1 293 ? -14.524 -12.022 6.702 1.00 58.06 293 LEU A C 1
ATOM 2239 O O . LEU A 1 293 ? -13.837 -11.866 7.703 1.00 58.06 293 LEU A O 1
ATOM 2243 N N . LEU A 1 294 ? -15.796 -12.429 6.755 1.00 57.53 294 LEU A N 1
ATOM 2244 C CA . LEU A 1 294 ? -16.516 -12.707 8.007 1.00 57.53 294 LEU A CA 1
ATOM 2245 C C . LEU A 1 294 ? -16.335 -14.150 8.518 1.00 57.53 294 LEU A C 1
ATOM 2247 O O . LEU A 1 294 ? -16.636 -14.446 9.669 1.00 57.53 294 LEU A O 1
ATOM 2251 N N . ARG A 1 295 ? -15.859 -15.084 7.679 1.00 54.16 295 ARG A N 1
ATOM 2252 C CA . ARG A 1 295 ? -15.703 -16.515 8.020 1.00 54.16 295 ARG A CA 1
ATOM 2253 C C . ARG A 1 295 ? -14.412 -16.864 8.748 1.00 54.16 295 ARG A C 1
ATOM 2255 O O . ARG A 1 295 ? -14.142 -18.056 8.899 1.00 54.16 295 ARG A O 1
ATOM 2262 N N . GLN A 1 296 ? -13.621 -15.897 9.205 1.00 50.31 296 GLN A N 1
ATOM 2263 C CA . GLN A 1 296 ? -12.350 -16.251 9.834 1.00 50.31 296 GLN A CA 1
ATOM 2264 C C . GLN A 1 296 ? -12.512 -17.080 11.114 1.00 50.31 296 GLN A C 1
ATOM 2266 O O . GLN A 1 296 ? -11.581 -17.807 11.448 1.00 50.31 296 GLN A O 1
ATOM 2271 N N . VAL A 1 297 ? -13.695 -17.129 11.746 1.00 44.19 297 VAL A N 1
ATOM 2272 C CA . VAL A 1 297 ? -13.930 -18.031 12.878 1.00 44.19 297 VAL A CA 1
ATOM 2273 C C . VAL A 1 297 ? -15.402 -18.493 12.967 1.00 44.19 297 VAL A C 1
ATOM 2275 O O . VAL A 1 297 ? -16.275 -17.765 13.421 1.00 44.19 297 VAL A O 1
ATOM 2278 N N . LYS A 1 298 ? -15.717 -19.742 12.578 1.00 44.81 298 LYS A N 1
ATOM 2279 C CA . LYS A 1 298 ? -16.991 -20.392 12.965 1.00 44.81 298 LYS A CA 1
ATOM 2280 C C . LYS A 1 298 ? -16.895 -20.803 14.436 1.00 44.81 298 LYS A C 1
ATOM 2282 O O . LYS A 1 298 ? -16.361 -21.876 14.718 1.00 44.81 298 LYS A O 1
ATOM 2287 N N . ARG A 1 299 ? -17.397 -19.987 15.366 1.00 59.09 299 ARG A N 1
ATOM 2288 C CA . ARG A 1 299 ? -17.479 -20.357 16.791 1.00 59.09 299 ARG A CA 1
ATOM 2289 C C . ARG A 1 299 ? -18.848 -20.041 17.400 1.00 59.09 299 ARG A C 1
ATOM 2291 O O . ARG A 1 299 ? -19.487 -19.093 16.959 1.00 59.09 299 ARG A O 1
ATOM 2298 N N . PRO A 1 300 ? -19.308 -20.820 18.400 1.00 53.38 300 PRO A N 1
ATOM 2299 C CA . PRO A 1 300 ? -20.682 -20.746 18.911 1.00 53.38 300 PRO A CA 1
ATOM 2300 C C . PRO A 1 300 ? -21.062 -19.417 19.582 1.00 53.38 300 PRO A C 1
ATOM 2302 O O . PRO A 1 300 ? -22.249 -19.136 19.696 1.00 53.38 300 PRO A O 1
ATOM 2305 N N . GLN A 1 301 ? -20.080 -18.621 20.025 1.00 56.97 301 GLN A N 1
ATOM 2306 C CA . GLN A 1 301 ? -20.284 -17.303 20.648 1.00 56.97 301 GLN A CA 1
ATOM 2307 C C . GLN A 1 301 ? -19.772 -16.125 19.798 1.00 56.97 301 GLN A C 1
ATOM 2309 O O . GLN A 1 301 ? -19.839 -14.987 20.246 1.00 56.97 301 GLN A O 1
ATOM 2314 N N . ALA A 1 302 ? -19.268 -16.374 18.585 1.00 67.06 302 ALA A N 1
ATOM 2315 C CA . ALA A 1 302 ? -18.698 -15.319 17.750 1.00 67.06 302 ALA A CA 1
ATOM 2316 C C . ALA A 1 302 ? -19.801 -14.485 17.087 1.00 67.06 302 ALA A C 1
ATOM 2318 O O . ALA A 1 302 ? -20.617 -15.008 16.318 1.00 67.06 302 ALA A O 1
ATOM 2319 N N . ASN A 1 303 ? -19.808 -13.180 17.357 1.00 82.38 303 ASN A N 1
ATOM 2320 C CA . ASN A 1 303 ? -20.594 -12.219 16.600 1.00 82.38 303 ASN A CA 1
ATOM 2321 C C . ASN A 1 303 ? -19.717 -11.667 15.476 1.00 82.38 303 ASN A C 1
ATOM 2323 O O . ASN A 1 303 ? -19.068 -10.638 15.634 1.00 82.38 303 ASN A O 1
ATOM 2327 N N . ALA A 1 304 ? -19.735 -12.347 14.327 1.00 80.19 304 ALA A N 1
ATOM 2328 C CA . ALA A 1 304 ? -18.864 -12.033 13.195 1.00 80.19 304 ALA A CA 1
ATOM 2329 C C . ALA A 1 304 ? -18.953 -10.568 12.722 1.00 80.19 304 ALA A C 1
ATOM 2331 O O . ALA A 1 304 ? -17.988 -10.051 12.161 1.00 80.19 304 ALA A O 1
ATOM 2332 N N . ASP A 1 305 ? -20.086 -9.893 12.945 1.00 86.12 305 ASP A N 1
ATOM 2333 C CA . ASP A 1 305 ? -20.225 -8.477 12.608 1.00 86.12 305 ASP A CA 1
ATOM 2334 C C . ASP A 1 305 ? -19.445 -7.588 13.580 1.00 86.12 305 ASP A C 1
ATOM 2336 O O . ASP A 1 305 ? -18.685 -6.724 13.144 1.00 86.12 305 ASP A O 1
ATOM 2340 N N . VAL A 1 306 ? -19.575 -7.836 14.887 1.00 89.19 306 VAL A N 1
ATOM 2341 C CA . VAL A 1 306 ? -18.793 -7.134 15.915 1.00 89.19 306 VAL A CA 1
ATOM 2342 C C . VAL A 1 306 ? -17.311 -7.443 15.750 1.00 89.19 306 VAL A C 1
ATOM 2344 O O . VAL A 1 306 ? -16.500 -6.518 15.753 1.00 89.19 306 VAL A O 1
ATOM 2347 N N . ASP A 1 307 ? -16.957 -8.707 15.511 1.00 88.31 307 ASP A N 1
ATOM 2348 C CA . ASP A 1 307 ? -15.565 -9.111 15.337 1.00 88.31 307 ASP A CA 1
ATOM 2349 C C . ASP A 1 307 ? -14.924 -8.402 14.132 1.00 88.31 307 ASP A C 1
ATOM 2351 O O . ASP A 1 307 ? -13.799 -7.899 14.200 1.00 88.31 307 ASP A O 1
ATOM 2355 N N . PHE A 1 308 ? -15.676 -8.267 13.034 1.00 89.12 308 PHE A N 1
ATOM 2356 C CA . PHE A 1 308 ? -15.247 -7.509 11.861 1.00 89.12 308 PHE A CA 1
ATOM 2357 C C . PHE A 1 308 ? -15.034 -6.020 12.161 1.00 89.12 308 PHE A C 1
ATOM 2359 O O . PHE A 1 308 ? -14.069 -5.429 11.664 1.00 89.12 308 PHE A O 1
ATOM 2366 N N . LEU A 1 309 ? -15.914 -5.400 12.952 1.00 92.81 309 LEU A N 1
ATOM 2367 C CA . LEU A 1 309 ? -15.788 -3.993 13.342 1.00 92.81 309 LEU A CA 1
ATOM 2368 C C . LEU A 1 309 ? -14.578 -3.770 14.255 1.00 92.81 309 LEU A C 1
ATOM 2370 O O . LEU A 1 309 ? -13.831 -2.816 14.029 1.00 92.81 309 LEU A O 1
ATOM 2374 N N . VAL A 1 310 ? -14.344 -4.658 15.229 1.00 93.56 310 VAL A N 1
ATOM 2375 C CA . VAL A 1 310 ? -13.152 -4.608 16.090 1.00 93.56 310 VAL A CA 1
ATOM 2376 C C . VAL A 1 310 ? -11.890 -4.737 15.248 1.00 93.56 310 VAL A C 1
ATOM 2378 O O . VAL A 1 310 ? -11.025 -3.868 15.326 1.00 93.56 310 VAL A O 1
ATOM 2381 N N . TYR A 1 311 ? -11.809 -5.755 14.389 1.00 92.19 311 TYR A N 1
ATOM 2382 C CA . TYR A 1 311 ? -10.664 -5.949 13.501 1.00 92.19 311 TYR A CA 1
ATOM 2383 C C . TYR A 1 311 ? -10.421 -4.722 12.607 1.00 92.19 311 TYR A C 1
ATOM 2385 O O . TYR A 1 311 ? -9.296 -4.247 12.456 1.00 92.19 311 TYR A O 1
ATOM 2393 N N . THR A 1 312 ? -11.488 -4.158 12.037 1.00 93.69 312 THR A N 1
ATOM 2394 C CA . THR A 1 312 ? -11.402 -2.958 11.193 1.00 93.69 312 THR A CA 1
ATOM 2395 C C . THR A 1 312 ? -10.872 -1.750 11.970 1.00 93.69 312 THR A C 1
ATOM 2397 O O . THR A 1 312 ? -10.051 -0.997 11.444 1.00 93.69 312 THR A O 1
ATOM 2400 N N . LEU A 1 313 ? -11.307 -1.569 13.220 1.00 95.81 313 LEU A N 1
ATOM 2401 C CA . LEU A 1 313 ? -10.838 -0.490 14.086 1.00 95.81 313 LEU A CA 1
ATOM 2402 C C . LEU A 1 313 ? -9.385 -0.703 14.545 1.00 95.81 313 LEU A C 1
ATOM 2404 O O . LEU A 1 313 ? -8.624 0.260 14.574 1.00 95.81 313 LEU A O 1
ATOM 2408 N N . GLN A 1 314 ? -8.967 -1.938 14.829 1.00 94.88 314 GLN A N 1
ATOM 2409 C CA . GLN A 1 314 ? -7.573 -2.270 15.155 1.00 94.88 314 GLN A CA 1
ATOM 2410 C C . GLN A 1 314 ? -6.622 -1.925 14.004 1.00 94.88 314 GLN A C 1
ATOM 2412 O O . GLN A 1 314 ? -5.626 -1.229 14.204 1.00 94.88 314 GLN A O 1
ATOM 2417 N N . GLU A 1 315 ? -6.949 -2.350 12.779 1.00 93.38 315 GLU A N 1
ATOM 2418 C CA . GLU A 1 315 ? -6.147 -2.025 11.594 1.00 93.38 315 GLU A CA 1
ATOM 2419 C C . GLU A 1 315 ? -6.095 -0.512 11.337 1.00 93.38 315 GLU A C 1
ATOM 2421 O O . GLU A 1 315 ? -5.047 0.017 10.966 1.00 93.38 315 GLU A O 1
ATOM 2426 N N . ALA A 1 316 ? -7.197 0.206 11.579 1.00 95.62 316 ALA A N 1
ATOM 2427 C CA . ALA A 1 316 ? -7.214 1.665 11.513 1.00 95.62 316 ALA A CA 1
ATOM 2428 C C . ALA A 1 316 ? -6.268 2.302 12.535 1.00 95.62 316 ALA A C 1
ATOM 2430 O O . ALA A 1 316 ? -5.469 3.159 12.165 1.00 95.62 316 ALA A O 1
ATOM 2431 N N . VAL A 1 317 ? -6.336 1.891 13.803 1.00 95.50 317 VAL A N 1
ATOM 2432 C CA . VAL A 1 317 ? -5.476 2.436 14.863 1.00 95.50 317 VAL A CA 1
ATOM 2433 C C . VAL A 1 317 ? -3.999 2.193 14.550 1.00 95.50 317 VAL A C 1
ATOM 2435 O O . VAL A 1 317 ? -3.207 3.124 14.684 1.00 95.50 317 VAL A O 1
ATOM 2438 N N . ARG A 1 318 ? -3.642 1.011 14.027 1.00 94.50 318 ARG A N 1
ATOM 2439 C CA . ARG A 1 318 ? -2.259 0.664 13.660 1.00 94.50 318 ARG A CA 1
ATOM 2440 C C . ARG A 1 318 ? -1.634 1.638 12.659 1.00 94.50 318 ARG A C 1
ATOM 2442 O O . ARG A 1 318 ? -0.445 1.930 12.747 1.00 94.50 318 ARG A O 1
ATOM 2449 N N . VAL A 1 319 ? -2.415 2.131 11.697 1.00 94.62 319 VAL A N 1
ATOM 2450 C CA . VAL A 1 319 ? -1.929 3.068 10.666 1.00 94.62 319 VAL A CA 1
ATOM 2451 C C . VAL A 1 319 ? -2.187 4.536 11.012 1.00 94.62 319 VAL A C 1
ATOM 2453 O O . VAL A 1 319 ? -1.784 5.423 10.258 1.00 94.62 319 VAL A O 1
ATOM 2456 N N . MET A 1 320 ? -2.870 4.818 12.124 1.00 95.44 320 MET A N 1
ATOM 2457 C CA . MET A 1 320 ? -3.258 6.170 12.505 1.00 95.44 320 MET A CA 1
ATOM 2458 C C . MET A 1 320 ? -2.084 6.932 13.134 1.00 95.44 320 MET A C 1
ATOM 2460 O O . MET A 1 320 ? -1.424 6.415 14.038 1.00 95.44 320 MET A O 1
ATOM 2464 N N . PRO A 1 321 ? -1.838 8.200 12.754 1.00 93.50 321 PRO A N 1
ATOM 2465 C CA . PRO A 1 321 ? -0.829 9.027 13.402 1.00 93.50 321 PRO A CA 1
ATOM 2466 C C . PRO A 1 321 ? -1.328 9.496 14.780 1.00 93.50 321 PRO A C 1
ATOM 2468 O O . PRO A 1 321 ? -1.690 10.656 14.964 1.00 93.50 321 PRO A O 1
ATOM 2471 N N . LEU A 1 322 ? -1.331 8.603 15.778 1.00 91.81 322 LEU A N 1
ATOM 2472 C CA . LEU A 1 322 ? -1.930 8.837 17.102 1.00 91.81 322 LEU A CA 1
ATOM 2473 C C . LEU A 1 322 ? -1.385 10.082 17.818 1.00 91.81 322 LEU A C 1
ATOM 2475 O O . LEU A 1 322 ? -2.082 10.691 18.625 1.00 91.81 322 LEU A O 1
ATOM 2479 N N . ARG A 1 323 ? -0.146 10.492 17.530 1.00 90.12 323 ARG A N 1
ATOM 2480 C CA . ARG A 1 323 ? 0.456 11.715 18.092 1.00 90.12 323 ARG A CA 1
ATOM 2481 C C . ARG A 1 323 ? -0.152 13.009 17.539 1.00 90.12 323 ARG A C 1
ATOM 2483 O O . ARG A 1 323 ? 0.023 14.047 18.163 1.00 90.12 323 ARG A O 1
ATOM 2490 N N . ARG A 1 324 ? -0.815 12.949 16.379 1.00 88.00 324 ARG A N 1
ATOM 2491 C CA . ARG A 1 324 ? -1.391 14.099 15.663 1.00 88.00 324 ARG A CA 1
ATOM 2492 C C . ARG A 1 324 ? -2.907 14.236 15.851 1.00 88.00 324 ARG A C 1
ATOM 2494 O O . ARG A 1 324 ? -3.449 15.253 15.442 1.00 88.00 324 ARG A O 1
ATOM 2501 N N . ILE A 1 325 ? -3.579 13.239 16.433 1.00 93.31 325 ILE A N 1
ATOM 2502 C CA . ILE A 1 325 ? -5.021 13.311 16.719 1.00 93.31 325 ILE A CA 1
ATOM 2503 C C . ILE A 1 325 ? -5.282 13.970 18.072 1.00 93.31 325 ILE A C 1
ATOM 2505 O O . ILE A 1 325 ? -4.497 13.821 19.016 1.00 93.31 325 ILE A O 1
ATOM 2509 N N . ASP A 1 326 ? -6.428 14.634 18.183 1.00 92.81 326 ASP A N 1
ATOM 2510 C CA . ASP A 1 326 ? -6.816 15.305 19.414 1.00 92.81 326 ASP A CA 1
ATOM 2511 C C . ASP A 1 326 ? -7.189 14.308 20.517 1.00 92.81 326 ASP A C 1
ATOM 2513 O O . ASP A 1 326 ? -7.613 13.171 20.281 1.00 92.81 326 ASP A O 1
ATOM 2517 N N . ARG A 1 327 ? -7.064 14.752 21.772 1.00 93.00 327 ARG A N 1
ATOM 2518 C CA . ARG A 1 327 ? -7.394 13.924 22.941 1.00 93.00 327 ARG A CA 1
ATOM 2519 C C . ARG A 1 327 ? -8.844 13.439 22.909 1.00 93.00 327 ARG A C 1
ATOM 2521 O O . ARG A 1 327 ? -9.101 12.296 23.274 1.00 93.00 327 ARG A O 1
ATOM 2528 N N . GLU A 1 328 ? -9.776 14.292 22.496 1.00 94.50 328 GLU A N 1
ATOM 2529 C CA . GLU A 1 328 ? -11.201 13.954 22.419 1.00 94.50 328 GLU A CA 1
ATOM 2530 C C . GLU A 1 328 ? -11.463 12.844 21.394 1.00 94.50 328 GLU A C 1
ATOM 2532 O O . GLU A 1 328 ? -12.092 11.837 21.717 1.00 94.50 328 GLU A O 1
ATOM 2537 N N . GLN A 1 329 ? -10.872 12.969 20.206 1.00 94.00 329 GLN A N 1
ATOM 2538 C CA . GLN A 1 329 ? -10.922 11.954 19.155 1.00 94.00 329 GLN A CA 1
ATOM 2539 C C . GLN A 1 329 ? -10.334 10.621 19.623 1.00 94.00 329 GLN A C 1
ATOM 2541 O O . GLN A 1 329 ? -10.927 9.561 19.415 1.00 94.00 329 GLN A O 1
ATOM 2546 N N . ARG A 1 330 ? -9.195 10.661 20.327 1.00 94.56 330 ARG A N 1
ATOM 2547 C CA . ARG A 1 330 ? -8.590 9.458 20.911 1.00 94.56 330 ARG A CA 1
ATOM 2548 C C . ARG A 1 330 ? -9.517 8.794 21.931 1.00 94.56 330 ARG A C 1
ATOM 2550 O O . ARG A 1 330 ? -9.665 7.576 21.916 1.00 94.56 330 ARG A O 1
ATOM 2557 N N . VAL A 1 331 ? -10.167 9.577 22.794 1.00 95.56 331 VAL A N 1
ATOM 2558 C CA . VAL A 1 331 ? -11.143 9.060 23.769 1.00 95.56 331 VAL A CA 1
ATOM 2559 C C . VAL A 1 331 ? -12.347 8.428 23.067 1.00 95.56 331 VAL A C 1
ATOM 2561 O O . VAL A 1 331 ? -12.828 7.393 23.523 1.00 95.56 331 VAL A O 1
ATOM 2564 N N . ALA A 1 332 ? -12.820 9.001 21.960 1.00 95.69 332 ALA A N 1
ATOM 2565 C CA . ALA A 1 332 ? -13.919 8.430 21.186 1.00 95.69 332 ALA A CA 1
ATOM 2566 C C . ALA A 1 332 ? -13.548 7.065 20.574 1.00 95.69 332 ALA A C 1
ATOM 2568 O O . ALA A 1 332 ? -14.314 6.112 20.712 1.00 95.69 332 ALA A O 1
ATOM 2569 N N . LEU A 1 333 ? -12.346 6.938 19.995 1.00 96.19 333 LEU A N 1
ATOM 2570 C CA . LEU A 1 333 ? -11.819 5.660 19.490 1.00 96.19 333 LEU A CA 1
ATOM 2571 C C . LEU A 1 333 ? -11.713 4.609 20.601 1.00 96.19 333 LEU A C 1
ATOM 2573 O O . LEU A 1 333 ? -12.174 3.484 20.430 1.00 96.19 333 LEU A O 1
ATOM 2577 N N . VAL A 1 334 ? -11.161 4.997 21.755 1.00 96.88 334 VAL A N 1
ATOM 2578 C CA . VAL A 1 334 ? -11.042 4.142 22.946 1.00 96.88 334 VAL A CA 1
ATOM 2579 C C . VAL A 1 334 ? -12.407 3.639 23.413 1.00 96.88 334 VAL A C 1
ATOM 2581 O O . VAL A 1 334 ? -12.573 2.448 23.658 1.00 96.88 334 VAL A O 1
ATOM 2584 N N . ARG A 1 335 ? -13.398 4.532 23.526 1.00 96.56 335 ARG A N 1
ATOM 2585 C CA . ARG A 1 335 ? -14.756 4.160 23.948 1.00 96.56 335 ARG A CA 1
ATOM 2586 C C . ARG A 1 335 ? -15.388 3.185 22.966 1.00 96.56 335 ARG A C 1
ATOM 2588 O O . ARG A 1 335 ? -15.918 2.166 23.396 1.00 96.56 335 ARG A O 1
ATOM 2595 N N . GLN A 1 336 ? -15.297 3.474 21.669 1.00 96.81 336 GLN A N 1
ATOM 2596 C CA . GLN A 1 336 ? -15.864 2.608 20.642 1.00 96.81 336 GLN A CA 1
ATOM 2597 C C . GLN A 1 336 ? -15.208 1.222 20.650 1.00 96.81 336 GLN A C 1
ATOM 2599 O O . GLN A 1 336 ? -15.909 0.214 20.602 1.00 96.81 336 GLN A O 1
ATOM 2604 N N . LEU A 1 337 ? -13.878 1.161 20.759 1.00 96.62 337 LEU A N 1
ATOM 2605 C CA . LEU A 1 337 ? -13.145 -0.101 20.815 1.00 96.62 337 LEU A CA 1
ATOM 2606 C C . LEU A 1 337 ? -13.463 -0.899 22.084 1.00 96.62 337 LEU A C 1
ATOM 2608 O O . LEU A 1 337 ? -13.615 -2.111 21.999 1.00 96.62 337 LEU A O 1
ATOM 2612 N N . GLY A 1 338 ? -13.610 -0.240 23.237 1.00 95.44 338 GLY A N 1
ATOM 2613 C CA . GLY A 1 338 ? -14.008 -0.899 24.483 1.00 95.44 338 GLY A CA 1
ATOM 2614 C C . GLY A 1 338 ? -15.405 -1.519 24.401 1.00 95.44 338 GLY A C 1
ATOM 2615 O O . GLY A 1 338 ? -15.585 -2.675 24.776 1.00 95.44 338 GLY A O 1
ATOM 2616 N N . VAL A 1 339 ? -16.377 -0.785 23.843 1.00 95.38 339 VAL A N 1
ATOM 2617 C CA . VAL A 1 339 ? -17.749 -1.285 23.643 1.00 95.38 339 VAL A CA 1
ATOM 2618 C C . VAL A 1 339 ? -17.769 -2.484 22.698 1.00 95.38 339 VAL A C 1
ATOM 2620 O O . VAL A 1 339 ? -18.353 -3.510 23.032 1.00 95.38 339 VAL A O 1
ATOM 2623 N N . LEU A 1 340 ? -17.120 -2.372 21.535 1.00 93.81 340 LEU A N 1
ATOM 2624 C CA . LEU A 1 340 ? -17.073 -3.464 20.563 1.00 93.81 340 LEU A CA 1
ATOM 2625 C C . LEU A 1 340 ? -16.290 -4.668 21.109 1.00 93.81 340 LEU A C 1
ATOM 2627 O O . LEU A 1 340 ? -16.733 -5.801 20.960 1.00 93.81 340 LEU A O 1
ATOM 2631 N N . GLY A 1 341 ? -15.170 -4.428 21.795 1.00 91.38 341 GLY A N 1
ATOM 2632 C CA . GLY A 1 341 ? -14.346 -5.465 22.416 1.00 91.38 341 GLY A CA 1
ATOM 2633 C C . GLY A 1 341 ? -15.118 -6.285 23.450 1.00 91.38 341 GLY A C 1
ATOM 2634 O O . GLY A 1 341 ? -15.080 -7.511 23.402 1.00 91.38 341 GLY A O 1
ATOM 2635 N N . GLY A 1 342 ? -15.895 -5.636 24.323 1.00 90.31 342 GLY A N 1
ATOM 2636 C CA . GLY A 1 342 ? -16.742 -6.329 25.304 1.00 90.31 342 GLY A CA 1
ATOM 2637 C C . GLY A 1 342 ? -17.906 -7.130 24.700 1.00 90.31 342 GLY A C 1
ATOM 2638 O O . GLY A 1 342 ? -18.501 -7.954 25.389 1.00 90.31 342 GLY A O 1
ATOM 2639 N N . GLN A 1 343 ? -18.236 -6.904 23.425 1.00 90.50 343 GLN A N 1
ATOM 2640 C CA . GLN A 1 343 ? -19.274 -7.627 22.677 1.00 90.50 343 GLN A CA 1
ATOM 2641 C C . GLN A 1 343 ? -18.702 -8.680 21.711 1.00 90.50 343 GLN A C 1
ATOM 2643 O O . GLN A 1 343 ? -19.470 -9.375 21.042 1.00 90.50 343 GLN A O 1
ATOM 2648 N N . SER A 1 344 ? -17.375 -8.746 21.591 1.00 88.38 344 SER A N 1
ATOM 2649 C CA . SER A 1 344 ? -16.663 -9.592 20.631 1.00 88.38 344 SER A CA 1
ATOM 2650 C C . SER A 1 344 ? -16.311 -10.961 21.211 1.00 88.38 344 SER A C 1
ATOM 2652 O O . SER A 1 344 ? -16.501 -11.216 22.403 1.00 88.38 344 SER A O 1
ATOM 2654 N N . ASP A 1 345 ? -15.805 -11.861 20.368 1.00 87.12 345 ASP A N 1
ATOM 2655 C CA . ASP A 1 345 ? -15.300 -13.148 20.838 1.00 87.12 345 ASP A CA 1
ATOM 2656 C C . ASP A 1 345 ? -13.992 -13.009 21.644 1.00 87.12 345 ASP A C 1
ATOM 2658 O O . ASP A 1 345 ? -13.336 -11.969 21.654 1.00 87.12 345 ASP A O 1
ATOM 2662 N N . GLY A 1 346 ? -13.583 -14.073 22.338 1.00 84.88 346 GLY A N 1
ATOM 2663 C CA . GLY A 1 346 ? -12.434 -14.015 23.241 1.00 84.88 346 GLY A CA 1
ATOM 2664 C C . GLY A 1 346 ? -11.088 -13.661 22.582 1.00 84.88 346 GLY A C 1
ATOM 2665 O O . GLY A 1 346 ? -10.248 -13.042 23.233 1.00 84.88 346 GLY A O 1
ATOM 2666 N N . TRP A 1 347 ? -10.859 -14.010 21.307 1.00 86.75 347 TRP A N 1
ATOM 2667 C CA . TRP A 1 347 ? -9.614 -13.645 20.601 1.00 86.75 347 TRP A CA 1
ATOM 2668 C C . TRP A 1 347 ? -9.653 -12.196 20.147 1.00 86.75 347 TRP A C 1
ATOM 2670 O O . TRP A 1 347 ? -8.677 -11.459 20.291 1.00 86.75 347 TRP A O 1
ATOM 2680 N N . THR A 1 348 ? -10.795 -11.792 19.605 1.00 88.94 348 THR A N 1
ATOM 2681 C CA . THR A 1 348 ? -11.033 -10.429 19.164 1.00 88.94 348 THR A CA 1
ATOM 2682 C C . THR A 1 348 ? -10.955 -9.457 20.337 1.00 88.94 348 THR A C 1
ATOM 2684 O O . THR A 1 348 ? -10.293 -8.424 20.228 1.00 88.94 348 THR A O 1
ATOM 2687 N N . ALA A 1 349 ? -11.519 -9.831 21.487 1.00 90.38 349 ALA A N 1
ATOM 2688 C CA . ALA A 1 349 ? -11.436 -9.085 22.735 1.00 90.38 349 ALA A CA 1
ATOM 2689 C C . ALA A 1 349 ? -9.985 -8.949 23.223 1.00 90.38 349 ALA A C 1
ATOM 2691 O O . ALA A 1 349 ? -9.561 -7.850 23.581 1.00 90.38 349 ALA A O 1
ATOM 2692 N N . ALA A 1 350 ? -9.188 -10.023 23.170 1.00 89.56 350 ALA A N 1
ATOM 2693 C CA . ALA A 1 350 ? -7.765 -9.966 23.516 1.00 89.56 350 ALA A CA 1
ATOM 2694 C C . ALA A 1 350 ? -6.988 -9.000 22.600 1.00 89.56 350 ALA A C 1
ATOM 2696 O O . ALA A 1 350 ? -6.226 -8.160 23.082 1.00 89.56 350 ALA A O 1
ATOM 2697 N N . GLY A 1 351 ? -7.237 -9.043 21.287 1.00 90.94 351 GLY A N 1
ATOM 2698 C CA . GLY A 1 351 ? -6.668 -8.069 20.354 1.00 90.94 351 GLY A CA 1
ATOM 2699 C C . GLY A 1 351 ? -7.136 -6.635 20.639 1.00 90.94 351 GLY A C 1
ATOM 2700 O O . GLY A 1 351 ? -6.355 -5.691 20.541 1.00 90.94 351 GLY A O 1
ATOM 2701 N N . ALA A 1 352 ? -8.410 -6.446 21.008 1.00 93.19 352 ALA A N 1
ATOM 2702 C CA . ALA A 1 352 ? -8.957 -5.131 21.336 1.00 93.19 352 ALA A CA 1
ATOM 2703 C C . ALA A 1 352 ? -8.278 -4.554 22.579 1.00 93.19 352 ALA A C 1
ATOM 2705 O O . ALA A 1 352 ? -7.953 -3.369 22.593 1.00 93.19 352 ALA A O 1
ATOM 2706 N N . ALA A 1 353 ? -8.006 -5.391 23.583 1.00 93.75 353 ALA A N 1
ATOM 2707 C CA . ALA A 1 353 ? -7.258 -5.003 24.770 1.00 93.75 353 ALA A CA 1
ATOM 2708 C C . ALA A 1 353 ? -5.845 -4.509 24.421 1.00 93.75 353 ALA A C 1
ATOM 2710 O O . ALA A 1 353 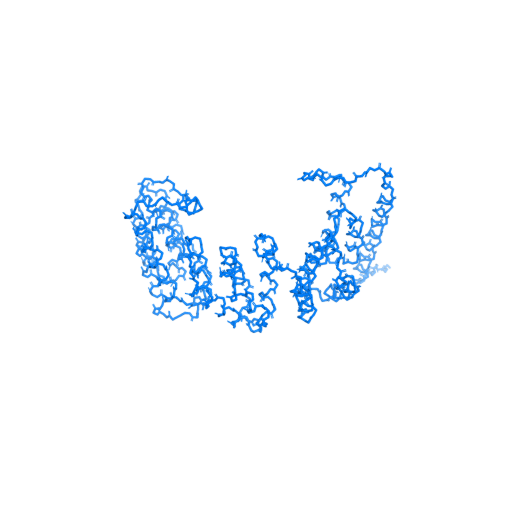? -5.459 -3.438 24.887 1.00 93.75 353 ALA A O 1
ATOM 2711 N N . ALA A 1 354 ? -5.119 -5.206 23.537 1.00 93.19 354 ALA A N 1
ATOM 2712 C CA . ALA A 1 354 ? -3.803 -4.761 23.067 1.00 93.19 354 ALA A CA 1
ATOM 2713 C C . ALA A 1 354 ? -3.866 -3.364 22.418 1.00 93.19 354 ALA A C 1
ATOM 2715 O O . ALA A 1 354 ? -3.135 -2.451 22.800 1.00 93.19 354 ALA A O 1
ATOM 2716 N N . THR A 1 355 ? -4.810 -3.141 21.502 1.00 94.75 355 THR A N 1
ATOM 2717 C CA . THR A 1 355 ? -4.984 -1.830 20.856 1.00 94.75 355 THR A CA 1
ATOM 2718 C C . THR A 1 355 ? -5.476 -0.745 21.830 1.00 94.75 355 THR A C 1
ATOM 2720 O O . THR A 1 355 ? -5.108 0.423 21.701 1.00 94.75 355 THR A O 1
ATOM 2723 N N . LEU A 1 356 ? -6.265 -1.088 22.854 1.00 96.19 356 LEU A N 1
ATOM 2724 C CA . LEU A 1 356 ? -6.643 -0.147 23.917 1.00 96.19 356 LEU A CA 1
ATOM 2725 C C . LEU A 1 356 ? -5.424 0.330 24.721 1.00 96.19 356 LEU A C 1
ATOM 2727 O O . LEU A 1 356 ? -5.390 1.495 25.127 1.00 96.19 356 LEU A O 1
ATOM 2731 N N . LEU A 1 357 ? -4.411 -0.518 24.917 1.00 93.69 357 LEU A N 1
ATOM 2732 C CA . LEU A 1 357 ? -3.146 -0.119 25.541 1.00 93.69 357 LEU A CA 1
ATOM 2733 C C . LEU A 1 357 ? -2.355 0.839 24.650 1.00 93.69 357 LEU A C 1
ATOM 2735 O O . LEU A 1 357 ? -1.893 1.866 25.147 1.00 93.69 357 LEU A O 1
ATOM 2739 N N . GLU A 1 358 ? -2.283 0.578 23.340 1.00 91.25 358 GLU A N 1
ATOM 2740 C CA . GLU A 1 358 ? -1.662 1.494 22.364 1.00 91.25 358 GLU A CA 1
ATOM 2741 C C . GLU A 1 358 ? -2.317 2.887 22.389 1.00 91.25 358 GLU A C 1
ATOM 2743 O O . GLU A 1 358 ? -1.648 3.918 22.274 1.00 91.25 358 GLU A O 1
ATOM 2748 N N . LEU A 1 359 ? -3.635 2.937 22.606 1.00 93.31 359 LEU A N 1
ATOM 2749 C CA . LEU A 1 359 ? -4.393 4.180 22.759 1.00 93.31 359 LEU A CA 1
ATOM 2750 C C . LEU A 1 359 ? -4.260 4.824 24.155 1.00 93.31 359 LEU A C 1
ATOM 2752 O O . LEU A 1 359 ? -4.731 5.949 24.356 1.00 93.31 359 LEU A O 1
ATOM 2756 N N . GLY A 1 360 ? -3.601 4.165 25.111 1.00 92.75 360 GLY A N 1
ATOM 2757 C CA . GLY A 1 360 ? -3.378 4.657 26.471 1.00 92.75 360 GLY A CA 1
ATOM 2758 C C . GLY A 1 360 ? -4.566 4.462 27.419 1.00 92.75 360 GLY A C 1
ATOM 2759 O O . GLY A 1 360 ? -4.765 5.274 28.325 1.00 92.75 360 GLY A O 1
ATOM 2760 N N . ALA A 1 361 ? -5.369 3.413 27.220 1.00 95.25 361 ALA A N 1
ATOM 2761 C CA . ALA A 1 361 ? -6.583 3.122 27.985 1.00 95.25 361 ALA A CA 1
ATOM 2762 C C . ALA A 1 361 ? -6.518 1.784 28.760 1.00 95.25 361 ALA A C 1
ATOM 2764 O O . ALA A 1 361 ? -7.365 0.911 28.556 1.00 95.25 361 ALA A O 1
ATOM 2765 N N . PRO A 1 362 ? -5.571 1.612 29.707 1.00 94.69 362 PRO A N 1
ATOM 2766 C CA . PRO A 1 362 ? -5.335 0.330 30.380 1.00 94.69 362 PRO A CA 1
ATOM 2767 C C . PRO A 1 362 ? -6.523 -0.168 31.210 1.00 94.69 362 PRO A C 1
ATOM 2769 O O . PRO A 1 362 ? -6.741 -1.367 31.304 1.00 94.69 362 PRO A O 1
ATOM 2772 N N . LYS A 1 363 ? -7.331 0.735 31.781 1.00 94.44 363 LYS A N 1
ATOM 2773 C CA . LYS A 1 363 ? -8.528 0.343 32.547 1.00 94.44 363 LYS A CA 1
ATOM 2774 C C . LYS A 1 363 ? -9.561 -0.362 31.668 1.00 94.44 363 LYS A C 1
ATOM 2776 O O . LYS A 1 363 ? -10.018 -1.438 32.019 1.00 94.44 363 LYS A O 1
ATOM 2781 N N . LEU A 1 364 ? -9.858 0.218 30.505 1.00 94.12 364 LEU A N 1
ATOM 2782 C CA . LEU A 1 364 ? -10.773 -0.379 29.532 1.00 94.12 364 LEU A CA 1
ATOM 2783 C C . LEU A 1 364 ? -10.192 -1.665 28.936 1.00 94.12 364 LEU A C 1
ATOM 2785 O O . LEU A 1 364 ? -10.940 -2.599 28.686 1.00 94.12 364 LEU A O 1
ATOM 2789 N N . ALA A 1 365 ? -8.870 -1.742 28.746 1.00 94.56 365 ALA A N 1
ATOM 2790 C CA . ALA A 1 365 ? -8.220 -2.976 28.309 1.00 94.56 365 ALA A CA 1
ATOM 2791 C C . ALA A 1 365 ? -8.437 -4.120 29.318 1.00 94.56 365 ALA A C 1
ATOM 2793 O O . ALA A 1 365 ? -8.823 -5.215 28.920 1.00 94.56 365 ALA A O 1
ATOM 2794 N N . ILE A 1 366 ? -8.258 -3.853 30.619 1.00 94.56 366 ILE A N 1
ATOM 2795 C CA . ILE A 1 366 ? -8.535 -4.822 31.694 1.00 94.56 366 ILE A CA 1
ATOM 2796 C C . ILE A 1 366 ? -10.013 -5.221 31.686 1.00 94.56 366 ILE A C 1
ATOM 2798 O O . ILE A 1 366 ? -10.318 -6.408 31.690 1.00 94.56 366 ILE A O 1
ATOM 2802 N N . GLU A 1 367 ? -10.922 -4.245 31.612 1.00 94.75 367 GLU A N 1
ATOM 2803 C CA . GLU A 1 367 ? -12.366 -4.505 31.568 1.00 94.75 367 GLU A CA 1
ATOM 2804 C C . GLU A 1 367 ? -12.747 -5.418 30.393 1.00 94.75 367 GLU A C 1
ATOM 2806 O O . GLU A 1 367 ? -13.532 -6.345 30.579 1.00 94.75 367 GLU A O 1
ATOM 2811 N N . VAL A 1 368 ? -12.172 -5.213 29.202 1.00 93.12 368 VAL A N 1
ATOM 2812 C CA . VAL A 1 368 ? -12.409 -6.075 28.030 1.00 93.12 368 VAL A CA 1
ATOM 2813 C C . VAL A 1 368 ? -11.883 -7.497 28.258 1.00 93.12 368 VAL A C 1
ATOM 2815 O O . VAL A 1 368 ? -12.580 -8.455 27.935 1.00 93.12 368 VAL A O 1
ATOM 2818 N N . VAL A 1 369 ? -10.698 -7.665 28.853 1.00 91.38 369 VAL A N 1
ATOM 2819 C CA . VAL A 1 369 ? -10.153 -9.000 29.172 1.00 91.38 369 VAL A CA 1
ATOM 2820 C C . VAL A 1 369 ? -10.977 -9.706 30.251 1.00 91.38 369 VAL A C 1
ATOM 2822 O O . VAL A 1 369 ? -11.160 -10.920 30.186 1.00 91.38 369 VAL A O 1
ATOM 2825 N N . ASP A 1 370 ? -11.514 -8.970 31.222 1.00 92.19 370 ASP A N 1
ATOM 2826 C CA . ASP A 1 370 ? -12.359 -9.530 32.280 1.00 92.19 370 ASP A CA 1
ATOM 2827 C C . ASP A 1 370 ? -13.743 -9.975 31.791 1.00 92.19 370 ASP A C 1
ATOM 2829 O O . ASP A 1 370 ? -14.366 -10.823 32.432 1.00 92.19 370 ASP A O 1
ATOM 2833 N N . HIS A 1 371 ? -14.204 -9.470 30.641 1.00 88.94 371 HIS A N 1
ATOM 2834 C CA . HIS A 1 371 ? -15.402 -9.988 29.971 1.00 88.94 371 HIS A CA 1
ATOM 2835 C C . HIS A 1 371 ? -15.174 -11.359 29.321 1.00 88.94 371 HIS A C 1
ATOM 2837 O O . HIS A 1 371 ? -16.138 -12.089 29.082 1.00 88.94 371 HIS A O 1
ATOM 2843 N N . ILE A 1 372 ? -13.920 -11.743 29.059 1.00 87.25 372 ILE A N 1
ATOM 2844 C CA . ILE A 1 372 ? -13.597 -13.078 28.556 1.00 87.25 372 ILE A CA 1
ATOM 2845 C C . ILE A 1 372 ? -13.824 -14.088 29.685 1.00 87.25 372 ILE A C 1
ATOM 2847 O O . ILE A 1 372 ? -13.317 -13.933 30.800 1.00 87.25 372 ILE A O 1
ATOM 2851 N N . ALA A 1 373 ? -14.575 -15.154 29.397 1.00 86.19 373 ALA A N 1
ATOM 2852 C CA . ALA A 1 373 ? -14.901 -16.165 30.395 1.00 86.19 373 ALA A CA 1
ATOM 2853 C C . ALA A 1 373 ? -13.621 -16.732 31.055 1.00 86.19 373 ALA A C 1
ATOM 2855 O O . ALA A 1 373 ? -12.657 -17.037 30.353 1.00 86.19 373 ALA A O 1
ATOM 2856 N N . PRO A 1 374 ? -13.592 -16.951 32.387 1.00 85.38 374 PRO A N 1
ATOM 2857 C CA . PRO A 1 374 ? -12.396 -17.437 33.086 1.00 85.38 374 PRO A CA 1
ATOM 2858 C C . PRO A 1 374 ? -11.842 -18.767 32.570 1.00 85.38 374 PRO A C 1
ATOM 2860 O O . PRO A 1 374 ? -10.666 -19.059 32.753 1.00 85.38 374 PRO A O 1
ATOM 2863 N N . ASN A 1 375 ? -12.704 -19.564 31.944 1.00 85.50 375 ASN A N 1
ATOM 2864 C CA . ASN A 1 375 ? -12.410 -20.905 31.460 1.00 85.50 375 ASN A CA 1
ATOM 2865 C C . ASN A 1 375 ? -11.962 -20.888 29.987 1.00 85.50 375 ASN A C 1
ATOM 2867 O O . ASN A 1 375 ? -11.622 -21.939 29.446 1.00 85.50 375 ASN A O 1
ATOM 2871 N N . ASP A 1 376 ? -12.042 -19.730 29.324 1.00 83.19 376 ASP A N 1
ATOM 2872 C CA . ASP A 1 376 ? -11.667 -19.569 27.925 1.00 83.19 376 ASP A CA 1
ATOM 2873 C C . ASP A 1 376 ? -10.143 -19.377 27.821 1.00 83.19 376 ASP A C 1
ATOM 2875 O O . ASP A 1 376 ? -9.600 -18.452 28.439 1.00 83.19 376 ASP A O 1
ATOM 2879 N N . PRO A 1 377 ? -9.425 -20.217 27.050 1.00 83.69 377 PRO A N 1
ATOM 2880 C CA . PRO A 1 377 ? -7.984 -20.070 26.855 1.00 83.69 377 PRO A CA 1
ATOM 2881 C C . PRO A 1 377 ? -7.579 -18.716 26.256 1.00 83.69 377 PRO A C 1
ATOM 2883 O O . PRO A 1 377 ? -6.435 -18.308 26.411 1.00 83.69 377 PRO A O 1
ATOM 2886 N N . THR A 1 378 ? -8.471 -17.969 25.604 1.00 85.06 378 THR A N 1
ATOM 2887 C CA . THR A 1 378 ? -8.116 -16.635 25.088 1.00 85.06 378 THR A CA 1
ATOM 2888 C C . THR A 1 378 ? -7.943 -15.596 26.182 1.00 85.06 378 THR A C 1
ATOM 2890 O O . THR A 1 378 ? -7.329 -14.555 25.949 1.00 85.06 378 THR A O 1
ATOM 2893 N N . ARG A 1 379 ? -8.443 -15.858 27.395 1.00 86.00 379 ARG A N 1
ATOM 2894 C CA . ARG A 1 379 ? -8.245 -14.948 28.522 1.00 86.00 379 ARG A CA 1
ATOM 2895 C C . ARG A 1 379 ? -6.767 -14.829 28.878 1.00 86.00 379 ARG A C 1
ATOM 2897 O O . ARG A 1 379 ? -6.326 -13.739 29.235 1.00 86.00 379 ARG A O 1
ATOM 2904 N N . SER A 1 380 ? -5.987 -15.908 28.743 1.00 84.94 380 SER A N 1
ATOM 2905 C CA . SER A 1 380 ? -4.538 -15.832 28.950 1.00 84.94 380 SER A CA 1
ATOM 2906 C C . SER A 1 380 ? -3.842 -15.003 27.875 1.00 84.94 380 SER A C 1
ATOM 2908 O O . SER A 1 380 ? -2.920 -14.275 28.211 1.00 84.94 380 SER A O 1
ATOM 2910 N N . GLU A 1 381 ? -4.308 -15.035 26.625 1.00 85.62 381 GLU A N 1
ATOM 2911 C CA . GLU A 1 381 ? -3.791 -14.157 25.560 1.00 85.62 381 GLU A CA 1
ATOM 2912 C C . GLU A 1 381 ? -4.076 -12.684 25.871 1.00 85.62 381 GLU A C 1
ATOM 2914 O O . GLU A 1 381 ? -3.188 -11.840 25.782 1.00 85.62 381 GLU A O 1
ATOM 2919 N N . GLY A 1 382 ? -5.294 -12.381 26.335 1.00 81.56 382 GLY A N 1
ATOM 2920 C CA . GLY A 1 382 ? -5.642 -11.047 26.824 1.00 81.56 382 GLY A CA 1
ATOM 2921 C C . GLY A 1 382 ? -4.772 -10.614 28.008 1.00 81.56 382 GLY A C 1
ATOM 2922 O O . GLY A 1 382 ? -4.283 -9.490 28.040 1.00 81.56 382 GLY A O 1
ATOM 2923 N N . ALA A 1 383 ? -4.515 -11.516 28.958 1.00 86.75 383 ALA A N 1
ATOM 2924 C CA . ALA A 1 383 ? -3.637 -11.242 30.093 1.00 86.75 383 ALA A CA 1
ATOM 2925 C C . ALA A 1 383 ? -2.174 -11.017 29.673 1.00 86.75 383 ALA A C 1
ATOM 2927 O O . ALA A 1 383 ? -1.519 -10.146 30.239 1.00 86.75 383 ALA A O 1
ATOM 2928 N N . ILE A 1 384 ? -1.670 -11.754 28.676 1.00 86.94 384 ILE A N 1
ATOM 2929 C CA . ILE A 1 384 ? -0.336 -11.536 28.100 1.00 86.94 384 ILE A CA 1
ATOM 2930 C C . ILE A 1 384 ? -0.263 -10.137 27.488 1.00 86.94 384 ILE A C 1
ATOM 2932 O O . ILE A 1 384 ? 0.657 -9.390 27.816 1.00 86.94 384 ILE A O 1
ATOM 2936 N N . ALA A 1 385 ? -1.262 -9.759 26.685 1.00 81.62 385 ALA A N 1
ATOM 2937 C CA . ALA A 1 385 ? -1.326 -8.445 26.052 1.00 81.62 385 ALA A CA 1
ATOM 2938 C C . ALA A 1 385 ? -1.314 -7.284 27.063 1.00 81.62 385 ALA A C 1
ATOM 2940 O O . ALA A 1 385 ? -0.776 -6.227 26.762 1.00 81.62 385 ALA A O 1
ATOM 2941 N N . LEU A 1 386 ? -1.881 -7.468 28.264 1.00 86.56 386 LEU A N 1
ATOM 2942 C CA . LEU A 1 386 ? -1.890 -6.453 29.330 1.00 86.56 386 LEU A CA 1
ATOM 2943 C C . LEU A 1 386 ? -0.523 -6.203 29.983 1.00 86.56 386 LEU A C 1
ATOM 2945 O O . LEU A 1 386 ? -0.361 -5.185 30.658 1.00 86.56 386 LEU A O 1
ATOM 2949 N N . VAL A 1 387 ? 0.425 -7.132 29.845 1.00 83.56 387 VAL A N 1
ATOM 2950 C CA . VAL A 1 387 ? 1.725 -7.098 30.539 1.00 83.56 387 VAL A CA 1
ATOM 2951 C C . VAL A 1 387 ? 2.897 -6.886 29.570 1.00 83.56 387 VAL A C 1
ATOM 2953 O O . VAL A 1 387 ? 3.968 -6.462 30.007 1.00 83.56 387 VAL A O 1
ATOM 2956 N N . SER A 1 388 ? 2.702 -7.169 28.279 1.00 63.25 388 SER A N 1
ATOM 2957 C CA . SER A 1 388 ? 3.619 -6.837 27.177 1.00 63.25 388 SER A CA 1
ATOM 2958 C C . SER A 1 388 ? 3.605 -5.351 26.847 1.00 63.25 388 SER A C 1
ATOM 2960 O O . SER A 1 388 ? 4.707 -4.795 26.644 1.00 63.25 388 SER A O 1
#

Radius of gyration: 26.7 Å; chains: 1; bounding box: 99×43×68 Å

pLDDT: mean 84.42, std 14.72, range [33.78, 96.88]

Sequence (388 aa):
MTAPVSPPVEAEYSRLVTQRRSLTEYAVTALRTAAAQAPSGERFFQEERNIWRPDSWLMQRAWEELADTGAVDEALEVAALLVARNPLTVPQAMLRAAGVAGDRPDVREHILSALVNAQPVLMRRPDAAGERTARERLLIAAATAAACGDVSTTFTFLERLDQFAKPWDEMIVHPEKRELLAGMLARLGPHPLALALISGANRRFGEAGDVFVNKVALAIDEDAPGGARLLARCVDVMRYAALTTMHSQRMAVAVMARGGVADAVLRQLETIANVQEARRESGLALRKNDQQLLRQVKRPQANADVDFLVYTLQEAVRVMPLRRIDREQRVALVRQLGVLGGQSDGWTAAGAAATLLELGAPKLAIEVVDHIAPNDPTRSEGAIALVS

Secondary structure (DSSP, 8-state):
-PPPPPPPHHHHHHHHHHHHHHHHHHHHHHHHHHHHT--S-------SS----HHHHHHHHHHHHHHHTT-HHHHHHHHHTTTTT-TTHHHHHHHHHHTTTTS-HHHHHHHHHHHHHHHHHHHSPPPTTTHHHHHHHHHHHHHHHHHTT-HHHHHHHHHHHHTSSSHHHHHHHSHHHHHHHHHHHHHH-S-HHHHHHHHHHHHHHTHHHHHHHHHHHHH--SSSTTHHHHHHHHHHHHHTS---SHHHHHHHHHHHHHTT-HHHHHHHHHHHHHHHHHHHHHTPPPPHHHHHHHTT---TT--HHHHHHHHHHHHHHHHS-TTTS-HHHHHHHHHHHHHHHHTS-HHHHHHHHHHHHHTT-HHHHHHHHHTS-TT-THHHHHHHHTT-